Protein AF-A0A2D8A8B8-F1 (afdb_monomer)

Solvent-accessible surface area (backbone atoms only — not comparable to full-atom values): 39472 Å² total; per-residue (Å²): 133,79,80,79,76,71,52,28,43,78,38,69,34,40,50,52,42,49,52,30,62,26,57,53,39,27,71,94,49,44,70,58,42,61,60,47,28,74,44,85,48,68,22,59,72,47,52,54,47,54,59,65,34,66,63,30,33,52,45,40,30,63,45,60,74,28,70,66,56,33,47,53,50,53,51,52,52,52,50,52,54,49,56,48,45,52,45,46,32,71,46,61,40,62,51,42,49,37,81,73,34,47,58,59,56,43,55,51,52,48,35,65,72,58,67,69,57,66,61,76,79,28,81,85,67,88,73,77,45,49,38,89,86,78,40,32,60,53,66,30,41,26,55,49,46,52,46,36,67,72,73,34,68,68,54,45,58,53,56,71,74,48,55,70,71,60,51,52,51,52,52,36,29,44,70,59,77,45,80,77,49,51,68,59,48,50,72,72,63,72,57,89,90,48,56,51,61,49,37,48,51,45,51,22,28,22,51,38,47,49,49,65,77,58,76,58,90,44,68,73,88,63,87,82,42,75,67,54,46,51,51,52,52,50,53,54,40,48,59,56,40,50,64,48,44,78,68,51,70,57,93,75,78,72,90,62,68,94,50,54,86,74,48,52,67,68,55,41,53,52,53,44,51,54,52,52,58,39,54,71,70,64,71,52,90,51,47,58,74,27,64,54,31,48,45,49,20,53,44,25,48,78,71,58,41,46,74,60,17,52,55,24,43,52,52,20,49,66,45,24,57,49,19,41,30,67,63,40,67,62,51,49,54,52,42,44,14,48,37,31,44,76,57,65,47,60,68,58,46,43,38,48,45,27,44,28,43,59,71,57,34,42,77,78,48,79,94,54,70,81,78,56,87,55,57,67,57,65,51,44,70,54,56,40,30,48,30,15,24,56,38,46,71,73,63,71,50,90,81,57,68,78,30,64,34,31,65,67,97,63,84,65,68,76,83,78,75,86,74,86,53,54,92,50,22,68,44,68,43,76,43,58,40,96,58,33,29,34,45,30,26,47,51,41,46,22,55,72,73,66,36,59,70,60,34,52,53,24,48,77,49,64,32,61,72,64,45,55,28,64,26,43,43,34,38,60,39,58,39,28,52,26,42,22,49,80,38,93,79,41,62,77,68,60,65,60,50,66,57,56,70,78,45,88,70,46,76,67,57,46,61,32,59,15,67,62,59,22,42,30,46,64,51,30,31,54,45,35,38,38,45,68,59,36,52,58,51,55,72,73,65,52,75,59,63,59,61,26,48,74,59,52,38,32,47,59,43,49,37,51,51,52,31,47,35,41,71,74,42,76,76,82,88,40,76,72,55,62,70,31,70,56,50,49,47,38,47,57,49,67,52,77,47,77,65,51,82,45,39,54,47,52,53,57,46,59,71,32,67,73,51,37,53,53,51,53,48,53,50,53,55,41,64,66,29,82,50,56,38,43,71,40,30,52,49,39,44,48,53,41,50,78,72,66,41,66,41,67,44,58,25,75,45,97,41,42,43,40,25,46,52,44,52,36,36,56,71,47,38,46,72,57,45,55,55,40,46,78,71,71,36,61,56,80,59,56,20,53,39,76,96,74,75,41,73,39,29,34,62,53,38,10,59,77,62,65,21,63,69,39,35,50,51,51,54,51,36,72,79,59,118

Secondary structure (DSSP, 8-state):
----PPPSSPPHHHHHHHHHHHHT--GGGHHHHHHHTT-TT--HHHHHHGGGSHHHHHHHHHHHS-HHHHHHHHHHHHHHHHHHHHHHHHS--TT--HHHHHHHHHHHHHIIIIIS-TTSS-TT----SB-TTT-BB--HHHHHHHHHHHH-HHHHHHHHT--HHHHHHHHHHHTTSSPPPHHHHHHH--STT-HHHHHHHHHHHHHHHHHHHHT---BTT----HHHHHHHHHHHHHHHHHHHHHHH-GGGSS--GGGTTTS-HHHHHHHHHHHHHHHHHH--TT---HHHHHHHHHHHHHTT-HHHHHHHHHHHHHHHTTT--TTHHHHHHHHHHHHHHHS--HHHHHHHHHHHHHTTSS---TTS-TT-S-GGGTS-HHHHHHHHHHHHHHH--TTS---EE--SS------S-----SSSTT-EEEEE-SSSEEEEEHHHHHHHTT-HHHHHHHHHTT--TT---TT---HHHHHHHHHSTT-TT----THHHHHHTTS---HHHHT---TTT---HHHHHHTTT-HHHHHHHHTT---TT--BTTTTB-HHHHHHHHHHHHHH-SPP--HHHHTSHHHHHHHHHHSTTTT-S-HHHHHHHHH-HHHHHHHHHHHHHHHT-TT--HHHHHHHHHHHHHTT--TT--B-SSSTTB-HHHHHHHTT-HHHHHHHHHTT--TT--EEEGGGTEEE-HHHHHHHTT-HHHHHHHHHHHH--

Sequence (721 aa):
MTVLIQTPFPTLMELVRLICNAFDMGRPIKKELDNKALDLYVSLPEAMEYFRKPEIYNDLCWIFNSVDLSQRFIDKVHHALTSYIEIVHQEPANGLSRAQMMPILFRLFGASVLRGDLHIGAKAYQISIIDPSSKVATKAVPSLITYLLKDSYAWQGMIKSFDKTKKDKIASWSRGEHIPDLSSIKTLLSVPGMEKERTSIVLARAWDYLLNETNCEFDNTENWTTNSIFNALHSKMIEVGKSLNEVINLENIGTNPSNKDKKSITDHELEIQKIKSAIEKYKNPYFLNYFHDLEVAYIEIKKGNLKKSLSFYKSAIEKLLYRDCHDIERILDLAIKAASAIGPDKAFCKQIRKLQYNFRLALPHHDKATDSNNYQYHIQDWEIERYAEEFHKTHNSESLKKPKSKSGPLVLKTDGTIRYDYRNPNKVISMPLRYGHKRMPQLAYSVQLNDFPAFRKLLESGASANCLTSANESPMILALEKLSYDSLKGDNSKKFFNQLIELKIDNKTLNSISDKKRLTILHSAIKTCDPDIVSKILKLGPDINITATHDLCTPLQQALSILKIAKEGFPEITDDLINTPEMLEALRRESNAILGNNLHSYINFLENPEIMDIFKGLIRETTSNPKLNPKKIENIVKLLIDYGSDLNYKHERPIRGYTPLMFAVECGETKIVKHMLAHGGNPEISAYIPNKGVYMDCYEIAKAWRQHETLNLLMIHKNHP

Nearest PDB structures (foldseek):
  7qds-assembly1_B  TM=1.359E-01  e=8.672E-02  Homo sapiens
  8fy3-assembly1_B  TM=1.648E-01  e=3.323E-01  Homo sapiens
  9g8o-assembly1_B  TM=1.413E-01  e=1.846E-01  Homo sapiens
  7qdy-assembly1_B  TM=1.265E-01  e=3.769E-01  Homo sapiens
  7qdz-assembly1_B  TM=1.298E-01  e=5.273E-01  Homo sapiens

Mean predicted aligned error: 10.94 Å

Foldseek 3Di:
DPDPADFLFFALLSVLLLLCVLLVFLVVCNVVSVVCSPPLLAFLQNSLCVCVPCRNVVSLCQLLVDPLLSVVLSVLSSVLLLLSLVCLQAFFAQLHHNLVRLQLSLCSVCCSNQVPDPPSLQPPDDFDLADPPVQKGDQRQLRLLVCCCPPPPVSVVLLVPDDPVLVVVSVCSNVVVDQDHSVNLCVSPVDPPCSNVSNSSSSSSSVSSSCVVNVYIDHPPDPDDSVVSVVVSVVVCVVLVVLLCVQQVCPPQDPDPVCLLVDDLVRLVVSLVSVVSSCVRSVRPSRQDLVNLQSVLSSCVVVLVLVSSLVSLVVSQSNCRSRPNNCVLVSLLLNLLSCLFVDNPLVVNLSSLSVCNSVVFDDFQQPDDNPDPDSCRRPNPQQSLLSNLVSCVRNVDPSTDQGEHLFDDAPFPPPVPDDQDLLCLQDFDWGDDPRHTKTHRPLLVCLLVVPLVSNVSSVVSPHDQLDAISQRDGSLLSLLLLLFLLHPRHPVDCSSVVVSLPDDHDQCSQAIAGRQQRDHSLLSQLRNLALVSNLSSVVSPHDQAQQGGLFRHGSLLSLLVLLLCLPVNDPDDDPVNQPQPSNLSNCLSPVSCPQHSTSVSSSVQCPDPVSVVVVVVSSVSSSPRPSSDNVSSVSSSLVSLVSPYDQQDQGCPPFGGDGSLLSCLLSLVQVSNLSNVVSPRDQPRWTQDPVVSDTDGSLRSNVVSVSVSNNVVVVVVVVPD

pLDDT: mean 81.51, std 13.81, range [25.53, 98.5]

Structure (mmCIF, N/CA/C/O backbone):
data_AF-A0A2D8A8B8-F1
#
_entry.id   AF-A0A2D8A8B8-F1
#
loop_
_atom_site.group_PDB
_atom_site.id
_atom_site.type_symbol
_atom_site.label_atom_id
_atom_site.label_alt_id
_atom_site.label_comp_id
_atom_site.label_asym_id
_atom_site.label_entity_id
_atom_site.label_seq_id
_atom_site.pdbx_PDB_ins_code
_atom_site.Cartn_x
_atom_site.Cartn_y
_atom_site.Cartn_z
_atom_site.occupancy
_atom_site.B_iso_or_equiv
_atom_site.auth_seq_id
_atom_site.auth_comp_id
_atom_site.auth_asym_id
_atom_site.auth_atom_id
_atom_site.pdbx_PDB_model_num
ATOM 1 N N . MET A 1 1 ? 6.363 37.728 -8.155 1.00 25.53 1 MET A N 1
ATOM 2 C CA . MET A 1 1 ? 6.526 36.468 -8.908 1.00 25.53 1 MET A CA 1
ATOM 3 C C . MET A 1 1 ? 8.005 36.146 -8.937 1.00 25.53 1 MET A C 1
ATOM 5 O O . MET A 1 1 ? 8.731 36.679 -9.762 1.00 25.53 1 MET A O 1
ATOM 9 N N . THR A 1 2 ? 8.475 35.392 -7.951 1.00 30.36 2 THR A N 1
ATOM 10 C CA . THR A 1 2 ? 9.856 34.911 -7.881 1.00 30.36 2 THR A CA 1
ATOM 11 C C . THR A 1 2 ? 10.022 33.845 -8.957 1.00 30.36 2 THR A C 1
ATOM 13 O O . THR A 1 2 ? 9.276 32.870 -8.964 1.00 30.36 2 THR A O 1
ATOM 16 N N . VAL A 1 3 ? 10.947 34.052 -9.896 1.00 35.16 3 VAL A N 1
ATOM 17 C CA . VAL A 1 3 ? 11.361 33.017 -10.850 1.00 35.16 3 VAL A CA 1
ATOM 18 C C . VAL A 1 3 ? 11.791 31.807 -10.021 1.00 35.16 3 VAL A C 1
ATOM 20 O O . VAL A 1 3 ? 12.716 31.917 -9.218 1.00 35.16 3 VAL A O 1
ATOM 23 N N . LEU A 1 4 ? 11.067 30.690 -10.132 1.00 53.09 4 LEU A N 1
ATOM 24 C CA . LEU A 1 4 ? 11.415 29.441 -9.458 1.00 53.09 4 LEU A CA 1
ATOM 25 C C . LEU A 1 4 ? 12.781 29.000 -9.985 1.00 53.09 4 LEU A C 1
ATOM 27 O O . LEU A 1 4 ? 12.901 28.528 -11.113 1.00 53.09 4 LEU A O 1
ATOM 31 N N . ILE A 1 5 ? 13.819 29.217 -9.181 1.00 66.38 5 ILE A N 1
ATOM 32 C CA . ILE A 1 5 ? 15.178 28.776 -9.480 1.00 66.38 5 ILE A CA 1
ATOM 33 C C . ILE A 1 5 ? 15.137 27.254 -9.622 1.00 66.38 5 ILE A C 1
ATOM 35 O O . ILE A 1 5 ? 14.718 26.558 -8.690 1.00 66.38 5 ILE A O 1
ATOM 39 N N . GLN A 1 6 ? 15.541 26.752 -10.793 1.00 82.38 6 GLN A N 1
ATOM 40 C CA . GLN A 1 6 ? 15.550 25.324 -11.107 1.00 82.38 6 GLN A CA 1
ATOM 41 C C . GLN A 1 6 ? 16.300 24.546 -10.015 1.00 82.38 6 GLN A C 1
ATOM 43 O O . GLN A 1 6 ? 17.337 24.996 -9.524 1.00 82.38 6 GLN A O 1
ATOM 48 N N . THR A 1 7 ? 15.760 23.398 -9.601 1.00 88.06 7 THR A N 1
ATOM 49 C CA . THR A 1 7 ? 16.410 22.550 -8.594 1.00 88.06 7 THR A CA 1
ATOM 50 C C . THR A 1 7 ? 17.753 22.017 -9.127 1.00 88.06 7 THR A C 1
ATOM 52 O O . THR A 1 7 ? 17.905 21.861 -10.335 1.00 88.06 7 THR A O 1
ATOM 55 N N . PRO A 1 8 ? 18.745 21.734 -8.270 1.00 88.00 8 PRO A N 1
ATOM 56 C CA . PRO A 1 8 ? 20.008 21.093 -8.643 1.00 88.00 8 PRO A CA 1
ATOM 57 C C . PRO A 1 8 ? 19.843 19.610 -8.996 1.00 88.00 8 PRO A C 1
ATOM 59 O O . PRO A 1 8 ? 20.447 19.154 -9.968 1.00 88.00 8 PRO A O 1
ATOM 62 N N . PHE A 1 9 ? 18.946 18.887 -8.313 1.00 89.19 9 PHE A N 1
ATOM 63 C CA . PHE A 1 9 ? 18.545 17.507 -8.636 1.00 89.19 9 PHE A CA 1
ATOM 64 C C . PHE A 1 9 ? 17.251 17.466 -9.480 1.00 89.19 9 PHE A C 1
ATOM 66 O O . PHE A 1 9 ? 16.355 18.280 -9.230 1.00 89.19 9 PHE A O 1
ATOM 73 N N . PRO A 1 10 ? 17.156 16.668 -10.562 1.00 89.81 10 PRO A N 1
ATOM 74 C CA . PRO A 1 10 ? 15.930 16.566 -11.355 1.00 89.81 10 PRO A CA 1
ATOM 75 C C . PRO A 1 10 ? 14.761 15.968 -10.572 1.00 89.81 10 PRO A C 1
ATOM 77 O O . PRO A 1 10 ? 14.946 15.094 -9.726 1.00 89.81 10 PRO A O 1
ATOM 80 N N . THR A 1 11 ? 13.534 16.387 -10.858 1.00 92.19 11 THR A N 1
ATOM 81 C CA . THR A 1 11 ? 12.365 15.682 -10.327 1.00 92.19 11 THR A CA 1
ATOM 82 C C . THR A 1 11 ? 12.295 14.265 -10.898 1.00 92.19 11 THR A C 1
ATOM 84 O O . THR A 1 11 ? 12.850 13.970 -11.961 1.00 92.19 11 THR A O 1
ATOM 87 N N . LEU A 1 12 ? 11.572 13.365 -10.225 1.00 91.81 12 LEU A N 1
ATOM 88 C CA . LEU A 1 12 ? 11.355 12.014 -10.759 1.00 91.81 12 LEU A CA 1
ATOM 89 C C . LEU A 1 12 ? 10.708 12.053 -12.149 1.00 91.81 12 LEU A C 1
ATOM 91 O O . LEU A 1 12 ? 11.084 11.286 -13.030 1.00 91.81 12 LEU A O 1
ATOM 95 N N . MET A 1 13 ? 9.784 12.986 -12.377 1.00 93.94 13 MET A N 1
ATOM 96 C CA . MET A 1 13 ? 9.116 13.118 -13.670 1.00 93.94 13 MET A CA 1
ATOM 97 C C . MET A 1 13 ? 9.974 13.800 -14.732 1.00 93.94 13 MET A C 1
ATOM 99 O O . MET A 1 13 ? 9.819 13.472 -15.907 1.00 93.94 13 MET A O 1
ATOM 103 N N . GLU A 1 14 ? 10.918 14.674 -14.363 1.00 91.44 14 GLU A N 1
ATOM 104 C CA . GLU A 1 14 ? 11.965 15.117 -15.293 1.00 91.44 14 GLU A CA 1
ATOM 105 C C . GLU A 1 14 ? 12.768 13.915 -15.817 1.00 91.44 14 GLU A C 1
ATOM 107 O O . GLU A 1 14 ? 13.042 13.851 -17.016 1.00 91.44 14 GLU A O 1
ATOM 112 N N . LEU A 1 15 ? 13.074 12.935 -14.959 1.00 89.88 15 LEU A N 1
ATOM 113 C CA . LEU A 1 15 ? 13.810 11.721 -15.332 1.00 89.88 15 LEU A CA 1
ATOM 114 C C . LEU A 1 15 ? 12.964 10.744 -16.160 1.00 89.88 15 LEU A C 1
ATOM 116 O O . LEU A 1 15 ? 13.439 10.245 -17.179 1.00 89.88 15 LEU A O 1
ATOM 120 N N . VAL A 1 16 ? 11.696 10.517 -15.797 1.00 92.06 16 VAL A N 1
ATOM 121 C CA . VAL A 1 16 ? 10.760 9.727 -16.626 1.00 92.06 16 VAL A CA 1
ATOM 122 C C . VAL A 1 16 ? 10.643 10.336 -18.022 1.00 92.06 16 VAL A C 1
ATOM 124 O O . VAL A 1 16 ? 10.747 9.628 -19.026 1.00 92.06 16 VAL A O 1
ATOM 127 N N . ARG A 1 17 ? 10.480 11.660 -18.098 1.00 92.88 17 ARG A N 1
ATOM 128 C CA . ARG A 1 17 ? 10.405 12.400 -19.359 1.00 92.88 17 ARG A CA 1
ATOM 129 C C . ARG A 1 17 ? 11.698 12.289 -20.167 1.00 92.88 17 ARG A C 1
ATOM 131 O O . ARG A 1 17 ? 11.629 12.075 -21.374 1.00 92.88 17 ARG A O 1
ATOM 138 N N . LEU A 1 18 ? 12.858 12.387 -19.515 1.00 88.94 18 LEU A N 1
ATOM 139 C CA . LEU A 1 18 ? 14.167 12.201 -20.144 1.00 88.94 18 LEU A CA 1
ATOM 140 C C . LEU A 1 18 ? 14.286 10.808 -20.783 1.00 88.94 18 LEU A C 1
ATOM 142 O O . LEU A 1 18 ? 14.672 10.706 -21.945 1.00 88.94 18 LEU A O 1
ATOM 146 N N . ILE A 1 19 ? 13.886 9.751 -20.066 1.00 89.06 19 ILE A N 1
ATOM 147 C CA . ILE A 1 19 ? 13.886 8.372 -20.581 1.00 89.06 19 ILE A CA 1
ATOM 148 C C . ILE A 1 19 ? 12.915 8.233 -21.763 1.00 89.06 19 ILE A C 1
ATOM 150 O O . ILE A 1 19 ? 13.288 7.691 -22.803 1.00 89.06 19 ILE A O 1
ATOM 154 N N . CYS A 1 20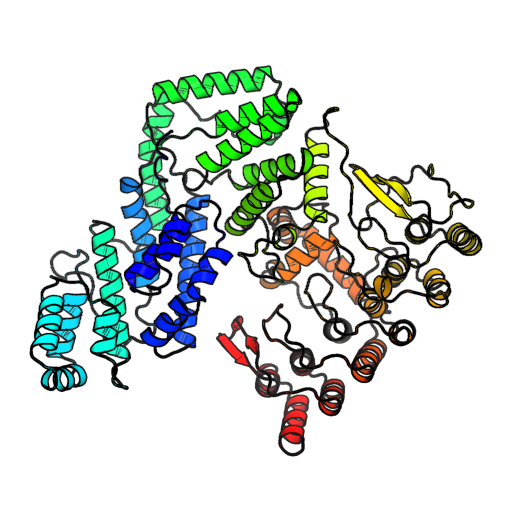 ? 11.692 8.761 -21.649 1.00 92.44 20 CYS A N 1
ATOM 155 C CA . CYS A 1 20 ? 10.714 8.710 -22.739 1.00 92.44 20 CYS A CA 1
ATOM 156 C C . CYS A 1 20 ? 11.226 9.425 -23.997 1.00 92.44 20 CYS A C 1
ATOM 158 O O . CYS A 1 20 ? 11.097 8.888 -25.093 1.00 92.44 20 CYS A O 1
ATOM 160 N N . ASN A 1 21 ? 11.868 10.588 -23.852 1.00 91.88 21 ASN A N 1
ATOM 161 C CA . ASN A 1 21 ? 12.450 11.324 -24.976 1.00 91.88 21 ASN A CA 1
ATOM 162 C C . ASN A 1 21 ? 13.674 10.613 -25.580 1.00 91.88 21 ASN A C 1
ATOM 164 O O . ASN A 1 21 ? 13.838 10.624 -26.803 1.00 91.88 21 ASN A O 1
ATOM 168 N N . ALA A 1 22 ? 14.500 9.958 -24.757 1.00 88.00 22 ALA A N 1
ATOM 169 C CA . ALA A 1 22 ? 15.655 9.183 -25.215 1.00 88.00 22 ALA A CA 1
ATOM 170 C C . ALA A 1 22 ? 15.237 7.987 -26.084 1.00 88.00 22 ALA A C 1
ATOM 172 O O . ALA A 1 22 ? 15.836 7.734 -27.128 1.00 88.00 22 ALA A O 1
ATOM 173 N N . PHE A 1 23 ? 14.151 7.307 -25.730 1.00 90.06 23 PHE A N 1
ATOM 174 C CA . PHE A 1 23 ? 13.607 6.204 -26.529 1.00 90.06 23 PHE A CA 1
ATOM 175 C C . PHE A 1 23 ? 12.544 6.649 -27.555 1.00 90.06 23 PHE A C 1
ATOM 177 O O . PHE A 1 23 ? 12.111 5.838 -28.370 1.00 90.06 23 PHE A O 1
ATOM 184 N N . ASP A 1 24 ? 12.147 7.928 -27.540 1.00 93.62 24 ASP A N 1
ATOM 185 C CA . ASP A 1 24 ? 11.065 8.517 -28.352 1.00 93.62 24 ASP A CA 1
ATOM 186 C C . ASP A 1 24 ? 9.733 7.766 -28.236 1.00 93.62 24 ASP A C 1
ATOM 188 O O . ASP A 1 24 ? 9.039 7.511 -29.221 1.00 93.62 24 ASP A O 1
ATOM 192 N N . MET A 1 25 ? 9.396 7.417 -26.994 1.00 93.44 25 MET A N 1
ATOM 193 C CA . MET A 1 25 ? 8.172 6.711 -26.616 1.00 93.44 25 MET A CA 1
ATOM 194 C C . MET A 1 25 ? 7.105 7.676 -26.105 1.00 93.44 25 MET A C 1
ATOM 196 O O . MET A 1 25 ? 7.415 8.755 -25.592 1.00 93.44 25 MET A O 1
ATOM 200 N N . GLY A 1 26 ? 5.836 7.268 -26.183 1.00 90.50 26 GLY A N 1
ATOM 201 C CA . GLY A 1 26 ? 4.754 7.978 -25.497 1.00 90.50 26 GLY A CA 1
ATOM 202 C C . GLY A 1 26 ? 4.455 9.366 -26.070 1.00 90.50 26 GLY A C 1
ATOM 203 O O . GLY A 1 26 ? 3.959 10.240 -25.357 1.00 90.50 26 GLY A O 1
ATOM 204 N N . ARG A 1 27 ? 4.711 9.589 -27.369 1.00 90.06 27 ARG A N 1
ATOM 205 C CA . ARG A 1 27 ? 4.400 10.861 -28.055 1.00 90.06 27 ARG A CA 1
ATOM 206 C C . ARG A 1 27 ? 2.986 11.408 -27.767 1.00 90.06 27 ARG A C 1
ATOM 208 O O . ARG A 1 27 ? 2.891 12.619 -27.559 1.00 90.06 27 ARG A O 1
ATOM 215 N N . PRO A 1 28 ? 1.907 10.592 -27.708 1.00 93.94 28 PRO A N 1
ATOM 216 C CA . PRO A 1 28 ? 0.561 11.096 -27.415 1.00 93.94 28 PRO A CA 1
ATOM 217 C C . PRO A 1 28 ? 0.424 11.776 -26.045 1.00 93.94 28 PRO A C 1
ATOM 219 O O . PRO A 1 28 ? -0.386 12.688 -25.899 1.00 93.94 28 PRO A O 1
ATOM 222 N N . ILE A 1 29 ? 1.239 11.383 -25.060 1.00 93.38 29 ILE A N 1
ATOM 223 C CA . ILE A 1 29 ? 1.193 11.906 -23.685 1.00 93.38 29 ILE A CA 1
ATOM 224 C C . ILE A 1 29 ? 2.332 12.890 -23.377 1.00 93.38 29 ILE A C 1
ATOM 226 O O . ILE A 1 29 ? 2.532 13.275 -22.226 1.00 93.38 29 ILE A O 1
ATOM 230 N N . LYS A 1 30 ? 3.071 13.365 -24.390 1.00 92.69 30 LYS A N 1
ATOM 231 C CA . LYS A 1 30 ? 4.222 14.268 -24.202 1.00 92.69 30 LYS A CA 1
ATOM 232 C C . LYS A 1 30 ? 3.878 15.532 -23.402 1.00 92.69 30 LYS A C 1
ATOM 234 O O . LYS A 1 30 ? 4.596 15.887 -22.475 1.00 92.69 30 LYS A O 1
ATOM 239 N N . LYS A 1 31 ? 2.744 16.173 -23.707 1.00 93.19 31 LYS A N 1
ATOM 240 C CA . LYS A 1 31 ? 2.280 17.373 -22.984 1.00 93.19 31 LYS A CA 1
ATOM 241 C C . LYS A 1 31 ? 1.975 17.081 -21.510 1.00 93.19 31 LYS A C 1
ATOM 243 O O . LYS A 1 31 ? 2.195 17.934 -20.656 1.00 93.19 31 LYS A O 1
ATOM 248 N N . GLU A 1 32 ? 1.459 15.890 -21.213 1.00 93.38 32 GLU A N 1
ATOM 249 C CA . GLU A 1 32 ? 1.220 15.452 -19.837 1.00 93.38 32 GLU A CA 1
ATOM 250 C C . GLU A 1 32 ? 2.547 15.297 -19.085 1.00 93.38 32 GLU A C 1
ATOM 252 O O . GLU A 1 32 ? 2.689 15.846 -17.994 1.00 93.38 32 GLU A O 1
ATOM 257 N N . LEU A 1 33 ? 3.536 14.637 -19.701 1.00 92.62 33 LEU A N 1
ATOM 258 C CA . LEU A 1 33 ? 4.886 14.486 -19.150 1.00 92.62 33 LEU A CA 1
ATOM 259 C C . LEU A 1 33 ? 5.560 15.842 -18.893 1.00 92.62 33 LEU A C 1
ATOM 261 O O . LEU A 1 33 ? 6.126 16.040 -17.819 1.00 92.62 33 LEU A O 1
ATOM 265 N N . ASP A 1 34 ? 5.475 16.782 -19.840 1.00 91.31 34 ASP A N 1
ATOM 266 C CA . ASP A 1 34 ? 6.046 18.129 -19.699 1.00 91.31 34 ASP A CA 1
ATOM 267 C C . ASP A 1 34 ? 5.412 18.895 -18.525 1.00 91.31 34 ASP A C 1
ATOM 269 O O . ASP A 1 34 ? 6.121 19.490 -17.714 1.00 91.31 34 ASP A O 1
ATOM 273 N N . ASN A 1 35 ? 4.085 18.833 -18.381 1.00 91.75 35 ASN A N 1
ATOM 274 C CA . ASN A 1 35 ? 3.390 19.473 -17.262 1.00 91.75 35 ASN A CA 1
ATOM 275 C C . ASN A 1 35 ? 3.753 18.823 -15.919 1.00 91.75 35 ASN A C 1
ATOM 277 O O . ASN A 1 35 ? 3.958 19.514 -14.921 1.00 91.75 35 ASN A O 1
ATOM 281 N N . LYS A 1 36 ? 3.821 17.488 -15.887 1.00 92.62 36 LYS A N 1
ATOM 282 C CA . LYS A 1 36 ? 4.070 16.720 -14.664 1.00 92.62 36 LYS A CA 1
ATOM 283 C C . LYS A 1 36 ? 5.535 16.783 -14.217 1.00 92.62 36 LYS A C 1
ATOM 285 O O . LYS A 1 36 ? 5.802 16.625 -13.032 1.00 92.62 36 LYS A O 1
ATOM 290 N N . ALA A 1 37 ? 6.474 17.079 -15.116 1.00 91.00 37 ALA A N 1
ATOM 291 C CA . ALA A 1 37 ? 7.888 17.281 -14.786 1.00 91.00 37 ALA A CA 1
ATOM 292 C C . ALA A 1 37 ? 8.127 18.418 -13.771 1.00 91.00 37 ALA A C 1
ATOM 294 O O . ALA A 1 37 ? 9.118 18.389 -13.042 1.00 91.00 37 ALA A O 1
ATOM 295 N N . LEU A 1 38 ? 7.208 19.387 -13.681 1.00 88.62 38 LEU A N 1
ATOM 296 C CA . LEU A 1 38 ? 7.269 20.498 -12.725 1.00 88.62 38 LEU A CA 1
ATOM 297 C C . LEU A 1 38 ? 6.769 20.127 -11.315 1.00 88.62 38 LEU A C 1
ATOM 299 O O . LEU A 1 38 ? 6.910 20.921 -10.386 1.00 88.62 38 LEU A O 1
ATOM 303 N N . ASP A 1 39 ? 6.161 18.950 -11.144 1.00 90.50 39 ASP A N 1
ATOM 304 C CA . ASP A 1 39 ? 5.579 18.509 -9.876 1.00 90.50 39 ASP A CA 1
ATOM 305 C C . ASP A 1 39 ? 6.659 17.907 -8.959 1.00 90.50 39 ASP A C 1
ATOM 307 O O . ASP A 1 39 ? 7.182 16.818 -9.201 1.00 90.50 39 ASP A O 1
ATOM 311 N N . LEU A 1 40 ? 6.978 18.624 -7.877 1.00 90.81 40 LEU A N 1
ATOM 312 C CA . LEU A 1 40 ? 7.975 18.211 -6.882 1.00 90.81 40 LEU A CA 1
ATOM 313 C C . LEU A 1 40 ? 7.499 17.050 -5.988 1.00 90.81 40 LEU A C 1
ATOM 315 O O . LEU A 1 40 ? 8.312 16.463 -5.278 1.00 90.81 40 LEU A O 1
ATOM 319 N N . TYR A 1 41 ? 6.201 16.733 -5.983 1.00 91.81 41 TYR A N 1
ATOM 320 C CA . TYR A 1 41 ? 5.580 15.806 -5.030 1.00 91.81 41 TYR A CA 1
ATOM 321 C C . TYR A 1 41 ? 5.259 14.434 -5.626 1.00 91.81 41 TYR A C 1
ATOM 323 O O . TYR A 1 41 ? 4.531 13.651 -5.011 1.00 91.81 41 TYR A O 1
ATOM 331 N N . VAL A 1 42 ? 5.753 14.136 -6.827 1.00 91.19 42 VAL A N 1
ATOM 332 C CA . VAL A 1 42 ? 5.507 12.841 -7.468 1.00 91.19 42 VAL A CA 1
ATOM 333 C C . VAL A 1 42 ? 6.219 11.737 -6.695 1.00 91.19 42 VAL A C 1
ATOM 335 O O . VAL A 1 42 ? 7.398 11.846 -6.357 1.00 91.19 42 VAL A O 1
ATOM 338 N N . SER A 1 43 ? 5.480 10.668 -6.402 1.00 91.31 43 SER A N 1
ATOM 339 C CA . SER A 1 43 ? 6.050 9.483 -5.760 1.00 91.31 43 SER A CA 1
ATOM 340 C C . SER A 1 43 ? 6.698 8.548 -6.785 1.00 91.31 43 SER A C 1
ATOM 342 O O . SER A 1 43 ? 6.278 8.517 -7.940 1.00 91.31 43 SER A O 1
ATOM 344 N N . LEU A 1 44 ? 7.675 7.742 -6.373 1.00 89.81 44 LEU A N 1
ATOM 345 C CA . LEU A 1 44 ? 8.301 6.726 -7.215 1.00 89.81 44 LEU A CA 1
ATOM 346 C C . LEU A 1 44 ? 7.265 5.751 -7.801 1.00 89.81 44 LEU A C 1
ATOM 348 O O . LEU A 1 44 ? 7.288 5.566 -9.016 1.00 89.81 44 LEU A O 1
ATOM 352 N N . PRO A 1 45 ? 6.303 5.200 -7.028 1.00 86.88 45 PRO A N 1
ATOM 353 C CA . PRO A 1 45 ? 5.227 4.395 -7.604 1.00 86.88 45 PRO A CA 1
ATOM 354 C C . PRO A 1 45 ? 4.436 5.129 -8.697 1.00 86.88 45 PRO A C 1
ATOM 356 O O . PRO A 1 45 ? 4.231 4.578 -9.773 1.00 86.88 45 PRO A O 1
ATOM 359 N N . GLU A 1 46 ? 4.056 6.393 -8.467 1.00 88.94 46 GLU A N 1
ATOM 360 C CA . GLU A 1 46 ? 3.337 7.216 -9.456 1.00 88.94 46 GLU A CA 1
ATOM 361 C C . GLU A 1 46 ? 4.175 7.480 -10.717 1.00 88.94 46 GLU A C 1
ATOM 363 O O . GLU A 1 46 ? 3.642 7.435 -11.822 1.00 88.94 46 GLU A O 1
ATOM 368 N N . ALA A 1 47 ? 5.482 7.712 -10.572 1.00 91.62 47 ALA A N 1
ATOM 369 C CA . ALA A 1 47 ? 6.398 7.863 -11.699 1.00 91.62 47 ALA A CA 1
ATOM 370 C C . ALA A 1 47 ? 6.512 6.563 -12.515 1.00 91.62 47 ALA A C 1
ATOM 372 O O . ALA A 1 47 ? 6.496 6.601 -13.746 1.00 91.62 47 ALA A O 1
ATOM 373 N N . MET A 1 48 ? 6.565 5.408 -11.844 1.00 89.81 48 MET A N 1
ATOM 374 C CA . MET A 1 48 ? 6.662 4.104 -12.505 1.00 89.81 48 MET A CA 1
ATOM 375 C C . MET A 1 48 ? 5.394 3.712 -13.275 1.00 89.81 48 MET A C 1
ATOM 377 O O . MET A 1 48 ? 5.502 3.033 -14.297 1.00 89.81 48 MET A O 1
ATOM 381 N N . GLU A 1 49 ? 4.209 4.165 -12.851 1.00 87.56 49 GLU A N 1
ATOM 382 C CA . GLU A 1 49 ? 2.953 3.912 -13.576 1.00 87.56 49 GLU A CA 1
ATOM 383 C C . GLU A 1 49 ? 2.955 4.487 -15.003 1.00 87.56 49 GLU A C 1
ATOM 385 O O . GLU A 1 49 ? 2.306 3.928 -15.887 1.00 87.56 49 GLU A O 1
ATOM 390 N N . TYR A 1 50 ? 3.741 5.533 -15.292 1.00 91.75 50 TYR A N 1
ATOM 391 C CA . TYR A 1 50 ? 3.854 6.058 -16.659 1.00 91.75 50 TYR A CA 1
ATOM 392 C C . TYR A 1 50 ? 4.398 5.019 -17.642 1.00 91.75 50 TYR A C 1
ATOM 394 O O . TYR A 1 50 ? 3.889 4.916 -18.753 1.00 91.75 50 TYR A O 1
ATOM 402 N N . PHE A 1 51 ? 5.358 4.185 -17.234 1.00 89.62 51 PHE A N 1
ATOM 403 C CA . PHE A 1 51 ? 5.879 3.121 -18.100 1.00 89.62 51 PHE A CA 1
ATOM 404 C C . PHE A 1 51 ? 4.872 1.991 -18.350 1.00 89.62 51 PHE A C 1
ATOM 406 O O . PHE A 1 51 ? 5.063 1.194 -19.268 1.00 89.62 51 PHE A O 1
ATOM 413 N N . ARG A 1 52 ? 3.796 1.932 -17.556 1.00 85.81 52 ARG A N 1
ATOM 414 C CA . ARG A 1 52 ? 2.686 0.982 -17.705 1.00 85.81 52 ARG A CA 1
ATOM 415 C C . ARG A 1 52 ? 1.506 1.561 -18.484 1.00 85.81 52 ARG A C 1
ATOM 417 O O . ARG A 1 52 ? 0.617 0.802 -18.865 1.00 85.81 52 ARG A O 1
ATOM 424 N N . LYS A 1 53 ? 1.487 2.872 -18.755 1.00 87.31 53 LYS A N 1
ATOM 425 C CA . LYS A 1 53 ? 0.472 3.480 -19.623 1.00 87.31 53 LYS A CA 1
ATOM 426 C C . LYS A 1 53 ? 0.541 2.856 -21.022 1.00 87.31 53 LYS A C 1
ATOM 428 O O . LYS A 1 53 ? 1.653 2.704 -21.538 1.00 87.31 53 LYS A O 1
ATOM 433 N N . PRO A 1 54 ? -0.596 2.526 -21.667 1.00 87.38 54 PRO A N 1
ATOM 434 C CA . PRO A 1 54 ? -0.604 1.871 -22.976 1.00 87.38 54 PRO A CA 1
ATOM 435 C C . PRO A 1 54 ? 0.251 2.588 -24.029 1.00 87.38 54 PRO A C 1
ATOM 437 O O . PRO A 1 54 ? 0.896 1.941 -24.847 1.00 87.38 54 PRO A O 1
ATOM 440 N N . GLU A 1 55 ? 0.307 3.918 -23.989 1.00 91.69 55 GLU A N 1
ATOM 441 C CA . GLU A 1 55 ? 1.053 4.751 -24.933 1.00 91.69 55 GLU A CA 1
ATOM 442 C C . GLU A 1 55 ? 2.571 4.555 -24.845 1.00 91.69 55 GLU A C 1
ATOM 444 O O . GLU A 1 55 ? 3.246 4.670 -25.862 1.00 91.69 55 GLU A O 1
ATOM 449 N N . ILE A 1 56 ? 3.112 4.253 -23.659 1.00 92.12 56 ILE A N 1
ATOM 450 C CA . ILE A 1 56 ? 4.540 3.946 -23.467 1.00 92.12 56 ILE A CA 1
ATOM 451 C C . ILE A 1 56 ? 4.767 2.435 -23.532 1.00 92.12 56 ILE A C 1
ATOM 453 O O . ILE A 1 56 ? 5.696 1.968 -24.189 1.00 92.12 56 ILE A O 1
ATOM 457 N N . TYR A 1 57 ? 3.908 1.652 -22.882 1.00 88.56 57 TYR A N 1
ATOM 458 C CA . TYR A 1 57 ? 4.074 0.208 -22.768 1.00 88.56 57 TYR A CA 1
ATOM 459 C C . TYR A 1 57 ? 3.996 -0.504 -24.124 1.00 88.56 57 TYR A C 1
ATOM 461 O O . TYR A 1 57 ? 4.779 -1.418 -24.388 1.00 88.56 57 TYR A O 1
ATOM 469 N N . ASN A 1 58 ? 3.115 -0.054 -25.024 1.00 88.38 58 ASN A N 1
ATOM 470 C CA . ASN A 1 58 ? 3.038 -0.601 -26.379 1.00 88.38 58 ASN A CA 1
ATOM 471 C C . ASN A 1 58 ? 4.295 -0.276 -27.198 1.00 88.38 58 ASN A C 1
ATOM 473 O O . ASN A 1 58 ? 4.760 -1.127 -27.956 1.00 88.38 58 ASN A O 1
ATOM 477 N N . ASP A 1 59 ? 4.872 0.918 -27.025 1.00 91.12 59 ASP A N 1
ATOM 478 C CA . ASP A 1 59 ? 6.149 1.271 -27.651 1.00 91.12 59 ASP A CA 1
ATOM 479 C C . ASP A 1 59 ? 7.278 0.380 -27.114 1.00 91.12 59 ASP A C 1
ATOM 481 O O . ASP A 1 59 ? 8.043 -0.166 -27.907 1.00 91.12 59 ASP A O 1
ATOM 485 N N . LEU A 1 60 ? 7.335 0.140 -25.798 1.00 88.25 60 LEU A N 1
ATOM 486 C CA . LEU A 1 60 ? 8.301 -0.777 -25.178 1.00 88.25 60 LEU A CA 1
ATOM 487 C C . LEU A 1 60 ? 8.168 -2.211 -25.701 1.00 88.25 60 LEU A C 1
ATOM 489 O O . LEU A 1 60 ? 9.173 -2.831 -26.058 1.00 88.25 60 LEU A O 1
ATOM 493 N N . CYS A 1 61 ? 6.947 -2.747 -25.753 1.00 86.75 61 CYS A N 1
ATOM 494 C CA . CYS A 1 61 ? 6.690 -4.089 -26.281 1.00 86.75 61 CYS A CA 1
ATOM 495 C C . CYS A 1 61 ? 7.096 -4.186 -27.752 1.00 86.75 61 CYS A C 1
ATOM 497 O O . CYS A 1 61 ? 7.701 -5.177 -28.165 1.00 86.75 61 CYS A O 1
ATOM 499 N N . TRP A 1 62 ? 6.823 -3.137 -28.531 1.00 88.56 62 TRP A N 1
ATOM 500 C CA . TRP A 1 62 ? 7.241 -3.067 -29.924 1.00 88.56 62 TRP A CA 1
ATOM 501 C C . TRP A 1 62 ? 8.764 -3.012 -30.063 1.00 88.56 62 TRP A C 1
ATOM 503 O O . TRP A 1 62 ? 9.310 -3.730 -30.891 1.00 88.56 62 TRP A O 1
ATOM 513 N N . ILE A 1 63 ? 9.470 -2.223 -29.249 1.00 85.94 63 ILE A N 1
ATOM 514 C CA . ILE A 1 63 ? 10.936 -2.107 -29.303 1.00 85.94 63 ILE A CA 1
ATOM 515 C C . ILE A 1 63 ? 11.601 -3.468 -29.059 1.00 85.94 63 ILE A C 1
ATOM 517 O O . ILE A 1 63 ? 12.467 -3.867 -29.845 1.00 85.94 63 ILE A O 1
ATOM 521 N N . PHE A 1 64 ? 11.180 -4.190 -28.016 1.00 81.12 64 PHE A N 1
ATOM 522 C CA . PHE A 1 64 ? 11.839 -5.423 -27.563 1.00 81.12 64 PHE A CA 1
ATOM 523 C C . PHE A 1 64 ? 11.253 -6.722 -28.132 1.00 81.12 64 PHE A C 1
ATOM 525 O O . PHE A 1 64 ? 11.857 -7.778 -27.966 1.00 81.12 64 PHE A O 1
ATOM 532 N N . ASN A 1 65 ? 10.090 -6.673 -28.789 1.00 82.12 65 ASN A N 1
ATOM 533 C CA . ASN A 1 65 ? 9.333 -7.855 -29.227 1.00 82.12 65 ASN A CA 1
ATOM 534 C C . ASN A 1 65 ? 9.040 -8.886 -28.121 1.00 82.12 65 ASN A C 1
ATOM 536 O O . ASN A 1 65 ? 8.907 -10.076 -28.400 1.00 82.12 65 ASN A O 1
ATOM 540 N N . SER A 1 66 ? 9.021 -8.472 -26.856 1.00 78.31 66 SER A N 1
ATOM 541 C CA . SER A 1 66 ? 8.911 -9.399 -25.735 1.00 78.31 66 SER A CA 1
ATOM 542 C C . SER A 1 66 ? 8.381 -8.688 -24.504 1.00 78.31 66 SER A C 1
ATOM 544 O O . SER A 1 66 ? 9.038 -7.793 -23.980 1.00 78.31 66 SER A O 1
ATOM 546 N N . VAL A 1 67 ? 7.278 -9.201 -23.964 1.00 78.38 67 VAL A N 1
ATOM 547 C CA . VAL A 1 67 ? 6.699 -8.750 -22.691 1.00 78.38 67 VAL A CA 1
ATOM 548 C C . VAL A 1 67 ? 7.708 -8.880 -21.540 1.00 78.38 67 VAL A C 1
ATOM 550 O O . VAL A 1 67 ? 7.851 -7.947 -20.756 1.00 78.38 67 VAL A O 1
ATOM 553 N N . ASP A 1 68 ? 8.465 -9.984 -21.483 1.00 70.56 68 ASP A N 1
ATOM 554 C CA . ASP A 1 68 ? 9.496 -10.216 -20.453 1.00 70.56 68 ASP A CA 1
ATOM 555 C C . ASP A 1 68 ? 10.614 -9.159 -20.510 1.00 70.56 68 ASP A C 1
ATOM 557 O O . ASP A 1 68 ? 10.852 -8.448 -19.539 1.00 70.56 68 ASP A O 1
ATOM 561 N N . LEU A 1 69 ? 11.254 -8.975 -21.669 1.00 73.38 69 LEU A N 1
ATOM 562 C CA . LEU A 1 69 ? 12.269 -7.934 -21.865 1.00 73.38 69 LEU A CA 1
ATOM 563 C C . LEU A 1 69 ? 11.757 -6.510 -21.580 1.00 73.38 69 LEU A C 1
ATOM 565 O O . LEU A 1 69 ? 12.482 -5.726 -20.965 1.00 73.38 69 LEU A O 1
ATOM 569 N N . SER A 1 70 ? 10.524 -6.176 -21.976 1.00 81.94 70 SER A N 1
ATOM 570 C CA . SER A 1 70 ? 9.905 -4.887 -21.641 1.00 81.94 70 SER A CA 1
ATOM 571 C C . SER A 1 70 ? 9.729 -4.719 -20.132 1.00 81.94 70 SER A C 1
ATOM 573 O O . SER A 1 70 ? 10.013 -3.645 -19.607 1.00 81.94 70 SER A O 1
ATOM 575 N N . GLN A 1 71 ? 9.328 -5.773 -19.417 1.00 77.62 71 GLN A N 1
ATOM 576 C CA . GLN A 1 71 ? 9.219 -5.732 -17.961 1.00 77.62 71 GLN A CA 1
ATOM 577 C C . GLN A 1 71 ? 10.594 -5.583 -17.296 1.00 77.62 71 GLN A C 1
ATOM 579 O O . GLN A 1 71 ? 10.761 -4.709 -16.451 1.00 77.62 71 GLN A O 1
ATOM 584 N N . ARG A 1 72 ? 11.611 -6.326 -17.750 1.00 75.56 72 ARG A N 1
ATOM 585 C CA . ARG A 1 72 ? 12.992 -6.182 -17.256 1.00 75.56 72 ARG A CA 1
ATOM 586 C C . ARG A 1 72 ? 13.541 -4.771 -17.454 1.00 75.56 72 ARG A C 1
ATOM 588 O O . ARG A 1 72 ? 14.277 -4.279 -16.604 1.00 75.56 72 ARG A O 1
ATOM 595 N N . PHE A 1 73 ? 13.199 -4.111 -18.562 1.00 81.81 73 PHE A N 1
ATOM 596 C CA . PHE A 1 73 ? 13.541 -2.704 -18.771 1.00 81.81 73 PHE A CA 1
ATOM 597 C C . PHE A 1 73 ? 12.893 -1.811 -17.703 1.00 81.81 73 PHE A C 1
ATOM 599 O O . PHE A 1 73 ? 13.585 -1.007 -17.080 1.00 81.81 73 PHE A O 1
ATOM 606 N N . ILE A 1 74 ? 11.592 -1.983 -17.449 1.00 83.88 74 ILE A N 1
ATOM 607 C CA . ILE A 1 74 ? 10.860 -1.229 -16.417 1.00 83.88 74 ILE A CA 1
ATOM 608 C C . ILE A 1 74 ? 11.470 -1.470 -15.030 1.00 83.88 74 ILE A C 1
ATOM 610 O O . ILE A 1 74 ? 11.652 -0.516 -14.275 1.00 83.88 74 ILE A O 1
ATOM 614 N N . ASP A 1 75 ? 11.849 -2.707 -14.711 1.00 77.12 75 ASP A N 1
ATOM 615 C CA . ASP A 1 75 ? 12.470 -3.058 -13.431 1.00 77.12 75 ASP A CA 1
ATOM 616 C C . ASP A 1 75 ? 13.847 -2.393 -13.266 1.00 77.12 75 ASP A C 1
ATOM 618 O O . ASP A 1 75 ? 14.175 -1.889 -12.190 1.00 77.12 75 ASP A O 1
ATOM 622 N N . LYS A 1 76 ? 14.635 -2.297 -14.345 1.00 77.88 76 LYS A N 1
ATOM 623 C CA . LYS A 1 76 ? 15.906 -1.553 -14.338 1.00 77.88 76 LYS A CA 1
ATOM 624 C C . LYS A 1 76 ? 15.705 -0.054 -14.158 1.00 77.88 76 LYS A C 1
ATOM 626 O O . LYS A 1 76 ? 16.452 0.566 -13.404 1.00 77.88 76 LYS A O 1
ATOM 631 N N . VAL A 1 77 ? 14.694 0.527 -14.804 1.00 84.44 77 VAL A N 1
ATOM 632 C CA . VAL A 1 77 ? 14.335 1.936 -14.591 1.00 84.44 77 VAL A CA 1
ATOM 633 C C . VAL A 1 77 ? 13.907 2.168 -13.143 1.00 84.44 77 VAL A C 1
ATOM 635 O O . VAL A 1 77 ? 14.347 3.137 -12.526 1.00 84.44 77 VAL A O 1
ATOM 638 N N . HIS A 1 78 ? 13.115 1.260 -12.571 1.00 84.38 78 HIS A N 1
ATOM 639 C CA . HIS A 1 78 ? 12.721 1.319 -11.166 1.00 84.38 78 HIS A CA 1
ATOM 640 C C . HIS A 1 78 ? 13.938 1.289 -10.234 1.00 84.38 78 HIS A C 1
ATOM 642 O O . HIS A 1 78 ? 14.033 2.116 -9.326 1.00 84.38 78 HIS A O 1
ATOM 648 N N . HIS A 1 79 ? 14.896 0.394 -10.488 1.00 79.31 79 HIS A N 1
ATOM 649 C CA . HIS A 1 79 ? 16.139 0.321 -9.722 1.00 79.31 79 HIS A CA 1
ATOM 650 C C . HIS A 1 79 ? 16.959 1.616 -9.836 1.00 79.31 79 HIS A C 1
ATOM 652 O O . HIS A 1 79 ? 17.328 2.193 -8.817 1.00 79.31 79 HIS A O 1
ATOM 658 N N . ALA A 1 80 ? 17.157 2.137 -11.053 1.00 79.50 80 ALA A N 1
ATOM 659 C CA . ALA A 1 80 ? 17.897 3.380 -11.282 1.00 79.50 80 ALA A CA 1
ATOM 660 C C . ALA A 1 80 ? 17.251 4.589 -10.580 1.00 79.50 80 ALA A C 1
ATOM 662 O O . ALA A 1 80 ? 17.946 5.389 -9.954 1.00 79.50 80 ALA A O 1
ATOM 663 N N . LEU A 1 81 ? 15.920 4.709 -10.636 1.00 86.31 81 LEU A N 1
ATOM 664 C CA . LEU A 1 81 ? 15.189 5.771 -9.939 1.00 86.31 81 LEU A CA 1
ATOM 665 C C . LEU A 1 81 ? 15.217 5.599 -8.412 1.00 86.31 81 LEU A C 1
ATOM 667 O O . LEU A 1 81 ? 15.248 6.595 -7.695 1.00 86.31 81 LEU A O 1
ATOM 671 N N . THR A 1 82 ? 15.254 4.362 -7.913 1.00 85.69 82 THR A N 1
ATOM 672 C CA . THR A 1 82 ? 15.419 4.077 -6.477 1.00 85.69 82 THR A CA 1
ATOM 673 C C . THR A 1 82 ? 16.791 4.537 -5.990 1.00 85.69 82 THR A C 1
ATOM 675 O O . THR A 1 82 ? 16.863 5.323 -5.048 1.00 85.69 82 THR A O 1
ATOM 678 N N . SER A 1 83 ? 17.869 4.137 -6.675 1.00 80.81 83 SER A N 1
ATOM 679 C CA . SER A 1 83 ? 19.234 4.583 -6.354 1.00 80.81 83 SER A CA 1
ATOM 680 C C . SER A 1 83 ? 19.389 6.098 -6.476 1.00 80.81 83 SER A C 1
ATOM 682 O O . SER A 1 83 ? 20.097 6.726 -5.694 1.00 80.81 83 SER A O 1
ATOM 684 N N . TYR A 1 84 ? 18.697 6.714 -7.436 1.00 85.31 84 TYR A N 1
ATOM 685 C CA . TYR A 1 84 ? 18.665 8.164 -7.561 1.00 85.31 84 TYR A CA 1
ATOM 686 C C . TYR A 1 84 ? 18.054 8.848 -6.328 1.00 85.31 84 TYR A C 1
ATOM 688 O O . TYR A 1 84 ? 18.617 9.822 -5.834 1.00 85.31 84 TYR A O 1
ATOM 696 N N . ILE A 1 85 ? 16.932 8.343 -5.803 1.00 88.31 85 ILE A N 1
ATOM 697 C CA . ILE A 1 85 ? 16.316 8.898 -4.588 1.00 88.31 85 ILE A CA 1
ATOM 698 C C . ILE A 1 85 ? 17.243 8.739 -3.380 1.00 88.31 85 ILE A C 1
ATOM 700 O O . ILE A 1 85 ? 17.347 9.667 -2.582 1.00 88.31 85 ILE A O 1
ATOM 704 N N . GLU A 1 86 ? 17.942 7.607 -3.264 1.00 84.62 86 GLU A N 1
ATOM 705 C CA . GLU A 1 86 ? 18.934 7.385 -2.203 1.00 84.62 86 GLU A CA 1
ATOM 706 C C . GLU A 1 86 ? 20.059 8.429 -2.251 1.00 84.62 86 GLU A C 1
ATOM 708 O O . GLU A 1 86 ? 20.449 8.959 -1.214 1.00 84.62 86 GLU A O 1
ATOM 713 N N . ILE A 1 87 ? 20.516 8.807 -3.447 1.00 82.25 87 ILE A N 1
ATOM 714 C CA . ILE A 1 87 ? 21.517 9.870 -3.616 1.00 82.25 87 ILE A CA 1
ATOM 715 C C . ILE A 1 87 ? 20.957 11.234 -3.247 1.00 82.25 87 ILE A C 1
ATOM 717 O O . ILE A 1 87 ? 21.603 11.971 -2.510 1.00 82.25 87 ILE A O 1
ATOM 721 N N . VAL A 1 88 ? 19.753 11.570 -3.720 1.00 86.19 88 VAL A N 1
ATOM 722 C CA . VAL A 1 88 ? 19.089 12.831 -3.351 1.00 86.19 88 VAL A CA 1
ATOM 723 C C . VAL A 1 88 ? 18.920 12.928 -1.833 1.00 86.19 88 VAL A C 1
ATOM 725 O O . VAL A 1 88 ? 19.013 14.022 -1.280 1.00 86.19 88 VAL A O 1
ATOM 728 N N . HIS A 1 89 ? 18.660 11.800 -1.170 1.00 84.50 89 HIS A N 1
ATOM 729 C CA . HIS A 1 89 ? 18.519 11.708 0.278 1.00 84.50 89 HIS A CA 1
ATOM 730 C C . HIS A 1 89 ? 19.845 11.924 1.019 1.00 84.50 89 HIS A C 1
ATOM 732 O O . HIS A 1 89 ? 19.869 12.665 1.994 1.00 84.50 89 HIS A O 1
ATOM 738 N N . GLN A 1 90 ? 20.931 11.295 0.569 1.00 80.12 90 GLN A N 1
ATOM 739 C CA . GLN A 1 90 ? 22.210 11.283 1.289 1.00 80.12 90 GLN A CA 1
ATOM 740 C C . GLN A 1 90 ? 23.109 12.486 0.976 1.00 80.12 90 GLN A C 1
ATOM 742 O O . GLN A 1 90 ? 23.829 12.948 1.858 1.00 80.12 90 GLN A O 1
ATOM 747 N N . GLU A 1 91 ? 23.066 13.011 -0.251 1.00 78.81 91 GLU A N 1
ATOM 748 C CA . GLU A 1 91 ? 23.963 14.078 -0.695 1.00 78.81 91 GLU A CA 1
ATOM 749 C C . GLU A 1 91 ? 23.226 15.420 -0.810 1.00 78.81 91 GLU A C 1
ATOM 751 O O . GLU A 1 91 ? 22.346 15.581 -1.666 1.00 78.81 91 GLU A O 1
ATOM 756 N N . PRO A 1 92 ? 23.584 16.427 0.007 1.00 79.06 92 PRO A N 1
ATOM 757 C CA . PRO A 1 92 ? 23.067 17.772 -0.177 1.00 79.06 92 PRO A CA 1
ATOM 758 C C . PRO A 1 92 ? 23.585 18.361 -1.497 1.00 79.06 92 PRO A C 1
ATOM 760 O O . PRO A 1 92 ? 24.677 18.058 -1.950 1.00 79.06 92 PRO A O 1
ATOM 763 N N . ALA A 1 93 ? 22.811 19.243 -2.115 1.00 79.44 93 ALA A N 1
ATOM 764 C CA . ALA A 1 93 ? 23.176 20.020 -3.303 1.00 79.44 93 ALA A CA 1
ATOM 765 C C . ALA A 1 93 ? 22.705 21.482 -3.206 1.00 79.44 93 ALA A C 1
ATOM 767 O O . ALA A 1 93 ? 22.615 22.197 -4.207 1.00 79.44 93 ALA A O 1
ATOM 768 N N . ASN A 1 94 ? 22.365 21.948 -2.003 1.00 79.00 94 ASN A N 1
ATOM 769 C CA . ASN A 1 94 ? 21.938 23.323 -1.781 1.00 79.00 94 ASN A CA 1
ATOM 770 C C . ASN A 1 94 ? 23.078 24.291 -2.130 1.00 79.00 94 ASN A C 1
ATOM 772 O O . ASN A 1 94 ? 24.201 24.122 -1.662 1.00 79.00 94 ASN A O 1
ATOM 776 N N . GLY A 1 95 ? 22.804 25.307 -2.950 1.00 76.88 95 GLY A N 1
ATOM 777 C CA . GLY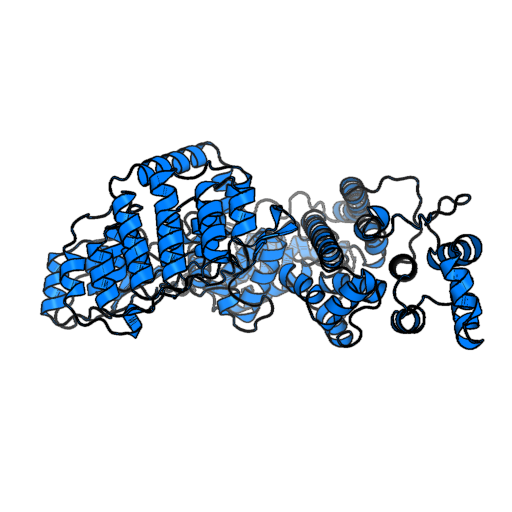 A 1 95 ? 23.842 26.202 -3.474 1.00 76.88 95 GLY A CA 1
ATOM 778 C C . GLY A 1 95 ? 24.476 25.765 -4.801 1.00 76.88 95 GLY A C 1
ATOM 779 O O . GLY A 1 95 ? 25.200 26.567 -5.391 1.00 76.88 95 GLY A O 1
ATOM 780 N N . LEU A 1 96 ? 24.180 24.563 -5.311 1.00 82.56 96 LEU A N 1
ATOM 781 C CA . LEU A 1 96 ? 24.578 24.137 -6.656 1.00 82.56 96 LEU A CA 1
ATOM 782 C C . LEU A 1 96 ? 23.523 24.503 -7.703 1.00 82.56 96 LEU A C 1
ATOM 784 O O . LEU A 1 96 ? 22.318 24.513 -7.448 1.00 82.56 96 LEU A O 1
ATOM 788 N N . SER A 1 97 ? 23.989 24.762 -8.922 1.00 86.12 97 SER A N 1
ATOM 789 C CA . SER A 1 97 ? 23.124 24.917 -10.094 1.00 86.12 97 SER A CA 1
ATOM 790 C C . SER A 1 97 ? 22.882 23.577 -10.799 1.00 86.12 97 SER A C 1
ATOM 792 O O . SER A 1 97 ? 23.711 22.665 -10.748 1.00 86.12 97 SER A O 1
ATOM 794 N N . ARG A 1 98 ? 21.776 23.476 -11.551 1.00 85.31 98 ARG A N 1
ATOM 795 C CA . ARG A 1 98 ? 21.481 22.328 -12.432 1.00 85.31 98 ARG A CA 1
ATOM 796 C C . ARG A 1 98 ? 22.657 21.995 -13.361 1.00 85.31 98 ARG A C 1
ATOM 798 O O . ARG A 1 98 ? 22.987 20.825 -13.517 1.00 85.31 98 ARG A O 1
ATOM 805 N N . ALA A 1 99 ? 23.302 23.006 -13.944 1.00 83.00 99 ALA A N 1
ATOM 806 C CA . ALA A 1 99 ? 24.411 22.822 -14.883 1.00 83.00 99 ALA A CA 1
ATOM 807 C C . ALA A 1 99 ? 25.640 22.156 -14.239 1.00 83.00 99 ALA A C 1
ATOM 809 O O . ALA A 1 99 ? 26.328 21.381 -14.893 1.00 83.00 99 ALA A O 1
ATOM 810 N N . GLN A 1 100 ? 25.891 22.413 -12.952 1.00 80.38 100 GLN A N 1
ATOM 811 C CA . GLN A 1 100 ? 26.974 21.764 -12.205 1.00 80.38 100 GLN A CA 1
ATOM 812 C C . GLN A 1 100 ? 26.626 20.320 -11.810 1.00 80.38 100 GLN A C 1
ATOM 814 O O . GLN A 1 100 ? 27.522 19.489 -11.698 1.00 80.38 100 GLN A O 1
ATOM 819 N N . MET A 1 101 ? 25.338 20.018 -11.617 1.00 80.69 101 MET A N 1
ATOM 820 C CA . MET A 1 101 ? 24.863 18.705 -11.165 1.00 80.69 101 MET A CA 1
ATOM 821 C C . MET A 1 101 ? 24.663 17.689 -12.284 1.00 80.69 101 MET A C 1
ATOM 823 O O . MET A 1 101 ? 24.965 16.508 -12.102 1.00 80.69 101 MET A O 1
ATOM 827 N N . MET A 1 102 ? 24.145 18.124 -13.436 1.00 77.19 102 MET A N 1
ATOM 828 C CA . MET A 1 102 ? 23.807 17.224 -14.542 1.00 77.19 102 MET A CA 1
ATOM 829 C C . MET A 1 102 ? 24.977 16.344 -15.001 1.00 77.19 102 MET A C 1
ATOM 831 O O . MET A 1 102 ? 24.744 15.147 -15.156 1.00 77.19 102 MET A O 1
ATOM 835 N N . PRO A 1 103 ? 26.224 16.840 -15.131 1.00 73.94 103 PRO A N 1
ATOM 836 C CA . PRO A 1 103 ? 27.350 15.988 -15.507 1.00 73.94 103 PRO A CA 1
ATOM 837 C C . PRO A 1 103 ? 27.610 14.826 -14.550 1.00 73.94 103 PRO A C 1
ATOM 839 O O . PRO A 1 103 ? 27.980 13.737 -14.983 1.00 73.94 103 PRO A O 1
ATOM 842 N N . ILE A 1 104 ? 27.390 15.037 -13.251 1.00 74.44 104 ILE A N 1
ATOM 843 C CA . ILE A 1 104 ? 27.628 14.023 -12.220 1.00 74.44 104 ILE A CA 1
ATOM 844 C C . ILE A 1 104 ? 26.473 13.015 -12.202 1.00 74.44 104 ILE A C 1
ATOM 846 O O . ILE A 1 104 ? 26.688 11.806 -12.275 1.00 74.44 104 ILE A O 1
ATOM 850 N N . LEU A 1 105 ? 25.234 13.513 -12.181 1.00 71.88 105 LEU A N 1
ATOM 851 C CA . LEU A 1 105 ? 24.023 12.686 -12.155 1.00 71.88 105 LEU A CA 1
ATOM 852 C C . LEU A 1 105 ? 23.850 11.844 -13.411 1.00 71.88 105 LEU A C 1
ATOM 854 O O . LEU A 1 105 ? 23.337 10.728 -13.366 1.00 71.88 105 LEU A O 1
ATOM 858 N N . PHE A 1 106 ? 24.269 12.364 -14.553 1.00 68.44 106 PHE A N 1
ATOM 859 C CA . PHE A 1 106 ? 24.069 11.664 -15.800 1.00 68.44 106 PHE A CA 1
ATOM 860 C C . PHE A 1 106 ? 25.035 10.508 -16.013 1.00 68.44 106 PHE A C 1
ATOM 862 O O . PHE A 1 106 ? 24.674 9.524 -16.654 1.00 68.44 106 PHE A O 1
ATOM 869 N N . ARG A 1 107 ? 26.227 10.564 -15.410 1.00 66.38 107 ARG A N 1
ATOM 870 C CA . ARG A 1 107 ? 27.103 9.390 -15.322 1.00 66.38 107 ARG A CA 1
ATOM 871 C C . ARG A 1 107 ? 26.392 8.237 -14.608 1.00 66.38 107 ARG A C 1
ATOM 873 O O . ARG A 1 107 ? 26.578 7.097 -15.012 1.00 66.38 107 ARG A O 1
ATOM 880 N N . LEU A 1 108 ? 25.499 8.522 -13.654 1.00 59.31 108 LEU A N 1
ATOM 881 C CA . LEU A 1 108 ? 24.663 7.521 -12.983 1.00 59.31 108 LEU A CA 1
ATOM 882 C C . LEU A 1 108 ? 23.595 6.914 -13.900 1.00 59.31 108 LEU A C 1
ATOM 884 O O . LEU A 1 108 ? 23.481 5.692 -14.001 1.00 59.31 108 LEU A O 1
ATOM 888 N N . PHE A 1 109 ? 22.821 7.765 -14.580 1.00 56.97 109 PHE A N 1
ATOM 889 C CA . PHE A 1 109 ? 21.751 7.329 -15.484 1.00 56.97 109 PHE A CA 1
ATOM 890 C C . PHE A 1 109 ? 22.303 6.621 -16.724 1.00 56.97 109 PHE A C 1
ATOM 892 O O . PHE A 1 109 ? 21.841 5.538 -17.071 1.00 56.97 109 PHE A O 1
ATOM 899 N N . GLY A 1 110 ? 23.334 7.183 -17.355 1.00 57.62 110 GLY A N 1
ATOM 900 C CA . GLY A 1 110 ? 24.013 6.578 -18.496 1.00 57.62 110 GLY A CA 1
ATOM 901 C C . GLY A 1 110 ? 24.695 5.257 -18.134 1.00 57.62 110 GLY A C 1
ATOM 902 O O . GLY A 1 110 ? 24.573 4.287 -18.878 1.00 57.62 110 GLY A O 1
ATOM 903 N N . ALA A 1 111 ? 25.352 5.157 -16.972 1.00 54.34 111 ALA A N 1
ATOM 904 C CA . ALA A 1 111 ? 25.987 3.904 -16.561 1.00 54.34 111 ALA A CA 1
ATOM 905 C C . ALA A 1 111 ? 24.970 2.792 -16.246 1.00 54.34 111 ALA A C 1
ATOM 907 O O . ALA A 1 111 ? 25.119 1.671 -16.731 1.00 54.34 111 ALA A O 1
ATOM 908 N N . SER A 1 112 ? 23.919 3.099 -15.483 1.00 53.78 112 SER A N 1
ATOM 909 C CA . SER A 1 112 ? 22.926 2.105 -15.043 1.00 53.78 112 SER A CA 1
ATOM 910 C C . SER A 1 112 ? 21.952 1.677 -16.146 1.00 53.78 112 SER A C 1
ATOM 912 O O . SER A 1 112 ? 21.630 0.494 -16.251 1.00 53.78 112 SER A O 1
ATOM 914 N N . VAL A 1 113 ? 21.509 2.612 -16.993 1.00 50.72 113 VAL A N 1
ATOM 915 C CA . VAL A 1 113 ? 20.525 2.343 -18.056 1.00 50.72 113 VAL A CA 1
ATOM 916 C C . VAL A 1 113 ? 21.199 1.888 -19.358 1.00 50.72 113 VAL A C 1
ATOM 918 O O . VAL A 1 113 ? 20.594 1.117 -20.100 1.00 50.72 113 VAL A O 1
ATOM 921 N N . LEU A 1 114 ? 22.442 2.319 -19.641 1.00 53.84 114 LEU A N 1
ATOM 922 C CA . LEU A 1 114 ? 23.092 2.114 -20.953 1.00 53.84 114 LEU A CA 1
ATOM 923 C C . LEU A 1 114 ? 24.415 1.330 -20.890 1.00 53.84 114 LEU A C 1
ATOM 925 O O . LEU A 1 114 ? 24.686 0.558 -21.808 1.00 53.84 114 LEU A O 1
ATOM 929 N N . ARG A 1 115 ? 25.236 1.484 -19.837 1.00 49.50 115 ARG A N 1
ATOM 930 C CA . ARG A 1 115 ? 26.556 0.812 -19.720 1.00 49.50 115 ARG A CA 1
ATOM 931 C C . ARG A 1 115 ? 26.457 -0.601 -19.132 1.00 49.50 115 ARG A C 1
ATOM 933 O O . ARG A 1 115 ? 27.292 -1.439 -19.450 1.00 49.50 115 ARG A O 1
ATOM 940 N N . GLY A 1 116 ? 25.450 -0.863 -18.297 1.00 44.06 116 GLY A N 1
ATOM 941 C CA . GLY A 1 116 ? 25.353 -2.100 -17.520 1.00 44.06 116 GLY A CA 1
ATOM 942 C C . GLY A 1 116 ? 24.879 -3.341 -18.275 1.00 44.06 116 GLY A C 1
ATOM 943 O O . GLY A 1 116 ? 25.231 -4.428 -17.853 1.00 44.06 116 GLY A O 1
ATOM 944 N N . ASP A 1 117 ? 24.095 -3.216 -19.355 1.00 42.00 117 ASP A N 1
ATOM 945 C CA . ASP A 1 117 ? 23.538 -4.368 -20.088 1.00 42.00 117 ASP A CA 1
ATOM 946 C C . ASP A 1 117 ? 22.733 -3.922 -21.331 1.00 42.00 117 ASP A C 1
ATOM 948 O O . ASP A 1 117 ? 21.497 -3.940 -21.354 1.00 42.00 117 ASP A O 1
ATOM 952 N N . LEU A 1 118 ? 23.410 -3.703 -22.454 1.00 43.44 118 LEU A N 1
ATOM 953 C CA . LEU A 1 118 ? 22.834 -3.932 -23.793 1.00 43.44 118 LEU A CA 1
ATOM 954 C C . LEU A 1 118 ? 22.593 -5.450 -24.045 1.00 43.44 118 LEU A C 1
ATOM 956 O O . LEU A 1 118 ? 22.749 -5.971 -25.146 1.00 43.44 118 LEU A O 1
ATOM 960 N N . HIS A 1 119 ? 22.233 -6.199 -22.998 1.00 42.75 119 HIS A N 1
ATOM 961 C CA . HIS A 1 119 ? 21.940 -7.634 -22.994 1.00 42.75 119 HIS A CA 1
ATOM 962 C C . HIS A 1 119 ? 20.440 -7.940 -22.970 1.00 42.75 119 HIS A C 1
ATOM 964 O O . HIS A 1 119 ? 20.050 -9.107 -23.040 1.00 42.75 119 HIS A O 1
ATOM 970 N N . ILE A 1 120 ? 19.586 -6.912 -22.957 1.00 41.72 120 ILE A N 1
ATOM 971 C CA . ILE A 1 120 ? 18.153 -7.058 -23.226 1.00 41.72 120 ILE A CA 1
ATOM 972 C C . ILE A 1 120 ? 17.996 -7.312 -24.737 1.00 41.72 120 ILE A C 1
ATOM 974 O O . ILE A 1 120 ? 17.831 -6.396 -25.534 1.00 41.72 120 ILE A O 1
ATOM 978 N N . GLY A 1 121 ? 18.176 -8.569 -25.152 1.00 40.44 121 GLY A N 1
ATOM 979 C CA . GLY A 1 121 ? 17.949 -9.057 -26.521 1.00 40.44 121 GLY A CA 1
ATOM 980 C C . GLY A 1 121 ? 19.060 -8.806 -27.556 1.00 40.44 121 GLY A C 1
ATOM 981 O O . GLY A 1 121 ? 19.091 -9.494 -28.576 1.00 40.44 121 GLY A O 1
ATOM 982 N N . ALA A 1 122 ? 20.014 -7.901 -27.305 1.00 45.34 122 ALA A N 1
ATOM 983 C CA . ALA A 1 122 ? 20.965 -7.409 -28.315 1.00 45.34 122 ALA A CA 1
ATOM 984 C C . ALA A 1 122 ? 22.407 -7.960 -28.210 1.00 45.34 122 ALA A C 1
ATOM 986 O O . ALA A 1 122 ? 23.359 -7.275 -28.573 1.00 45.34 122 ALA A O 1
ATOM 987 N N . LYS A 1 123 ? 22.609 -9.228 -27.806 1.00 49.38 123 LYS A N 1
ATOM 988 C CA . LYS A 1 123 ? 23.945 -9.879 -27.882 1.00 49.38 123 LYS A CA 1
ATOM 989 C C . LYS A 1 123 ? 24.559 -9.883 -29.297 1.00 49.38 123 LYS A C 1
ATOM 991 O O . LYS A 1 123 ? 25.738 -10.179 -29.435 1.00 49.38 123 LYS A O 1
ATOM 996 N N . ALA A 1 124 ? 23.766 -9.597 -30.333 1.00 49.97 124 ALA A N 1
ATOM 997 C CA . ALA A 1 124 ? 24.177 -9.686 -31.729 1.00 49.97 124 ALA A CA 1
ATOM 998 C C . ALA A 1 124 ? 25.066 -8.527 -32.211 1.00 49.97 124 ALA A C 1
ATOM 1000 O O . ALA A 1 124 ? 25.872 -8.748 -33.107 1.00 49.97 124 ALA A O 1
ATOM 1001 N N . TYR A 1 125 ? 24.948 -7.327 -31.627 1.00 56.62 125 TYR A N 1
ATOM 1002 C CA . TYR A 1 125 ? 25.631 -6.125 -32.123 1.00 56.62 125 TYR A CA 1
ATOM 1003 C C . TYR A 1 125 ? 26.304 -5.377 -30.970 1.00 56.62 125 TYR A C 1
ATOM 1005 O O . TYR A 1 125 ? 25.716 -4.487 -30.359 1.00 56.62 125 TYR A O 1
ATOM 1013 N N . GLN A 1 126 ? 27.538 -5.771 -30.643 1.00 55.91 126 GLN A N 1
ATOM 1014 C CA . GLN A 1 126 ? 28.367 -5.053 -29.674 1.00 55.91 126 GLN A CA 1
ATOM 1015 C C . GLN A 1 126 ? 29.001 -3.838 -30.347 1.00 55.91 126 GLN A C 1
ATOM 1017 O O . GLN A 1 126 ? 29.791 -3.980 -31.277 1.00 55.91 126 GLN A O 1
ATOM 1022 N N . ILE A 1 127 ? 28.663 -2.643 -29.871 1.00 57.81 127 ILE A N 1
ATOM 1023 C CA . ILE A 1 127 ? 29.200 -1.389 -30.398 1.00 57.81 127 ILE A CA 1
ATOM 1024 C C . ILE A 1 127 ? 29.865 -0.673 -29.247 1.00 57.81 127 ILE A C 1
ATOM 1026 O O . ILE A 1 127 ? 29.227 -0.393 -28.230 1.00 57.81 127 ILE A O 1
ATOM 1030 N N . SER A 1 128 ? 31.150 -0.375 -29.416 1.00 56.62 128 SER A N 1
ATOM 1031 C CA . SER A 1 128 ? 31.836 0.515 -28.495 1.00 56.62 128 SER A CA 1
ATOM 1032 C C . SER A 1 128 ? 31.284 1.921 -28.688 1.00 56.62 128 SER A C 1
ATOM 1034 O O . SER A 1 128 ? 31.410 2.506 -29.760 1.00 56.62 128 SER A O 1
ATOM 1036 N N . ILE A 1 129 ? 30.683 2.460 -27.633 1.00 62.66 129 ILE A N 1
ATOM 1037 C CA . ILE A 1 129 ? 30.324 3.880 -27.530 1.00 62.66 129 ILE A CA 1
ATOM 1038 C C . ILE A 1 129 ? 31.544 4.758 -27.223 1.00 62.66 129 ILE A C 1
ATOM 1040 O O . ILE A 1 129 ? 31.424 5.974 -27.168 1.00 62.66 129 ILE A O 1
ATOM 1044 N N . ILE A 1 130 ? 32.711 4.146 -27.004 1.00 60.44 130 ILE A N 1
ATOM 1045 C CA . ILE A 1 130 ? 33.982 4.820 -26.744 1.00 60.44 130 ILE A CA 1
ATOM 1046 C C . ILE A 1 130 ? 34.824 4.789 -28.011 1.00 60.44 130 ILE A C 1
ATOM 1048 O O . ILE A 1 130 ? 35.029 3.719 -28.599 1.00 60.44 130 ILE A O 1
ATOM 1052 N N . ASP A 1 131 ? 35.336 5.954 -28.394 1.00 61.56 131 ASP A N 1
ATOM 1053 C CA . ASP A 1 131 ? 36.302 6.059 -29.475 1.00 61.56 131 ASP A CA 1
ATOM 1054 C C . ASP A 1 131 ? 37.660 5.465 -29.044 1.00 61.56 131 ASP A C 1
ATOM 1056 O O . ASP A 1 131 ? 38.195 5.845 -27.997 1.00 61.56 131 ASP A O 1
ATOM 1060 N N . PRO A 1 132 ? 38.247 4.537 -29.822 1.00 58.38 132 PRO A N 1
ATOM 1061 C CA . PRO A 1 132 ? 39.496 3.872 -29.451 1.00 58.38 132 PRO A CA 1
ATOM 1062 C C . PRO A 1 132 ? 40.705 4.807 -29.327 1.00 58.38 132 PRO A C 1
ATOM 1064 O O . PRO A 1 132 ? 41.661 4.468 -28.629 1.00 58.38 132 PRO A O 1
ATOM 1067 N N . SER A 1 133 ? 40.691 5.952 -30.016 1.00 62.78 133 SER A N 1
ATOM 1068 C CA . SER A 1 133 ? 41.820 6.883 -30.084 1.00 62.78 133 SER A CA 1
ATOM 1069 C C . SER A 1 133 ? 41.747 7.962 -29.008 1.00 62.78 133 SER A C 1
ATOM 1071 O O . SER A 1 133 ? 42.729 8.191 -28.304 1.00 62.78 133 SER A O 1
ATOM 1073 N N . SER A 1 134 ? 40.578 8.581 -28.832 1.00 63.84 134 SER A N 1
ATOM 1074 C CA . SER A 1 134 ? 40.376 9.645 -27.848 1.00 63.84 134 SER A CA 1
ATOM 1075 C C . SER A 1 134 ? 40.021 9.112 -26.462 1.00 63.84 134 SER A C 1
ATOM 1077 O O . SER A 1 134 ? 40.169 9.839 -25.487 1.00 63.84 134 SER A O 1
ATOM 1079 N N . LYS A 1 135 ? 39.564 7.852 -26.362 1.00 63.78 135 LYS A N 1
ATOM 1080 C CA . LYS A 1 135 ? 38.976 7.250 -25.151 1.00 63.78 135 LYS A CA 1
ATOM 1081 C C . LYS A 1 135 ? 37.741 7.994 -24.621 1.00 63.78 135 LYS A C 1
ATOM 1083 O O . LYS A 1 135 ? 37.298 7.712 -23.509 1.00 63.78 135 LYS A O 1
ATOM 1088 N N . VAL A 1 136 ? 37.149 8.875 -25.431 1.00 64.94 136 VAL A N 1
ATOM 1089 C CA . VAL A 1 136 ? 35.937 9.632 -25.099 1.00 64.94 136 VAL A CA 1
ATOM 1090 C C . VAL A 1 136 ? 34.703 8.943 -25.683 1.00 64.94 136 VAL A C 1
ATOM 1092 O O . VAL A 1 136 ? 34.757 8.306 -26.740 1.00 64.94 136 VAL A O 1
ATOM 1095 N N . ALA A 1 137 ? 33.569 9.071 -24.996 1.00 67.06 137 ALA A N 1
ATOM 1096 C CA . ALA A 1 137 ? 32.263 8.707 -25.538 1.00 67.06 137 ALA A CA 1
ATOM 1097 C C . ALA A 1 137 ? 31.936 9.437 -26.852 1.00 67.06 137 ALA A C 1
ATOM 1099 O O . ALA A 1 137 ? 32.046 10.658 -26.943 1.00 67.06 137 ALA A O 1
ATOM 1100 N N . THR A 1 138 ? 31.434 8.705 -27.843 1.00 73.88 138 THR A N 1
ATOM 1101 C CA . THR A 1 138 ? 30.977 9.249 -29.128 1.00 73.88 138 THR A CA 1
ATOM 1102 C C . THR A 1 138 ? 29.552 8.813 -29.452 1.00 73.88 138 THR A C 1
ATOM 1104 O O . THR A 1 138 ? 28.935 8.030 -28.724 1.00 73.88 138 THR A O 1
ATOM 1107 N N . LYS A 1 139 ? 29.004 9.360 -30.543 1.00 80.38 139 LYS A N 1
ATOM 1108 C CA . LYS A 1 139 ? 27.688 8.978 -31.057 1.00 80.38 139 LYS A CA 1
ATOM 1109 C C . LYS A 1 139 ? 27.683 7.499 -31.470 1.00 80.38 139 LYS A C 1
ATOM 1111 O O . LYS A 1 139 ? 28.512 7.062 -32.267 1.00 80.38 139 LYS A O 1
ATOM 1116 N N . ALA A 1 140 ? 26.718 6.744 -30.964 1.00 80.00 140 ALA A N 1
ATOM 1117 C CA . ALA A 1 140 ? 26.527 5.322 -31.204 1.00 80.00 140 ALA A CA 1
ATOM 1118 C C . ALA A 1 140 ? 25.783 5.035 -32.515 1.00 80.00 140 ALA A C 1
ATOM 1120 O O . ALA A 1 140 ? 26.063 4.018 -33.153 1.00 80.00 140 ALA A O 1
ATOM 1121 N N . VAL A 1 141 ? 24.850 5.899 -32.946 1.00 86.81 141 VAL A N 1
ATOM 1122 C CA . VAL A 1 141 ? 24.062 5.650 -34.170 1.00 86.81 141 VAL A CA 1
ATOM 1123 C C . VAL A 1 141 ? 24.950 5.582 -35.419 1.00 86.81 141 VAL A C 1
ATOM 1125 O O . VAL A 1 141 ? 24.829 4.597 -36.151 1.00 86.81 141 VAL A O 1
ATOM 1128 N N . PRO A 1 142 ? 25.868 6.535 -35.682 1.00 86.75 142 PRO A N 1
ATOM 1129 C CA . PRO A 1 142 ? 26.758 6.467 -36.845 1.00 86.75 142 PRO A CA 1
ATOM 1130 C C . PRO A 1 142 ? 27.575 5.169 -36.897 1.00 86.75 142 PRO A C 1
ATOM 1132 O O . PRO A 1 142 ? 27.650 4.508 -37.938 1.00 86.75 142 PRO A O 1
ATOM 1135 N N . SER A 1 143 ? 28.123 4.766 -35.748 1.00 81.31 143 SER A N 1
ATOM 1136 C CA . SER A 1 143 ? 28.920 3.548 -35.586 1.00 81.31 143 SER A CA 1
ATOM 1137 C C . SER A 1 143 ? 28.090 2.287 -35.831 1.00 81.31 143 SER A C 1
ATOM 1139 O O . SER A 1 143 ? 28.517 1.405 -36.578 1.00 81.31 143 SER A O 1
ATOM 1141 N N . LEU A 1 144 ? 26.870 2.225 -35.282 1.00 82.75 144 LEU A N 1
ATOM 1142 C CA . LEU A 1 144 ? 25.934 1.123 -35.513 1.00 82.75 144 LEU A CA 1
ATOM 1143 C C . LEU A 1 144 ? 25.565 0.988 -36.983 1.00 82.75 144 LEU A C 1
ATOM 1145 O O . LEU A 1 144 ? 25.614 -0.108 -37.530 1.00 82.75 144 LEU A O 1
ATOM 1149 N N . ILE A 1 145 ? 25.181 2.089 -37.628 1.00 85.38 145 ILE A N 1
ATOM 1150 C CA . ILE A 1 145 ? 24.742 2.056 -39.023 1.00 85.38 145 ILE A CA 1
ATOM 1151 C C . ILE A 1 145 ? 25.899 1.638 -39.933 1.00 85.38 145 ILE A C 1
ATOM 1153 O O . ILE A 1 145 ? 25.694 0.827 -40.833 1.00 85.38 145 ILE A O 1
ATOM 1157 N N . THR A 1 146 ? 27.117 2.117 -39.668 1.00 83.31 146 THR A N 1
ATOM 1158 C CA . THR A 1 146 ? 28.323 1.695 -40.399 1.00 83.31 146 THR A CA 1
ATOM 1159 C C . THR A 1 146 ? 28.575 0.196 -40.241 1.00 83.31 146 THR A C 1
ATOM 1161 O O . THR A 1 146 ? 28.813 -0.493 -41.234 1.00 83.31 146 THR A O 1
ATOM 1164 N N . TYR A 1 147 ? 28.455 -0.325 -39.017 1.00 80.00 147 TYR A N 1
ATOM 1165 C CA . TYR A 1 147 ? 28.570 -1.756 -38.744 1.00 80.00 147 TYR A CA 1
ATOM 1166 C C . TYR A 1 147 ? 27.487 -2.562 -39.475 1.00 80.00 147 TYR A C 1
ATOM 1168 O O . TYR A 1 147 ? 27.794 -3.506 -40.195 1.00 80.00 147 TYR A O 1
ATOM 1176 N N . LEU A 1 148 ? 26.214 -2.166 -39.370 1.00 82.56 148 LEU A N 1
ATOM 1177 C CA . LEU A 1 148 ? 25.104 -2.862 -40.030 1.00 82.56 148 LEU A CA 1
ATOM 1178 C C . LEU A 1 148 ? 25.240 -2.860 -41.558 1.00 82.56 148 LEU A C 1
ATOM 1180 O O . LEU A 1 148 ? 24.924 -3.859 -42.201 1.00 82.56 148 LEU A O 1
ATOM 1184 N N . LEU A 1 149 ? 25.732 -1.764 -42.145 1.00 83.44 149 LEU A N 1
ATOM 1185 C CA . LEU A 1 149 ? 26.007 -1.670 -43.581 1.00 83.44 149 LEU A CA 1
ATOM 1186 C C . LEU A 1 149 ? 27.126 -2.613 -44.029 1.00 83.44 149 LEU A C 1
ATOM 1188 O O . LEU A 1 149 ? 27.093 -3.071 -45.171 1.00 83.44 149 LEU A O 1
ATOM 1192 N N . LYS A 1 150 ? 28.094 -2.913 -43.161 1.00 81.38 150 LYS A N 1
ATOM 1193 C CA . LYS A 1 150 ? 29.252 -3.752 -43.485 1.00 81.38 150 LYS A CA 1
ATOM 1194 C C . LYS A 1 150 ? 29.022 -5.235 -43.187 1.00 81.38 150 LYS A C 1
ATOM 1196 O O . LYS A 1 150 ? 29.341 -6.069 -44.029 1.00 81.38 150 LYS A O 1
ATOM 1201 N N . ASP A 1 151 ? 28.434 -5.540 -42.033 1.00 76.88 151 ASP A N 1
ATOM 1202 C CA . ASP A 1 151 ? 28.497 -6.872 -41.424 1.00 76.88 151 ASP A CA 1
ATOM 1203 C C . ASP A 1 151 ? 27.118 -7.553 -41.252 1.00 76.88 151 ASP A C 1
ATOM 1205 O O . ASP A 1 151 ? 27.063 -8.761 -41.019 1.00 76.88 151 ASP A O 1
ATOM 1209 N N . SER A 1 152 ? 25.984 -6.845 -41.411 1.00 81.50 152 SER A N 1
ATOM 1210 C CA . SER A 1 152 ? 24.641 -7.464 -41.376 1.00 81.50 152 SER A CA 1
ATOM 1211 C C . SER A 1 152 ? 24.088 -7.725 -42.783 1.00 81.50 152 SER A C 1
ATOM 1213 O O . SER A 1 152 ? 23.569 -6.830 -43.454 1.00 81.50 152 SER A O 1
ATOM 1215 N N . TYR A 1 153 ? 24.126 -8.988 -43.223 1.00 80.69 153 TYR A N 1
ATOM 1216 C CA . TYR A 1 153 ? 23.560 -9.408 -44.514 1.00 80.69 153 TYR A CA 1
ATOM 1217 C C . TYR A 1 153 ? 22.049 -9.145 -44.625 1.00 80.69 153 TYR A C 1
ATOM 1219 O O . TYR A 1 153 ? 21.566 -8.767 -45.695 1.00 80.69 153 TYR A O 1
ATOM 1227 N N . ALA A 1 154 ? 21.306 -9.303 -43.523 1.00 78.38 154 ALA A N 1
ATOM 1228 C CA . ALA A 1 154 ? 19.873 -9.017 -43.468 1.00 78.38 154 ALA A CA 1
ATOM 1229 C C . ALA A 1 154 ? 19.599 -7.522 -43.706 1.00 78.38 154 ALA A C 1
ATOM 1231 O O . ALA A 1 154 ? 18.780 -7.156 -44.554 1.00 78.38 154 ALA A O 1
ATOM 1232 N N . TRP A 1 155 ? 20.369 -6.656 -43.040 1.00 83.44 155 TRP A N 1
ATOM 1233 C CA . TRP A 1 155 ? 20.292 -5.207 -43.209 1.00 83.44 155 TRP A CA 1
ATOM 1234 C C . TRP A 1 155 ? 20.657 -4.762 -44.633 1.00 83.44 155 TRP A C 1
ATOM 1236 O O . TRP A 1 155 ? 19.938 -3.970 -45.247 1.00 83.44 155 TRP A O 1
ATOM 1246 N N . GLN A 1 156 ? 21.732 -5.316 -45.202 1.00 84.56 156 GLN A N 1
ATOM 1247 C CA . GLN A 1 156 ? 22.153 -5.040 -46.580 1.00 84.56 156 GLN A CA 1
ATOM 1248 C C . GLN A 1 156 ? 21.091 -5.454 -47.609 1.00 84.56 156 GLN A C 1
ATOM 1250 O O . GLN A 1 156 ? 20.810 -4.703 -48.547 1.00 84.56 156 GLN A O 1
ATOM 1255 N N . GLY A 1 157 ? 20.493 -6.639 -47.445 1.00 82.06 157 GLY A N 1
ATOM 1256 C CA . GLY A 1 157 ? 19.417 -7.129 -48.308 1.00 82.06 157 GLY A CA 1
ATOM 1257 C C . GLY A 1 157 ? 18.184 -6.227 -48.255 1.00 82.06 157 GLY A C 1
ATOM 1258 O O . GLY A 1 157 ? 17.648 -5.843 -49.296 1.00 82.06 157 GLY A O 1
ATOM 1259 N N . MET A 1 158 ? 17.796 -5.806 -47.052 1.00 83.00 158 MET A N 1
ATOM 1260 C CA . MET A 1 158 ? 16.671 -4.901 -46.835 1.00 83.00 158 MET A CA 1
ATOM 1261 C C . MET A 1 158 ? 16.907 -3.526 -47.480 1.00 83.00 158 MET A C 1
ATOM 1263 O O . MET A 1 158 ? 16.043 -3.039 -48.211 1.00 83.00 158 MET A O 1
ATOM 1267 N N . ILE A 1 159 ? 18.087 -2.919 -47.302 1.00 84.56 159 ILE A N 1
ATOM 1268 C CA . ILE A 1 159 ? 18.403 -1.603 -47.886 1.00 84.56 159 ILE A CA 1
ATOM 1269 C C . ILE A 1 159 ? 18.315 -1.611 -49.414 1.00 84.56 159 ILE A C 1
ATOM 1271 O O . ILE A 1 159 ? 17.896 -0.612 -50.004 1.00 84.56 159 ILE A O 1
ATOM 1275 N N . LYS A 1 160 ? 18.661 -2.716 -50.087 1.00 83.88 160 LYS A N 1
ATOM 1276 C CA . LYS A 1 160 ? 18.543 -2.802 -51.554 1.00 83.88 160 LYS A CA 1
ATOM 1277 C C . LYS A 1 160 ? 17.106 -2.562 -52.026 1.00 83.88 160 LYS A C 1
ATOM 1279 O O . LYS A 1 160 ? 16.927 -1.882 -53.035 1.00 83.88 160 LYS A O 1
ATOM 1284 N N . SER A 1 161 ? 16.118 -3.026 -51.257 1.00 82.75 161 SER A N 1
ATOM 1285 C CA . SER A 1 161 ? 14.684 -2.867 -51.544 1.00 82.75 161 SER A CA 1
ATOM 1286 C C . SER A 1 161 ? 14.123 -1.465 -51.261 1.00 82.75 161 SER A C 1
ATOM 1288 O O . SER A 1 161 ? 12.998 -1.161 -51.654 1.00 82.75 161 SER A O 1
ATOM 1290 N N . PHE A 1 162 ? 14.880 -0.595 -50.584 1.00 86.94 162 PHE A N 1
ATOM 1291 C CA . PHE A 1 162 ? 14.408 0.733 -50.195 1.00 86.94 162 PHE A CA 1
ATOM 1292 C C . PHE A 1 162 ? 14.440 1.741 -51.350 1.00 86.94 162 PHE A C 1
ATOM 1294 O O . PHE A 1 162 ? 15.339 1.732 -52.199 1.00 86.94 162 PHE A O 1
ATOM 1301 N N . ASP A 1 163 ? 13.465 2.651 -51.343 1.00 87.19 163 ASP A N 1
ATOM 1302 C CA . ASP A 1 163 ? 13.425 3.813 -52.227 1.00 87.19 163 ASP A CA 1
ATOM 1303 C C . ASP A 1 163 ? 14.524 4.833 -51.869 1.00 87.19 163 ASP A C 1
ATOM 1305 O O . ASP A 1 163 ? 15.228 4.719 -50.857 1.00 87.19 163 ASP A O 1
ATOM 1309 N N . LYS A 1 164 ? 14.700 5.839 -52.732 1.00 87.81 164 LYS A N 1
ATOM 1310 C CA . LYS A 1 164 ? 15.717 6.883 -52.543 1.00 87.81 164 LYS A CA 1
ATOM 1311 C C . LYS A 1 164 ? 15.520 7.627 -51.215 1.00 87.81 164 LYS A C 1
ATOM 1313 O O . LYS A 1 164 ? 16.476 7.823 -50.477 1.00 87.81 164 LYS A O 1
ATOM 1318 N N . THR A 1 165 ? 14.274 7.929 -50.860 1.00 87.44 165 THR A N 1
ATOM 1319 C CA . THR A 1 165 ? 13.905 8.663 -49.644 1.00 87.44 165 THR A CA 1
ATOM 1320 C C . THR A 1 165 ? 14.337 7.944 -48.362 1.00 87.44 165 THR A C 1
ATOM 1322 O O . THR A 1 165 ? 14.895 8.561 -47.454 1.00 87.44 165 THR A O 1
ATOM 1325 N N . LYS A 1 166 ? 14.113 6.626 -48.269 1.00 86.19 166 LYS A N 1
ATOM 1326 C CA . LYS A 1 166 ? 14.548 5.811 -47.123 1.00 86.19 166 LYS A CA 1
ATOM 1327 C C . LYS A 1 166 ? 16.072 5.671 -47.068 1.00 86.19 166 LYS A C 1
ATOM 1329 O O . LYS A 1 166 ? 16.642 5.721 -45.979 1.00 86.19 166 LYS A O 1
ATOM 1334 N N . LYS A 1 167 ? 16.735 5.536 -48.222 1.00 86.56 167 LYS A N 1
ATOM 1335 C CA . LYS A 1 167 ? 18.206 5.486 -48.317 1.00 86.56 167 LYS A CA 1
ATOM 1336 C C . LYS A 1 167 ? 18.851 6.795 -47.856 1.00 86.56 167 LYS A C 1
ATOM 1338 O O . LYS A 1 167 ? 19.789 6.751 -47.062 1.00 86.56 167 LYS A O 1
ATOM 1343 N N . ASP A 1 168 ? 18.301 7.937 -48.262 1.00 87.00 168 ASP A N 1
ATOM 1344 C CA . ASP A 1 168 ? 18.787 9.261 -47.858 1.00 87.00 168 ASP A CA 1
ATOM 1345 C C . ASP A 1 168 ? 18.650 9.477 -46.338 1.00 87.00 168 ASP A C 1
ATOM 1347 O O . ASP A 1 168 ? 19.571 9.997 -45.701 1.00 87.00 168 ASP A O 1
ATOM 1351 N N . LYS A 1 169 ? 17.558 8.994 -45.719 1.00 87.75 169 LYS A N 1
ATOM 1352 C CA . LYS A 1 169 ? 17.388 9.007 -44.252 1.00 87.75 169 LYS A CA 1
ATOM 1353 C C . LYS A 1 169 ? 18.474 8.208 -43.527 1.00 87.75 169 LYS A C 1
ATOM 1355 O O . LYS A 1 169 ? 19.076 8.718 -42.586 1.00 87.75 169 LYS A O 1
ATOM 1360 N N . ILE A 1 170 ? 18.750 6.979 -43.967 1.00 87.44 170 ILE A N 1
ATOM 1361 C CA . ILE A 1 170 ? 19.796 6.134 -43.362 1.00 87.44 170 ILE A CA 1
ATOM 1362 C C . ILE A 1 170 ? 21.175 6.777 -43.540 1.00 87.44 170 ILE A C 1
ATOM 1364 O O . ILE A 1 170 ? 21.982 6.772 -42.612 1.00 87.44 170 ILE A O 1
ATOM 1368 N N . ALA A 1 171 ? 21.434 7.383 -44.702 1.00 87.19 171 ALA A N 1
ATOM 1369 C CA . ALA A 1 171 ? 22.676 8.101 -44.949 1.00 87.19 171 ALA A CA 1
ATOM 1370 C C . ALA A 1 171 ? 22.844 9.288 -43.981 1.00 87.19 171 ALA A C 1
ATOM 1372 O O . ALA A 1 171 ? 23.929 9.484 -43.436 1.00 87.19 171 ALA A O 1
ATOM 1373 N N . SER A 1 172 ? 21.773 10.031 -43.692 1.00 89.69 172 SER A N 1
ATOM 1374 C CA . SER A 1 172 ? 21.796 11.100 -42.685 1.00 89.69 172 SER A CA 1
ATOM 1375 C C . SER A 1 172 ? 22.101 10.581 -41.270 1.00 89.69 172 SER A C 1
ATOM 1377 O O . SER A 1 172 ? 22.911 11.176 -40.555 1.00 89.69 172 SER A O 1
ATOM 1379 N N . TRP A 1 173 ? 21.542 9.426 -40.885 1.00 90.31 173 TRP A N 1
ATOM 1380 C CA . TRP A 1 173 ? 21.855 8.771 -39.606 1.00 90.31 173 TRP A CA 1
ATOM 1381 C C . TRP A 1 173 ? 23.317 8.318 -39.535 1.00 90.31 173 TRP A C 1
ATOM 1383 O O . TRP A 1 173 ? 23.968 8.511 -38.512 1.00 90.31 173 TRP A O 1
ATOM 1393 N N . SER A 1 174 ? 23.860 7.786 -40.636 1.00 86.81 174 SER A N 1
ATOM 1394 C CA . SER A 1 174 ? 25.266 7.364 -40.715 1.00 86.81 174 SER A CA 1
ATOM 1395 C C . SER A 1 174 ? 26.257 8.524 -40.576 1.00 86.81 174 SER A C 1
ATOM 1397 O O . SER A 1 174 ? 27.349 8.333 -40.056 1.00 86.81 174 SER A O 1
ATOM 1399 N N . ARG A 1 175 ? 25.867 9.739 -40.991 1.00 87.12 175 ARG A N 1
ATOM 1400 C CA . ARG A 1 175 ? 26.670 10.961 -40.823 1.00 87.12 175 ARG A CA 1
ATOM 1401 C C . ARG A 1 175 ? 26.464 11.634 -39.463 1.00 87.12 175 ARG A C 1
ATOM 1403 O O . ARG A 1 175 ? 27.170 12.583 -39.140 1.00 87.12 175 ARG A O 1
ATOM 1410 N N . GLY A 1 176 ? 25.501 11.170 -38.664 1.00 83.12 176 GLY A N 1
ATOM 1411 C CA . GLY A 1 176 ? 25.178 11.754 -37.360 1.00 83.12 176 GLY A CA 1
ATOM 1412 C C . GLY A 1 176 ? 24.518 13.138 -37.425 1.00 83.12 176 GLY A C 1
ATOM 1413 O O . GLY A 1 176 ? 24.524 13.845 -36.413 1.00 83.12 176 GLY A O 1
ATOM 1414 N N . GLU A 1 177 ? 23.964 13.515 -38.585 1.00 86.94 177 GLU A N 1
ATOM 1415 C CA . GLU A 1 177 ? 23.232 14.774 -38.810 1.00 86.94 177 GLU A CA 1
ATOM 1416 C C . GLU A 1 177 ? 21.881 14.779 -38.079 1.00 86.94 177 GLU A C 1
ATOM 1418 O O . GLU A 1 177 ? 21.470 15.796 -37.523 1.00 86.94 177 GLU A O 1
ATOM 1423 N N . HIS A 1 178 ? 21.205 13.626 -38.043 1.00 87.25 178 HIS A N 1
ATOM 1424 C CA . HIS A 1 178 ? 19.903 13.455 -37.404 1.00 87.25 178 HIS A CA 1
ATOM 1425 C C . HIS A 1 178 ? 19.860 12.207 -36.520 1.00 87.25 178 HIS A C 1
ATOM 1427 O O . HIS A 1 178 ? 20.307 11.131 -36.916 1.00 87.25 178 HIS A O 1
ATOM 1433 N N . ILE A 1 179 ? 19.251 12.351 -35.340 1.00 89.81 179 ILE A N 1
ATOM 1434 C CA . ILE A 1 179 ? 18.927 11.231 -34.452 1.00 89.81 179 ILE A CA 1
ATOM 1435 C C . ILE A 1 179 ? 17.676 10.519 -35.004 1.00 89.81 179 ILE A C 1
ATOM 1437 O O . ILE A 1 179 ? 16.669 11.191 -35.245 1.00 89.81 179 ILE A O 1
ATOM 1441 N N . PRO A 1 180 ? 17.701 9.186 -35.206 1.00 91.81 180 PRO A N 1
ATOM 1442 C CA . PRO A 1 180 ? 16.565 8.424 -35.726 1.00 91.81 180 PRO A CA 1
ATOM 1443 C C . PRO A 1 180 ? 15.310 8.615 -34.878 1.00 91.81 180 PRO A C 1
ATOM 1445 O O . PRO A 1 180 ? 15.369 8.426 -33.676 1.00 91.81 180 PRO A O 1
ATOM 1448 N N . ASP A 1 181 ? 14.155 8.941 -35.450 1.00 92.00 181 ASP A N 1
ATOM 1449 C CA . ASP A 1 181 ? 12.904 9.024 -34.687 1.00 92.00 181 ASP A CA 1
ATOM 1450 C C . ASP A 1 181 ? 12.121 7.696 -34.746 1.00 92.00 181 ASP A C 1
ATOM 1452 O O . ASP A 1 181 ? 12.176 6.984 -35.753 1.00 92.00 181 ASP A O 1
ATOM 1456 N N . LEU A 1 182 ? 11.384 7.343 -33.688 1.00 91.00 182 LEU A N 1
ATOM 1457 C CA . LEU A 1 182 ? 10.716 6.044 -33.552 1.00 91.00 182 LEU A CA 1
ATOM 1458 C C . LEU A 1 182 ? 9.690 5.798 -34.666 1.00 91.00 182 LEU A C 1
ATOM 1460 O O . LEU A 1 182 ? 9.531 4.661 -35.103 1.00 91.00 182 LEU A O 1
ATOM 1464 N N . SER A 1 183 ? 9.040 6.845 -35.187 1.00 90.25 183 SER A N 1
ATOM 1465 C CA . SER A 1 183 ? 8.124 6.724 -36.332 1.00 90.25 183 SER A CA 1
ATOM 1466 C C . SER A 1 183 ? 8.870 6.340 -37.613 1.00 90.25 183 SER A C 1
ATOM 1468 O O . SER A 1 183 ? 8.451 5.431 -38.338 1.00 90.25 183 SER A O 1
ATOM 1470 N N . SER A 1 184 ? 10.026 6.961 -37.870 1.00 90.31 184 SER A N 1
ATOM 1471 C CA . SER A 1 184 ? 10.891 6.557 -38.983 1.00 90.31 184 SER A CA 1
ATOM 1472 C C . SER A 1 184 ? 11.416 5.130 -38.810 1.00 90.31 184 SER A C 1
ATOM 1474 O O . SER A 1 184 ? 11.397 4.372 -39.778 1.00 90.31 184 SER A O 1
ATOM 1476 N N . ILE A 1 185 ? 11.816 4.721 -37.598 1.00 89.88 185 ILE A N 1
ATOM 1477 C CA . ILE A 1 185 ? 12.256 3.340 -37.327 1.00 89.88 185 ILE A CA 1
ATOM 1478 C C . ILE A 1 185 ? 11.102 2.352 -37.567 1.00 89.88 185 ILE A C 1
ATOM 1480 O O . ILE A 1 185 ? 11.299 1.361 -38.264 1.00 89.88 185 ILE A O 1
ATOM 1484 N N . LYS A 1 186 ? 9.884 2.640 -37.081 1.00 89.50 186 LYS A N 1
ATOM 1485 C CA . LYS A 1 186 ? 8.672 1.832 -37.329 1.00 89.50 186 LYS A CA 1
ATOM 1486 C C . LYS A 1 186 ? 8.367 1.676 -38.817 1.00 89.50 186 LYS A C 1
ATOM 1488 O O . LYS A 1 186 ? 8.005 0.593 -39.262 1.00 89.50 186 LYS A O 1
ATOM 1493 N N 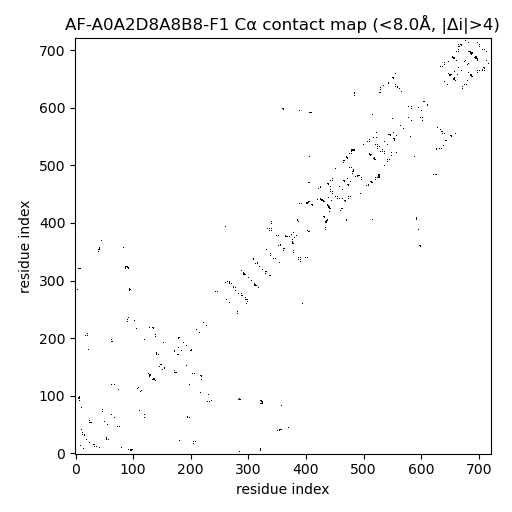. THR A 1 187 ? 8.551 2.746 -39.588 1.00 87.12 187 THR A N 1
ATOM 1494 C CA . THR A 1 187 ? 8.321 2.750 -41.041 1.00 87.12 187 THR A CA 1
ATOM 1495 C C . THR A 1 187 ? 9.376 1.938 -41.804 1.00 87.12 187 THR A C 1
ATOM 1497 O O . THR A 1 187 ? 9.086 1.392 -42.870 1.00 87.12 187 THR A O 1
ATOM 1500 N N . LEU A 1 188 ? 10.609 1.875 -41.292 1.00 84.38 188 LEU A N 1
ATOM 1501 C CA . LEU A 1 188 ? 11.725 1.162 -41.920 1.00 84.38 188 LEU A CA 1
ATOM 1502 C C . LEU A 1 188 ? 11.787 -0.318 -41.513 1.00 84.38 188 LEU A C 1
ATOM 1504 O O . LEU A 1 188 ? 12.123 -1.150 -42.348 1.00 84.38 188 LEU A O 1
ATOM 1508 N N . LEU A 1 189 ? 11.452 -0.642 -40.260 1.00 81.75 189 LEU A N 1
ATOM 1509 C CA . LEU A 1 189 ? 11.619 -1.964 -39.639 1.00 81.75 189 LEU A CA 1
ATOM 1510 C C . LEU A 1 189 ? 10.280 -2.595 -39.239 1.00 81.75 189 LEU A C 1
ATOM 1512 O O . LEU A 1 189 ? 10.130 -3.134 -38.143 1.00 81.75 189 LEU A O 1
ATOM 1516 N N . SER A 1 190 ? 9.288 -2.513 -40.126 1.00 68.81 190 SER A N 1
ATOM 1517 C CA . SER A 1 190 ? 7.976 -3.146 -39.939 1.00 68.81 190 SER A CA 1
ATOM 1518 C C . SER A 1 190 ? 7.961 -4.647 -40.261 1.00 68.81 190 SER A C 1
ATOM 1520 O O . SER A 1 190 ? 6.958 -5.311 -40.007 1.00 68.81 190 SER A O 1
ATOM 1522 N N . VAL A 1 191 ? 9.047 -5.184 -40.825 1.00 67.44 191 VAL A N 1
ATOM 1523 C CA . VAL A 1 191 ? 9.143 -6.577 -41.283 1.00 67.44 191 VAL A CA 1
ATOM 1524 C C . VAL A 1 191 ? 9.571 -7.500 -40.126 1.00 67.44 191 VAL A C 1
ATOM 1526 O O . VAL A 1 191 ? 10.522 -7.157 -39.418 1.00 67.44 191 VAL A O 1
ATOM 1529 N N . PRO A 1 192 ? 8.919 -8.666 -39.928 1.00 67.62 192 PRO A N 1
ATOM 1530 C CA . PRO A 1 192 ? 9.355 -9.675 -38.957 1.00 67.62 192 PRO A CA 1
ATOM 1531 C C . PRO A 1 192 ? 10.798 -10.148 -39.213 1.00 67.62 192 PRO A C 1
ATOM 1533 O O . PRO A 1 192 ? 11.190 -10.310 -40.369 1.00 67.62 192 PRO A O 1
ATOM 1536 N N . GLY A 1 193 ? 11.577 -10.400 -38.156 1.00 73.94 193 GLY A N 1
ATOM 1537 C CA . GLY A 1 193 ? 12.952 -10.922 -38.232 1.00 73.94 193 GLY A CA 1
ATOM 1538 C C . GLY A 1 193 ? 14.078 -9.889 -38.071 1.00 73.94 193 GLY A C 1
ATOM 1539 O O . GLY A 1 193 ? 15.242 -10.280 -38.026 1.00 73.94 193 GLY A O 1
ATOM 1540 N N . MET A 1 194 ? 13.752 -8.593 -37.973 1.00 77.94 194 MET A N 1
ATOM 1541 C CA . MET A 1 194 ? 14.707 -7.481 -37.775 1.00 77.94 194 MET A CA 1
ATOM 1542 C C . MET A 1 194 ? 14.671 -6.919 -36.343 1.00 77.94 194 MET A C 1
ATOM 1544 O O . MET A 1 194 ? 14.975 -5.746 -36.097 1.00 77.94 194 MET A O 1
ATOM 1548 N N . GLU A 1 195 ? 14.219 -7.720 -35.376 1.00 78.62 195 GLU A N 1
ATOM 1549 C CA . GLU A 1 195 ? 13.993 -7.266 -34.003 1.00 78.62 195 GLU A CA 1
ATOM 1550 C C . GLU A 1 195 ? 15.295 -6.813 -33.340 1.00 78.62 195 GLU A C 1
ATOM 1552 O O . GLU A 1 195 ? 15.302 -5.817 -32.621 1.00 78.62 195 GLU A O 1
ATOM 1557 N N . LYS A 1 196 ? 16.404 -7.507 -33.621 1.00 77.38 196 LYS A N 1
ATOM 1558 C CA . LYS A 1 196 ? 17.720 -7.213 -33.041 1.00 77.38 196 LYS A CA 1
ATOM 1559 C C . LYS A 1 196 ? 18.243 -5.862 -33.516 1.00 77.38 196 LYS A C 1
ATOM 1561 O O . LYS A 1 196 ? 18.636 -5.041 -32.693 1.00 77.38 196 LYS A O 1
ATOM 1566 N N . GLU A 1 197 ? 18.195 -5.603 -34.818 1.00 81.75 197 GLU A N 1
ATOM 1567 C CA . GLU A 1 197 ? 18.598 -4.335 -35.422 1.00 81.75 197 GLU A CA 1
ATOM 1568 C C . GLU A 1 197 ? 17.717 -3.191 -34.928 1.00 81.75 197 GLU A C 1
ATOM 1570 O O . GLU A 1 197 ? 18.228 -2.131 -34.567 1.00 81.75 197 GLU A O 1
ATOM 1575 N N . ARG A 1 198 ? 16.400 -3.416 -34.840 1.00 84.06 198 ARG A N 1
ATOM 1576 C CA . ARG A 1 198 ? 15.460 -2.443 -34.276 1.00 84.06 198 ARG A CA 1
ATOM 1577 C C . ARG A 1 198 ? 15.829 -2.078 -32.842 1.00 84.06 198 ARG A C 1
ATOM 1579 O O . ARG A 1 198 ? 15.974 -0.892 -32.549 1.00 84.06 198 ARG A O 1
ATOM 1586 N N . THR A 1 199 ? 15.983 -3.066 -31.959 1.00 80.75 199 THR A N 1
ATOM 1587 C CA . THR A 1 199 ? 16.345 -2.826 -30.555 1.00 80.75 199 THR A CA 1
ATOM 1588 C C . THR A 1 199 ? 17.691 -2.101 -30.457 1.00 80.75 199 THR A C 1
ATOM 1590 O O . THR A 1 199 ? 17.795 -1.110 -29.736 1.00 80.75 199 THR A O 1
ATOM 1593 N N . SER A 1 200 ? 18.700 -2.516 -31.231 1.00 80.38 200 SER A N 1
ATOM 1594 C CA . SER A 1 200 ? 20.018 -1.870 -31.248 1.00 80.38 200 SER A CA 1
ATOM 1595 C C . SER A 1 200 ? 19.967 -0.414 -31.721 1.00 80.38 200 SER A C 1
ATOM 1597 O O . SER A 1 200 ? 20.601 0.438 -31.101 1.00 80.38 200 SER A O 1
ATOM 1599 N N . ILE A 1 201 ? 19.196 -0.094 -32.768 1.00 85.19 201 ILE A N 1
ATOM 1600 C CA . ILE A 1 201 ? 19.067 1.283 -33.276 1.00 85.19 201 ILE A CA 1
ATOM 1601 C C . ILE A 1 201 ? 18.378 2.180 -32.253 1.00 85.19 201 ILE A C 1
ATOM 1603 O O . ILE A 1 201 ? 18.815 3.309 -32.045 1.00 85.19 201 ILE A O 1
ATOM 1607 N N . VAL A 1 202 ? 17.334 1.685 -31.586 1.00 87.00 202 VAL A N 1
ATOM 1608 C CA . VAL A 1 202 ? 16.633 2.448 -30.544 1.00 87.00 202 VAL A CA 1
ATOM 1609 C C . VAL A 1 202 ? 17.539 2.698 -29.333 1.00 87.00 202 VAL A C 1
ATOM 1611 O O . VAL A 1 202 ? 17.541 3.802 -28.795 1.00 87.00 202 VAL A O 1
ATOM 1614 N N . LEU A 1 203 ? 18.360 1.724 -28.932 1.00 80.94 203 LEU A N 1
ATOM 1615 C CA . LEU A 1 203 ? 19.317 1.909 -27.836 1.00 80.94 203 LEU A CA 1
ATOM 1616 C C . LEU A 1 203 ? 20.448 2.880 -28.211 1.00 80.94 203 LEU A C 1
ATOM 1618 O O . LEU A 1 203 ? 20.789 3.755 -27.417 1.00 80.94 203 LEU A O 1
ATOM 1622 N N . ALA A 1 204 ? 20.979 2.791 -29.434 1.00 81.50 204 ALA A N 1
ATOM 1623 C CA . ALA A 1 204 ? 21.968 3.743 -29.943 1.00 81.50 204 ALA A CA 1
ATOM 1624 C C . ALA A 1 204 ? 21.395 5.168 -30.032 1.00 81.50 204 ALA A C 1
ATOM 1626 O O . ALA A 1 204 ? 22.053 6.134 -29.656 1.00 81.50 204 ALA A O 1
ATOM 1627 N N . ARG A 1 205 ? 20.135 5.300 -30.463 1.00 88.69 205 ARG A N 1
ATOM 1628 C CA . ARG A 1 205 ? 19.397 6.568 -30.459 1.00 88.69 205 ARG A CA 1
ATOM 1629 C C . ARG A 1 205 ? 19.285 7.150 -29.052 1.00 88.69 205 ARG A C 1
ATOM 1631 O O . ARG A 1 205 ? 19.511 8.346 -28.877 1.00 88.69 205 ARG A O 1
ATOM 1638 N N . ALA A 1 206 ? 18.915 6.323 -28.074 1.00 85.25 206 ALA A N 1
ATOM 1639 C CA . ALA A 1 206 ? 18.790 6.751 -26.689 1.00 85.25 206 ALA A CA 1
ATOM 1640 C C . ALA A 1 206 ? 20.111 7.313 -26.167 1.00 85.25 206 ALA A C 1
ATOM 1642 O O . ALA A 1 206 ? 20.104 8.396 -25.593 1.00 85.25 206 ALA A O 1
ATOM 1643 N N . TRP A 1 207 ? 21.231 6.645 -26.452 1.00 80.31 207 TRP A N 1
ATOM 1644 C CA . TRP A 1 207 ? 22.568 7.146 -26.138 1.00 80.31 207 TRP A CA 1
ATOM 1645 C C . TRP A 1 207 ? 22.869 8.504 -26.790 1.00 80.31 207 TRP A C 1
ATOM 1647 O O . TRP A 1 207 ? 23.250 9.440 -26.091 1.00 80.31 207 TRP A O 1
ATOM 1657 N N . ASP A 1 208 ? 22.644 8.653 -28.097 1.00 83.94 208 ASP A N 1
ATOM 1658 C CA . ASP A 1 208 ? 22.949 9.900 -28.819 1.00 83.94 208 ASP A CA 1
ATOM 1659 C C . ASP A 1 208 ? 22.095 11.080 -28.347 1.00 83.94 208 ASP A C 1
ATOM 1661 O O . ASP A 1 208 ? 22.587 12.204 -28.229 1.00 83.94 208 ASP A O 1
ATOM 1665 N N . TYR A 1 209 ? 20.814 10.832 -28.058 1.00 87.12 209 TYR A N 1
ATOM 1666 C CA . TYR A 1 209 ? 19.925 11.839 -27.478 1.00 87.12 209 TYR A CA 1
ATOM 1667 C C . TYR A 1 209 ? 20.454 12.312 -26.124 1.00 87.12 209 TYR A C 1
ATOM 1669 O O . TYR A 1 209 ? 20.535 13.506 -25.848 1.00 87.12 209 TYR A O 1
ATOM 1677 N N . LEU A 1 210 ? 20.859 11.353 -25.302 1.00 78.25 210 LEU A N 1
ATOM 1678 C CA . LEU A 1 210 ? 21.375 11.572 -23.967 1.00 78.25 210 LEU A CA 1
ATOM 1679 C C . LEU A 1 210 ? 22.711 12.346 -23.978 1.00 78.25 210 LEU A C 1
ATOM 1681 O O . LEU A 1 210 ? 22.877 13.307 -23.220 1.00 78.25 210 LEU A O 1
ATOM 1685 N N . LEU A 1 211 ? 23.626 12.000 -24.882 1.00 77.19 211 LEU A N 1
ATOM 1686 C CA . LEU A 1 211 ? 24.879 12.729 -25.090 1.00 77.19 211 LEU A CA 1
ATOM 1687 C C . LEU A 1 211 ? 24.624 14.203 -25.466 1.00 77.19 211 LEU A C 1
ATOM 1689 O O . LEU A 1 211 ? 25.256 15.100 -24.910 1.00 77.19 211 LEU A O 1
ATOM 1693 N N . ASN A 1 212 ? 23.652 14.461 -26.350 1.00 81.38 212 ASN A N 1
ATOM 1694 C CA . ASN A 1 212 ? 23.302 15.817 -26.784 1.00 81.38 212 ASN A CA 1
ATOM 1695 C C . ASN A 1 212 ? 22.652 16.664 -25.678 1.00 81.38 212 ASN A C 1
ATOM 1697 O O . ASN A 1 212 ? 22.961 17.846 -25.562 1.00 81.38 212 ASN A O 1
ATOM 1701 N N . GLU A 1 213 ? 21.752 16.088 -24.877 1.00 77.50 213 GLU A N 1
ATOM 1702 C CA . GLU A 1 213 ? 21.047 16.820 -23.808 1.00 77.50 213 GLU A CA 1
ATOM 1703 C C . GLU A 1 213 ? 21.972 17.242 -22.660 1.00 77.50 213 GLU A C 1
ATOM 1705 O O . GLU A 1 213 ? 21.676 18.192 -21.938 1.00 77.50 213 GLU A O 1
ATOM 1710 N N . THR A 1 214 ? 23.089 16.540 -22.461 1.00 65.81 214 THR A N 1
ATOM 1711 C CA . THR A 1 214 ? 23.950 16.763 -21.291 1.00 65.81 214 THR A CA 1
ATOM 1712 C C . THR A 1 214 ? 25.211 17.545 -21.554 1.00 65.81 214 THR A C 1
ATOM 1714 O O . THR A 1 214 ? 25.767 18.095 -20.604 1.00 65.81 214 THR A O 1
ATOM 1717 N N . ASN A 1 215 ? 25.654 17.634 -22.809 1.00 65.31 215 ASN A N 1
ATOM 1718 C CA . ASN A 1 215 ? 26.870 18.354 -23.185 1.00 65.31 215 ASN A CA 1
ATOM 1719 C C . ASN A 1 215 ? 28.099 17.921 -22.348 1.00 65.31 215 ASN A C 1
ATOM 1721 O O . ASN A 1 215 ? 28.943 18.739 -21.988 1.00 65.31 215 ASN A O 1
ATOM 1725 N N . CYS A 1 216 ? 28.145 16.637 -21.967 1.00 60.56 216 CYS A N 1
ATOM 1726 C CA . CYS A 1 216 ? 29.153 16.063 -21.078 1.00 60.56 216 CYS A CA 1
ATOM 1727 C C . CYS A 1 216 ? 30.160 15.215 -21.850 1.00 60.56 216 CYS A C 1
ATOM 1729 O O . CYS A 1 216 ? 29.778 14.316 -22.598 1.00 60.56 216 CYS A O 1
ATOM 1731 N N . GLU A 1 217 ? 31.446 15.438 -21.591 1.00 60.31 217 GLU A N 1
ATOM 1732 C CA . GLU A 1 217 ? 32.513 14.539 -22.026 1.00 60.31 217 GLU A CA 1
ATOM 1733 C C . GLU A 1 217 ? 32.611 13.358 -21.044 1.00 60.31 217 GLU A C 1
ATOM 1735 O O . GLU A 1 217 ? 32.723 13.546 -19.826 1.00 60.31 217 GLU A O 1
ATOM 1740 N N . PHE A 1 218 ? 32.538 12.127 -21.561 1.00 59.81 218 PHE A N 1
ATOM 1741 C CA . PHE A 1 218 ? 32.749 10.915 -20.765 1.00 59.81 218 PHE A CA 1
ATOM 1742 C C . PHE A 1 218 ? 34.126 10.348 -21.082 1.00 59.81 218 PHE A C 1
ATOM 1744 O O . PHE A 1 218 ? 34.345 9.887 -22.201 1.00 59.81 218 PHE A O 1
ATOM 1751 N N . ASP A 1 219 ? 35.016 10.348 -20.094 1.00 55.56 219 ASP A N 1
ATOM 1752 C CA . ASP A 1 219 ? 36.289 9.633 -20.159 1.00 55.56 219 ASP A CA 1
ATOM 1753 C C . ASP A 1 219 ? 36.106 8.189 -19.652 1.00 55.56 219 ASP A C 1
ATOM 1755 O O . ASP A 1 219 ? 35.366 7.917 -18.697 1.00 55.56 219 ASP A O 1
ATOM 1759 N N . ASN A 1 220 ? 36.751 7.241 -20.327 1.00 50.84 220 ASN A N 1
ATOM 1760 C CA . ASN A 1 220 ? 36.648 5.806 -20.078 1.00 50.84 220 ASN A CA 1
ATOM 1761 C C . ASN A 1 220 ? 37.578 5.311 -18.951 1.00 50.84 220 ASN A C 1
ATOM 1763 O O . ASN A 1 220 ? 37.700 4.105 -18.739 1.00 50.84 220 ASN A O 1
ATOM 1767 N N . THR A 1 221 ? 38.254 6.210 -18.236 1.00 45.81 221 THR A N 1
ATOM 1768 C CA . THR A 1 221 ? 39.236 5.852 -17.200 1.00 45.81 221 THR A CA 1
ATOM 1769 C C . THR A 1 221 ? 38.616 5.400 -15.872 1.00 45.81 221 THR A C 1
ATOM 1771 O O . THR A 1 221 ? 39.303 4.741 -15.094 1.00 45.81 221 THR A O 1
ATOM 1774 N N . GLU A 1 222 ? 37.322 5.644 -15.625 1.00 50.44 222 GLU A N 1
ATOM 1775 C CA . GLU A 1 222 ? 36.680 5.305 -14.346 1.00 50.44 222 GLU A CA 1
ATOM 1776 C C . GLU A 1 222 ? 35.545 4.261 -14.473 1.00 50.44 222 GLU A C 1
ATOM 1778 O O . GLU A 1 222 ? 34.590 4.374 -15.261 1.00 50.44 222 GLU A O 1
ATOM 1783 N N . ASN A 1 223 ? 35.638 3.211 -13.647 1.00 53.78 223 ASN A N 1
ATOM 1784 C CA . ASN A 1 223 ? 34.529 2.305 -13.344 1.00 53.78 223 ASN A CA 1
ATOM 1785 C C . ASN A 1 223 ? 33.524 3.056 -12.460 1.00 53.78 223 ASN A C 1
ATOM 1787 O O . ASN A 1 223 ? 33.620 3.034 -11.233 1.00 53.78 223 ASN A O 1
ATOM 1791 N N . TRP A 1 224 ? 32.568 3.735 -13.097 1.00 54.72 224 TRP A N 1
ATOM 1792 C CA . TRP A 1 224 ? 31.514 4.482 -12.413 1.00 54.72 224 TRP A CA 1
ATOM 1793 C C . TRP A 1 224 ? 30.595 3.531 -11.633 1.00 54.72 224 TRP A C 1
ATOM 1795 O O . TRP A 1 224 ? 29.691 2.911 -12.188 1.00 54.72 224 TRP A O 1
ATOM 1805 N N . THR A 1 225 ? 30.855 3.401 -10.337 1.00 60.34 225 THR A N 1
ATOM 1806 C CA . THR A 1 225 ? 29.972 2.756 -9.355 1.00 60.34 225 THR A CA 1
ATOM 1807 C C . THR A 1 225 ? 29.158 3.822 -8.626 1.00 60.34 225 THR A C 1
ATOM 1809 O O . THR A 1 225 ? 29.557 4.989 -8.599 1.00 60.34 225 THR A O 1
ATOM 1812 N N . THR A 1 226 ? 28.059 3.444 -7.967 1.00 61.59 226 THR A N 1
ATOM 1813 C CA . THR A 1 226 ? 27.301 4.363 -7.098 1.00 61.59 226 THR A CA 1
ATOM 1814 C C . THR A 1 226 ? 28.229 5.085 -6.107 1.00 61.59 226 THR A C 1
ATOM 1816 O O . THR A 1 226 ? 28.139 6.299 -5.956 1.00 61.59 226 THR A O 1
ATOM 1819 N N . ASN A 1 227 ? 29.227 4.383 -5.552 1.00 66.69 227 ASN A N 1
ATOM 1820 C CA . ASN A 1 227 ? 30.234 4.950 -4.643 1.00 66.69 227 ASN A CA 1
ATOM 1821 C C . ASN A 1 227 ? 31.123 6.025 -5.288 1.00 66.69 227 ASN A C 1
ATOM 1823 O O . ASN A 1 227 ? 31.414 7.038 -4.660 1.00 66.69 227 ASN A O 1
ATOM 1827 N N . SER A 1 228 ? 31.552 5.845 -6.541 1.00 66.50 228 SER A N 1
ATOM 1828 C CA . SER A 1 228 ? 32.336 6.880 -7.242 1.00 66.50 228 SER A CA 1
ATOM 1829 C C . SER A 1 228 ? 31.541 8.175 -7.447 1.00 66.50 228 SER A C 1
ATOM 1831 O O . SER A 1 228 ? 32.100 9.268 -7.416 1.00 66.50 228 SER A O 1
ATOM 1833 N N . ILE A 1 229 ? 30.221 8.052 -7.595 1.00 65.38 229 ILE A N 1
ATOM 1834 C CA . ILE A 1 229 ? 29.310 9.177 -7.806 1.00 65.38 229 ILE A CA 1
ATOM 1835 C C . ILE A 1 229 ? 29.060 9.902 -6.487 1.00 65.38 229 ILE A C 1
ATOM 1837 O O . ILE A 1 229 ? 29.133 11.129 -6.468 1.00 65.38 229 ILE A O 1
ATOM 1841 N N . PHE A 1 230 ? 28.875 9.158 -5.391 1.00 67.56 230 PHE A N 1
ATOM 1842 C CA . PHE A 1 230 ? 28.904 9.716 -4.037 1.00 67.56 230 PHE A CA 1
ATOM 1843 C C . PHE A 1 230 ? 30.178 10.528 -3.808 1.00 67.56 230 PHE A C 1
ATOM 1845 O O . PHE A 1 230 ? 30.097 11.703 -3.479 1.00 67.56 230 PHE A O 1
ATOM 1852 N N . ASN A 1 231 ? 31.352 9.965 -4.106 1.00 70.31 231 ASN A N 1
ATOM 1853 C CA . ASN A 1 231 ? 32.623 10.673 -3.932 1.00 70.31 231 ASN A CA 1
ATOM 1854 C C . ASN A 1 231 ? 32.722 11.950 -4.787 1.00 70.31 231 ASN A C 1
ATOM 1856 O O . ASN A 1 231 ? 33.212 12.973 -4.306 1.00 70.31 231 ASN A O 1
ATOM 1860 N N . ALA A 1 232 ? 32.250 11.921 -6.038 1.00 71.75 232 ALA A N 1
ATOM 1861 C CA . ALA A 1 232 ? 32.262 13.088 -6.922 1.00 71.75 232 ALA A CA 1
ATOM 1862 C C . ALA A 1 232 ? 31.306 14.197 -6.444 1.00 71.75 232 ALA A C 1
ATOM 1864 O O . ALA A 1 232 ? 31.687 15.372 -6.432 1.00 71.75 232 ALA A O 1
ATOM 1865 N N . LEU A 1 233 ? 30.089 13.830 -6.023 1.00 69.31 233 LEU A N 1
ATOM 1866 C CA . LEU A 1 233 ? 29.115 14.754 -5.431 1.00 69.31 233 LEU A CA 1
ATOM 1867 C C . LEU A 1 233 ? 29.653 15.347 -4.134 1.00 69.31 233 LEU A C 1
ATOM 1869 O O . LEU A 1 233 ? 29.718 16.568 -4.003 1.00 69.31 233 LEU A O 1
ATOM 1873 N N . HIS A 1 234 ? 30.129 14.491 -3.236 1.00 70.69 234 HIS A N 1
ATOM 1874 C CA . HIS A 1 234 ? 30.695 14.881 -1.958 1.00 70.69 234 HIS A CA 1
ATOM 1875 C C . HIS A 1 234 ? 31.888 15.826 -2.140 1.00 70.69 234 HIS A C 1
ATOM 1877 O O . HIS A 1 234 ? 31.958 16.871 -1.500 1.00 70.69 234 HIS A O 1
ATOM 1883 N N . SER A 1 235 ? 32.793 15.543 -3.083 1.00 73.50 235 SER A N 1
ATOM 1884 C CA . SER A 1 235 ? 33.914 16.434 -3.407 1.00 73.50 235 SER A CA 1
ATOM 1885 C C . SER A 1 235 ? 33.444 17.796 -3.926 1.00 73.50 235 SER A C 1
ATOM 1887 O O . SER A 1 235 ? 33.996 18.827 -3.529 1.00 73.50 235 SER A O 1
ATOM 1889 N N . LYS A 1 236 ? 32.423 17.830 -4.794 1.00 74.00 236 LYS A N 1
ATOM 1890 C CA . LYS A 1 236 ? 31.856 19.090 -5.301 1.00 74.00 236 LYS A CA 1
ATOM 1891 C C . LYS A 1 236 ? 31.150 19.870 -4.191 1.00 74.00 236 LYS A C 1
ATOM 1893 O O . LYS A 1 236 ? 31.241 21.096 -4.139 1.00 74.00 236 LYS A O 1
ATOM 1898 N N . MET A 1 237 ? 30.514 19.165 -3.263 1.00 67.06 237 MET A N 1
ATOM 1899 C CA . MET A 1 237 ? 29.908 19.750 -2.075 1.00 67.06 237 MET A CA 1
ATOM 1900 C C . MET A 1 237 ? 30.929 20.230 -1.059 1.00 67.06 237 MET A C 1
ATOM 1902 O O . MET A 1 237 ? 30.683 21.251 -0.434 1.00 67.06 237 MET A O 1
ATOM 1906 N N . ILE A 1 238 ? 32.089 19.590 -0.920 1.00 67.19 238 ILE A N 1
ATOM 1907 C CA . ILE A 1 238 ? 33.196 20.118 -0.116 1.00 67.19 238 ILE A CA 1
ATOM 1908 C C . ILE A 1 238 ? 33.718 21.422 -0.729 1.00 67.19 238 ILE A C 1
ATOM 1910 O O . ILE A 1 238 ? 34.015 22.356 0.005 1.00 67.19 238 ILE A O 1
ATOM 1914 N N . GLU A 1 239 ? 33.817 21.526 -2.055 1.00 68.50 239 GLU A N 1
ATOM 1915 C CA . GLU A 1 239 ? 34.231 22.763 -2.735 1.00 68.50 239 GLU A CA 1
ATOM 1916 C C . GLU A 1 239 ? 33.256 23.919 -2.443 1.00 68.50 239 GLU A C 1
ATOM 1918 O O . GLU A 1 239 ? 33.671 24.997 -2.016 1.00 68.50 239 GLU A O 1
ATOM 1923 N N . VAL A 1 240 ? 31.949 23.672 -2.578 1.00 65.81 240 VAL A N 1
ATOM 1924 C CA . VAL A 1 240 ? 30.902 24.654 -2.247 1.00 65.81 240 VAL A CA 1
ATOM 1925 C C . VAL A 1 240 ? 30.807 24.898 -0.736 1.00 65.81 240 VAL A C 1
ATOM 1927 O O . VAL A 1 240 ? 30.650 26.031 -0.290 1.00 65.81 240 VAL A O 1
ATOM 1930 N N . GLY A 1 241 ? 30.952 23.855 0.072 1.00 58.28 241 GLY A N 1
ATOM 1931 C CA . GLY A 1 241 ? 30.866 23.873 1.528 1.00 58.28 241 GLY A CA 1
ATOM 1932 C C . GLY A 1 241 ? 32.043 24.584 2.186 1.00 58.28 241 GLY A C 1
ATOM 1933 O O . GLY A 1 241 ? 31.830 25.289 3.163 1.00 58.28 241 GLY A O 1
ATOM 1934 N N . LYS A 1 242 ? 33.257 24.506 1.624 1.00 58.59 242 LYS A N 1
ATOM 1935 C CA . LYS A 1 242 ? 34.406 25.331 2.041 1.00 58.59 242 LYS A CA 1
ATOM 1936 C C . LYS A 1 242 ? 34.073 26.816 1.923 1.00 58.59 242 LYS A C 1
ATOM 1938 O O . LYS A 1 242 ? 34.226 27.539 2.899 1.00 58.59 242 LYS A O 1
ATOM 1943 N N . SER A 1 243 ? 33.470 27.231 0.806 1.00 55.97 243 SER A N 1
ATOM 1944 C CA . SER A 1 243 ? 33.012 28.618 0.629 1.00 55.97 243 SER A CA 1
ATOM 1945 C C . SER A 1 243 ? 31.866 29.024 1.575 1.00 55.97 243 SER A C 1
ATOM 1947 O O . SER A 1 243 ? 31.696 30.204 1.861 1.00 55.97 243 SER A O 1
ATOM 1949 N N . LEU A 1 244 ? 31.081 28.067 2.088 1.00 53.00 244 LEU A N 1
ATOM 1950 C CA . LEU A 1 244 ? 29.984 28.300 3.037 1.00 53.00 244 LEU A CA 1
ATOM 1951 C C . LEU A 1 244 ? 30.487 28.344 4.499 1.00 53.00 244 LEU A C 1
ATOM 1953 O O . LEU A 1 244 ? 30.096 29.218 5.276 1.00 53.00 244 LEU A O 1
ATOM 1957 N N . ASN A 1 245 ? 31.382 27.423 4.870 1.00 52.34 245 ASN A N 1
ATOM 1958 C CA . ASN A 1 245 ? 31.985 27.308 6.200 1.00 52.34 245 ASN A CA 1
ATOM 1959 C C . ASN A 1 245 ? 32.971 28.445 6.488 1.00 52.34 245 ASN A C 1
ATOM 1961 O O . ASN A 1 245 ? 32.951 28.965 7.603 1.00 52.34 245 ASN A O 1
ATOM 1965 N N . GLU A 1 246 ? 33.737 28.900 5.487 1.00 50.12 246 GLU A N 1
ATOM 1966 C CA . GLU A 1 246 ? 34.570 30.114 5.570 1.00 50.12 246 GLU A CA 1
ATOM 1967 C C . GLU A 1 246 ? 33.743 31.374 5.882 1.00 50.12 246 GLU A C 1
ATOM 1969 O O . GLU A 1 246 ? 34.256 32.337 6.451 1.00 50.12 246 GLU A O 1
ATOM 1974 N N . VAL A 1 247 ? 32.444 31.366 5.559 1.00 46.84 247 VAL A N 1
ATOM 1975 C CA . VAL A 1 247 ? 31.546 32.513 5.739 1.00 46.84 247 VAL A CA 1
ATOM 1976 C C . VAL A 1 247 ? 30.743 32.439 7.048 1.00 46.84 247 VAL A C 1
ATOM 1978 O O . VAL A 1 247 ? 30.372 33.491 7.585 1.00 46.84 247 VAL A O 1
ATOM 1981 N N . ILE A 1 248 ? 30.432 31.239 7.566 1.00 49.19 248 ILE A N 1
ATOM 1982 C CA . ILE A 1 248 ? 29.355 31.083 8.567 1.00 49.19 248 ILE A CA 1
ATOM 1983 C C . ILE A 1 248 ? 29.726 30.255 9.817 1.00 49.19 248 ILE A C 1
ATOM 1985 O O . ILE A 1 248 ? 29.020 30.381 10.814 1.00 49.19 248 ILE A O 1
ATOM 1989 N N . ASN A 1 249 ? 30.830 29.499 9.872 1.00 48.41 249 ASN A N 1
ATOM 1990 C CA . ASN A 1 249 ? 31.171 28.688 11.063 1.00 48.41 249 ASN A CA 1
ATOM 1991 C C . ASN A 1 249 ? 29.956 27.844 11.552 1.00 48.41 249 ASN A C 1
ATOM 1993 O O . ASN A 1 249 ? 29.474 27.961 12.681 1.00 48.41 249 ASN A O 1
ATOM 1997 N N . LEU A 1 250 ? 29.388 27.052 10.631 1.00 48.00 250 LEU A N 1
ATOM 1998 C CA . LEU A 1 250 ? 28.074 26.396 10.747 1.00 48.00 250 LEU A CA 1
ATOM 1999 C C . LEU A 1 250 ? 28.028 25.161 11.653 1.00 48.00 250 LEU A C 1
ATOM 2001 O O . LEU A 1 250 ? 26.939 24.627 11.856 1.00 48.00 250 LEU A O 1
ATOM 2005 N N . GLU A 1 251 ? 29.152 24.730 12.230 1.00 41.97 251 GLU A N 1
ATOM 2006 C CA . GLU A 1 251 ? 29.277 23.454 12.959 1.00 41.97 251 GLU A CA 1
ATOM 2007 C C . GLU A 1 251 ? 28.316 23.295 14.157 1.00 41.97 251 GLU A C 1
ATOM 2009 O O . GLU A 1 251 ? 28.151 22.192 14.666 1.00 41.97 251 GLU A O 1
ATOM 2014 N N . ASN A 1 252 ? 27.610 24.354 14.577 1.00 46.59 252 ASN A N 1
ATOM 2015 C CA . ASN A 1 252 ? 26.691 24.322 15.720 1.00 46.59 252 ASN A CA 1
ATOM 2016 C C . ASN A 1 252 ? 25.255 24.819 15.451 1.00 46.59 252 ASN A C 1
ATOM 2018 O O . ASN A 1 252 ? 24.453 24.873 16.388 1.00 46.59 252 ASN A O 1
ATOM 2022 N N . ILE A 1 253 ? 24.876 25.168 14.213 1.00 46.50 253 ILE A N 1
ATOM 2023 C CA . ILE A 1 253 ? 23.487 25.572 13.919 1.00 46.50 253 ILE A CA 1
ATOM 2024 C C . ILE A 1 253 ? 22.658 24.329 13.570 1.00 46.50 253 ILE A C 1
ATOM 2026 O O . ILE A 1 253 ? 22.569 23.910 12.424 1.00 46.50 253 ILE A O 1
ATOM 2030 N N . GLY A 1 254 ? 21.994 23.758 14.580 1.00 49.19 254 GLY A N 1
ATOM 2031 C CA . GLY A 1 254 ? 20.799 22.930 14.368 1.00 49.19 254 GLY A CA 1
ATOM 2032 C C . GLY A 1 254 ? 20.934 21.406 14.457 1.00 49.19 254 GLY A C 1
ATOM 2033 O O . GLY A 1 254 ? 19.925 20.738 14.245 1.00 49.19 254 GLY A O 1
ATOM 2034 N N . THR A 1 255 ? 22.085 20.855 14.842 1.00 38.94 255 THR A N 1
ATOM 2035 C CA . THR A 1 255 ? 22.365 19.402 14.791 1.00 38.94 255 THR A CA 1
ATOM 2036 C C . THR A 1 255 ? 21.709 18.543 15.881 1.00 38.94 255 THR A C 1
ATOM 2038 O O . THR A 1 255 ? 21.818 17.324 15.823 1.00 38.94 255 THR A O 1
ATOM 2041 N N . ASN A 1 256 ? 20.980 19.115 16.853 1.00 40.25 256 ASN A N 1
ATOM 2042 C CA . ASN A 1 256 ? 20.287 18.312 17.876 1.00 40.25 256 ASN A CA 1
ATOM 2043 C C . ASN A 1 256 ? 18.786 18.666 18.024 1.00 40.25 256 ASN A C 1
ATOM 2045 O O . ASN A 1 256 ? 18.414 19.556 18.799 1.00 40.25 256 ASN A O 1
ATOM 2049 N N . PRO A 1 257 ? 17.892 17.981 17.277 1.00 42.31 257 PRO A N 1
ATOM 2050 C CA . PRO A 1 257 ? 16.445 18.228 17.266 1.00 42.31 257 PRO A CA 1
ATOM 2051 C C . PRO A 1 257 ? 15.737 17.915 18.589 1.00 42.31 257 PRO A C 1
ATOM 2053 O O . PRO A 1 257 ? 14.733 18.547 18.909 1.00 42.31 257 PRO A O 1
ATOM 2056 N N . SER A 1 258 ? 16.281 16.994 19.387 1.00 41.97 258 SER A N 1
ATOM 2057 C CA . SER A 1 258 ? 15.733 16.553 20.681 1.00 41.97 258 SER A CA 1
ATOM 2058 C C . SER A 1 258 ? 15.615 17.677 21.729 1.00 41.97 258 SER A C 1
ATOM 2060 O O . SER A 1 258 ? 14.913 17.517 22.729 1.00 41.97 258 SER A O 1
ATOM 2062 N N . ASN A 1 259 ? 16.240 18.836 21.481 1.00 46.94 259 ASN A N 1
ATOM 2063 C CA . ASN A 1 259 ? 16.162 20.031 22.324 1.00 46.94 259 ASN A CA 1
ATOM 2064 C C . ASN A 1 259 ? 15.373 21.207 21.713 1.00 46.94 259 ASN A C 1
ATOM 2066 O O . ASN A 1 259 ? 15.172 22.197 22.414 1.00 46.94 259 ASN A O 1
ATOM 2070 N N . LYS A 1 260 ? 14.900 21.145 20.455 1.00 55.06 260 LYS A N 1
ATOM 2071 C CA . LYS A 1 260 ? 14.221 22.297 19.815 1.00 55.06 260 LYS A CA 1
ATOM 2072 C C . LYS A 1 260 ? 12.831 22.577 20.392 1.00 55.06 260 LYS A C 1
ATOM 2074 O O . LYS A 1 260 ? 12.502 23.737 20.611 1.00 55.06 260 LYS A O 1
ATOM 2079 N N . ASP A 1 261 ? 12.071 21.550 20.766 1.00 52.03 261 ASP A N 1
ATOM 2080 C CA . ASP A 1 261 ? 10.768 21.743 21.426 1.00 52.03 261 ASP A CA 1
ATOM 2081 C C . ASP A 1 261 ? 10.910 22.459 22.784 1.00 52.03 261 ASP A C 1
ATOM 2083 O O . ASP A 1 261 ? 10.032 23.230 23.183 1.00 52.03 261 ASP A O 1
ATOM 2087 N N . LYS A 1 262 ? 12.068 22.297 23.446 1.00 58.50 262 LYS A N 1
ATOM 2088 C CA . LYS A 1 262 ? 12.415 22.937 24.727 1.00 58.50 262 LYS A CA 1
ATOM 2089 C C . LYS A 1 262 ? 12.964 24.362 24.594 1.00 58.50 262 LYS A C 1
ATOM 2091 O O . LYS A 1 262 ? 13.004 25.064 25.600 1.00 58.50 262 LYS A O 1
ATOM 2096 N N . LYS A 1 263 ? 13.384 24.798 23.398 1.00 70.19 263 LYS A N 1
ATOM 2097 C CA . LYS A 1 263 ? 13.942 26.146 23.177 1.00 70.19 263 LYS A CA 1
ATOM 2098 C C . LYS A 1 263 ? 12.897 27.224 23.467 1.00 70.19 263 LYS A C 1
ATOM 2100 O O . LYS A 1 263 ? 11.735 27.080 23.106 1.00 70.19 263 LYS A O 1
ATOM 2105 N N . SER A 1 264 ? 13.272 28.322 24.104 1.00 74.75 264 SER A N 1
ATOM 2106 C CA . SER A 1 264 ? 12.370 29.467 24.278 1.00 74.75 264 SER A CA 1
ATOM 2107 C C . SER A 1 264 ? 12.118 30.185 22.938 1.00 74.75 264 SER A C 1
ATOM 2109 O O . SER A 1 264 ? 12.842 29.978 21.965 1.00 74.75 264 SER A O 1
ATOM 2111 N N . ILE A 1 265 ? 11.093 31.046 22.859 1.00 79.38 265 ILE A N 1
ATOM 2112 C CA . ILE A 1 265 ? 10.862 31.881 21.658 1.00 79.38 265 ILE A CA 1
ATOM 2113 C C . ILE A 1 265 ? 12.105 32.731 21.348 1.00 79.38 265 ILE A C 1
ATOM 2115 O O . ILE A 1 265 ? 12.511 32.819 20.193 1.00 79.38 265 ILE A O 1
ATOM 2119 N N . THR A 1 266 ? 12.745 33.278 22.382 1.00 81.69 266 THR A N 1
ATOM 2120 C CA . THR A 1 266 ? 13.978 34.070 22.283 1.00 81.69 266 THR A CA 1
ATOM 2121 C C . THR A 1 266 ? 15.149 33.279 21.702 1.00 81.69 266 THR A C 1
ATOM 2123 O O . THR A 1 266 ? 15.904 33.816 20.894 1.00 81.69 266 THR A O 1
ATOM 2126 N N . ASP A 1 267 ? 15.271 31.988 22.029 1.00 79.75 267 ASP A N 1
ATOM 2127 C CA . ASP A 1 267 ? 16.317 31.135 21.452 1.00 79.75 267 ASP A CA 1
ATOM 2128 C C . ASP A 1 267 ? 16.101 30.931 19.947 1.00 79.75 267 ASP A C 1
ATOM 2130 O O . ASP A 1 267 ? 17.052 30.992 19.170 1.00 79.75 267 ASP A O 1
ATOM 2134 N N . HIS A 1 268 ? 14.852 30.725 19.517 1.00 79.94 268 HIS A N 1
ATOM 2135 C CA . HIS A 1 268 ? 14.519 30.600 18.094 1.00 79.94 268 HIS A CA 1
ATOM 2136 C C . HIS A 1 268 ? 14.760 31.915 17.329 1.00 79.94 268 HIS A C 1
ATOM 2138 O O . HIS A 1 268 ? 15.260 31.898 16.204 1.00 79.94 268 HIS A O 1
ATOM 2144 N N . GLU A 1 269 ? 14.445 33.066 17.930 1.00 83.75 269 GLU A N 1
ATOM 2145 C CA . GLU A 1 269 ? 14.692 34.382 17.324 1.00 83.75 269 GLU A CA 1
ATOM 2146 C C . GLU A 1 269 ? 16.192 34.660 17.134 1.00 83.75 269 GLU A C 1
ATOM 2148 O O . GLU A 1 269 ? 16.590 35.190 16.092 1.00 83.75 269 GLU A O 1
ATOM 2153 N N . LEU A 1 270 ? 17.033 34.233 18.081 1.00 81.50 270 LEU A N 1
ATOM 2154 C CA . LEU A 1 270 ? 18.489 34.327 17.964 1.00 81.50 270 LEU A CA 1
ATOM 2155 C C . LEU A 1 270 ? 19.030 33.475 16.801 1.00 81.50 270 LEU A C 1
ATOM 2157 O O . LEU A 1 270 ? 19.890 33.934 16.048 1.00 81.50 270 LEU A O 1
ATOM 2161 N N . GLU A 1 271 ? 18.518 32.255 16.618 1.00 77.50 271 GLU A N 1
ATOM 2162 C CA . GLU A 1 271 ? 18.894 31.394 15.484 1.00 77.50 271 GLU A CA 1
ATOM 2163 C C . GLU A 1 271 ? 18.501 32.025 14.143 1.00 77.50 271 GLU A C 1
ATOM 2165 O O . GLU A 1 271 ? 19.300 32.052 13.206 1.00 77.50 271 GLU A O 1
ATOM 2170 N N . ILE A 1 272 ? 17.302 32.610 14.056 1.00 81.81 272 ILE A N 1
ATOM 2171 C CA . ILE A 1 272 ? 16.844 33.319 12.853 1.00 81.81 272 ILE A CA 1
ATOM 2172 C C . ILE A 1 272 ? 17.787 34.476 12.500 1.00 81.81 272 ILE A C 1
ATOM 2174 O O . ILE A 1 272 ? 18.099 34.667 11.323 1.00 81.81 272 ILE A O 1
ATOM 2178 N N . GLN A 1 273 ? 18.257 35.245 13.487 1.00 82.00 273 GLN A N 1
ATOM 2179 C CA . GLN A 1 273 ? 19.203 36.342 13.247 1.00 82.00 273 GLN A CA 1
ATOM 2180 C C . GLN A 1 273 ? 20.544 35.833 12.707 1.00 82.00 273 GLN A C 1
ATOM 2182 O O . GLN A 1 273 ? 21.041 36.369 11.712 1.00 82.00 273 GLN A O 1
ATOM 2187 N N . LYS A 1 274 ? 21.091 34.760 13.295 1.00 77.94 274 LYS A N 1
ATOM 2188 C CA . LYS A 1 274 ? 22.312 34.110 12.791 1.00 77.94 274 LYS A CA 1
ATOM 2189 C C . LYS A 1 274 ? 22.134 33.664 11.341 1.00 77.94 274 LYS A C 1
ATOM 2191 O O . LYS A 1 274 ? 22.956 34.006 10.492 1.00 77.94 274 LYS A O 1
ATOM 2196 N N . ILE A 1 275 ? 21.020 32.994 11.042 1.00 76.06 275 ILE A N 1
ATOM 2197 C CA . ILE A 1 275 ? 20.685 32.520 9.695 1.00 76.06 275 ILE A CA 1
ATOM 2198 C C . ILE A 1 275 ? 20.583 33.679 8.692 1.00 76.06 275 ILE A C 1
ATOM 2200 O O . ILE A 1 275 ? 21.138 33.591 7.598 1.00 76.06 275 ILE A O 1
ATOM 2204 N N . LYS A 1 276 ? 19.914 34.782 9.042 1.00 79.50 276 LYS A N 1
ATOM 2205 C CA . LYS A 1 276 ? 19.806 35.949 8.149 1.00 79.50 276 LYS A CA 1
ATOM 2206 C C . LYS A 1 276 ? 21.172 36.554 7.836 1.00 79.50 276 LYS A C 1
ATOM 2208 O O . LYS A 1 276 ? 21.489 36.758 6.667 1.00 79.50 276 LYS A O 1
ATOM 2213 N N . SER A 1 277 ? 22.000 36.748 8.864 1.00 76.38 277 SER A N 1
ATOM 2214 C CA . SER A 1 277 ? 23.357 37.285 8.698 1.00 76.38 277 SER A CA 1
ATOM 2215 C C . SER A 1 277 ? 24.237 36.400 7.806 1.00 76.38 277 SER A C 1
ATOM 2217 O O . SER A 1 277 ? 25.070 36.890 7.050 1.00 76.38 277 SER A O 1
ATOM 2219 N N . ALA A 1 278 ? 24.021 35.086 7.863 1.00 71.25 278 ALA A N 1
ATOM 2220 C CA . ALA A 1 278 ? 24.732 34.099 7.072 1.00 71.25 278 ALA A CA 1
ATOM 2221 C C . ALA A 1 278 ? 24.362 34.173 5.580 1.00 71.25 278 ALA A C 1
ATOM 2223 O O . ALA A 1 278 ? 25.239 34.208 4.717 1.00 71.25 278 ALA A O 1
ATOM 2224 N N . ILE A 1 279 ? 23.063 34.264 5.278 1.00 73.31 279 ILE A N 1
ATOM 2225 C CA . ILE A 1 279 ? 22.547 34.376 3.904 1.00 73.31 279 ILE A CA 1
ATOM 2226 C C . ILE A 1 279 ? 23.055 35.660 3.231 1.00 73.31 279 ILE A C 1
ATOM 2228 O O . ILE A 1 279 ? 23.491 35.618 2.080 1.00 73.31 279 ILE A O 1
ATOM 2232 N N . GLU A 1 280 ? 23.044 36.786 3.952 1.00 76.88 280 GLU A N 1
ATOM 2233 C CA . GLU A 1 280 ? 23.521 38.078 3.435 1.00 76.88 280 GLU A CA 1
ATOM 2234 C C . GLU A 1 280 ? 25.006 38.058 3.050 1.00 76.88 280 GLU A C 1
ATOM 2236 O O . GLU A 1 280 ? 25.403 38.719 2.086 1.00 76.88 280 GLU A O 1
ATOM 2241 N N . LYS A 1 281 ? 25.826 37.284 3.771 1.00 73.75 281 LYS A N 1
ATOM 2242 C CA . LYS A 1 281 ? 27.257 37.148 3.482 1.00 73.75 281 LYS A CA 1
ATOM 2243 C C . LYS A 1 281 ? 27.544 36.196 2.321 1.00 73.75 281 LYS A C 1
ATOM 2245 O O . LYS A 1 281 ? 28.418 36.497 1.515 1.00 73.75 281 LYS A O 1
ATOM 2250 N N . TYR A 1 282 ? 26.820 35.077 2.218 1.00 73.38 282 TYR A N 1
ATOM 2251 C CA . TYR A 1 282 ? 27.104 34.036 1.222 1.00 73.38 282 TYR A CA 1
ATOM 2252 C C . TYR A 1 282 ? 26.718 34.435 -0.215 1.00 73.38 282 TYR A C 1
ATOM 2254 O O . TYR A 1 282 ? 27.389 34.038 -1.162 1.00 73.38 282 TYR A O 1
ATOM 2262 N N . LYS A 1 283 ? 25.654 35.239 -0.392 1.00 75.31 283 LYS A N 1
ATOM 2263 C CA . LYS A 1 283 ? 25.209 35.810 -1.688 1.00 75.31 283 LYS A CA 1
ATOM 2264 C C . LYS A 1 283 ? 25.032 34.809 -2.851 1.00 75.31 283 LYS A C 1
ATOM 2266 O O . LYS A 1 283 ? 25.040 35.215 -4.012 1.00 75.31 283 LYS A O 1
ATOM 2271 N N . ASN A 1 284 ? 24.823 33.521 -2.577 1.00 77.69 284 ASN A N 1
ATOM 2272 C CA . ASN A 1 284 ? 24.545 32.513 -3.603 1.00 77.69 284 ASN A CA 1
ATOM 2273 C C . ASN A 1 284 ? 23.025 32.393 -3.855 1.00 77.69 284 ASN A C 1
ATOM 2275 O O . ASN A 1 284 ? 22.292 32.039 -2.930 1.00 77.69 284 ASN A O 1
ATOM 2279 N N . PRO A 1 285 ? 22.528 32.630 -5.085 1.00 78.31 285 PRO A N 1
ATOM 2280 C CA . PRO A 1 285 ? 21.097 32.551 -5.391 1.00 78.31 285 PRO A CA 1
ATOM 2281 C C . PRO A 1 285 ? 20.528 31.123 -5.334 1.00 78.31 285 PRO A C 1
ATOM 2283 O O . PRO A 1 285 ? 19.327 30.959 -5.135 1.00 78.31 285 PRO A O 1
ATOM 2286 N N . TYR A 1 286 ? 21.362 30.091 -5.488 1.00 76.38 286 TYR A N 1
ATOM 2287 C CA . TYR A 1 286 ? 20.947 28.685 -5.431 1.00 76.38 286 TYR A CA 1
ATOM 2288 C C . TYR A 1 286 ? 20.885 28.136 -4.001 1.00 76.38 286 TYR A C 1
ATOM 2290 O O . TYR A 1 286 ? 20.428 27.010 -3.799 1.00 76.38 286 TYR A O 1
ATOM 2298 N N . PHE A 1 287 ? 21.335 28.910 -3.008 1.00 76.81 287 PHE A N 1
ATOM 2299 C CA . PHE A 1 287 ? 21.257 28.535 -1.603 1.00 76.81 287 PHE A CA 1
ATOM 2300 C C . PHE A 1 287 ? 19.918 28.976 -1.009 1.00 76.81 287 PHE A C 1
ATOM 2302 O O . PHE A 1 287 ? 19.691 30.156 -0.731 1.00 76.81 287 PHE A O 1
ATOM 2309 N N . LEU A 1 288 ? 19.017 28.016 -0.802 1.00 72.44 288 LEU A N 1
ATOM 2310 C CA . LEU A 1 288 ? 17.720 28.255 -0.178 1.00 72.44 288 LEU A CA 1
ATOM 2311 C C . LEU A 1 288 ? 17.748 27.763 1.266 1.00 72.44 288 LEU A C 1
ATOM 2313 O O . LEU A 1 288 ? 17.834 26.567 1.538 1.00 72.44 288 LEU A O 1
ATOM 2317 N N . ASN A 1 289 ? 17.650 28.694 2.213 1.00 76.31 289 ASN A N 1
ATOM 2318 C CA . ASN A 1 289 ? 17.657 28.346 3.625 1.00 76.31 289 ASN A CA 1
ATOM 2319 C C . ASN A 1 289 ? 16.247 27.955 4.094 1.00 76.31 289 ASN A C 1
ATOM 2321 O O . ASN A 1 289 ? 15.390 28.813 4.327 1.00 76.31 289 ASN A O 1
ATOM 2325 N N . TYR A 1 290 ? 16.013 26.651 4.223 1.00 80.25 290 TYR A N 1
ATOM 2326 C CA . TYR A 1 290 ? 14.775 26.103 4.775 1.00 80.25 290 TYR A CA 1
ATOM 2327 C C . TYR A 1 290 ? 14.750 26.139 6.313 1.00 80.25 290 TYR A C 1
ATOM 2329 O O . TYR A 1 290 ? 13.669 26.190 6.900 1.00 80.25 290 TYR A O 1
ATOM 2337 N N . PHE A 1 291 ? 15.912 26.161 6.983 1.00 77.06 291 PHE A N 1
ATOM 2338 C CA . PHE A 1 291 ? 15.996 26.228 8.446 1.00 77.06 291 PHE A CA 1
ATOM 2339 C C . PHE A 1 291 ? 15.341 27.490 9.001 1.00 77.06 291 PHE A C 1
ATOM 2341 O O . PHE A 1 291 ? 14.635 27.404 10.000 1.00 77.06 291 PHE A O 1
ATOM 2348 N N . HIS A 1 292 ? 15.504 28.635 8.329 1.00 83.00 292 HIS A N 1
ATOM 2349 C CA . HIS A 1 292 ? 14.799 29.868 8.684 1.00 83.00 292 HIS A CA 1
ATOM 2350 C C . HIS A 1 292 ? 13.288 29.632 8.825 1.00 83.00 292 HIS A C 1
ATOM 2352 O O . HIS A 1 292 ? 12.689 29.985 9.838 1.00 83.00 292 HIS A O 1
ATOM 2358 N N . ASP A 1 293 ? 12.675 29.005 7.820 1.00 86.38 293 ASP A N 1
ATOM 2359 C CA . ASP A 1 293 ? 11.231 28.778 7.801 1.00 86.38 293 ASP A CA 1
ATOM 2360 C C . ASP A 1 293 ? 10.808 27.778 8.882 1.00 86.38 293 ASP A C 1
ATOM 2362 O O . ASP A 1 293 ? 9.766 27.968 9.505 1.00 86.38 293 ASP A O 1
ATOM 2366 N N . LEU A 1 294 ? 11.628 26.761 9.167 1.00 83.81 294 LEU A N 1
ATOM 2367 C CA . LEU A 1 294 ? 11.380 25.832 10.274 1.00 83.81 294 LEU A CA 1
ATOM 2368 C C . LEU A 1 294 ? 11.400 26.539 11.636 1.00 83.81 294 LEU A C 1
ATOM 2370 O O . LEU A 1 294 ? 10.487 26.342 12.434 1.00 83.81 294 LEU A O 1
ATOM 2374 N N . GLU A 1 295 ? 12.406 27.376 11.904 1.00 83.25 295 GLU A N 1
ATOM 2375 C CA . GLU A 1 295 ? 12.499 28.125 13.166 1.00 83.25 295 GLU A CA 1
ATOM 2376 C C . GLU A 1 295 ? 11.303 29.078 13.334 1.00 83.25 295 GLU A C 1
ATOM 2378 O O . GLU A 1 295 ? 10.693 29.139 14.406 1.00 83.25 295 GLU A O 1
ATOM 2383 N N . VAL A 1 296 ? 10.879 29.747 12.256 1.00 86.81 296 VAL A N 1
ATOM 2384 C CA . VAL A 1 296 ? 9.660 30.571 12.274 1.00 86.81 296 VAL A CA 1
ATOM 2385 C C . VAL A 1 296 ? 8.412 29.712 12.510 1.00 86.81 296 VAL A C 1
ATOM 2387 O O . VAL A 1 296 ? 7.545 30.103 13.293 1.00 86.81 296 VAL A O 1
ATO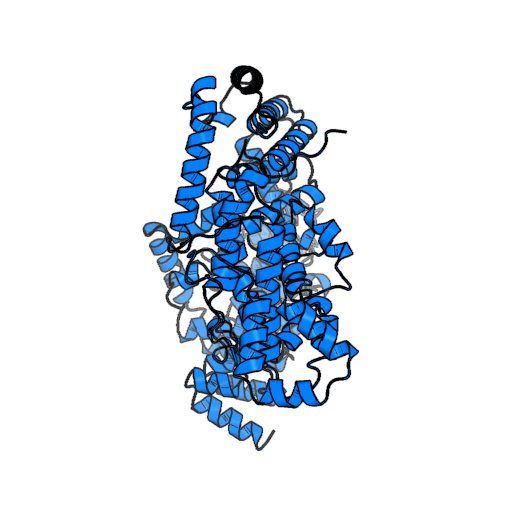M 2390 N N . ALA A 1 297 ? 8.313 28.528 11.899 1.00 87.44 297 ALA A N 1
ATOM 2391 C CA . ALA A 1 297 ? 7.182 27.625 12.100 1.00 87.44 297 ALA A CA 1
ATOM 2392 C C . ALA A 1 297 ? 7.018 27.218 13.576 1.00 87.44 297 ALA A C 1
ATOM 2394 O O . ALA A 1 297 ? 5.883 27.198 14.067 1.00 87.44 297 ALA A O 1
ATOM 2395 N N . TYR A 1 298 ? 8.118 26.954 14.294 1.00 83.38 298 TYR A N 1
ATOM 2396 C CA . TYR A 1 298 ? 8.093 26.652 15.732 1.00 83.38 298 TYR A CA 1
ATOM 2397 C C . TYR A 1 298 ? 7.634 27.843 16.575 1.00 83.38 298 TYR A C 1
ATOM 2399 O O . TYR A 1 298 ? 6.784 27.682 17.455 1.00 83.38 298 TYR A O 1
ATOM 2407 N N . ILE A 1 299 ? 8.140 29.047 16.287 1.00 84.88 299 ILE A N 1
ATOM 2408 C CA . ILE A 1 299 ? 7.705 30.274 16.968 1.00 84.88 299 ILE A CA 1
ATOM 2409 C C . ILE A 1 299 ? 6.193 30.468 16.803 1.00 84.88 299 ILE A C 1
ATOM 2411 O O . ILE A 1 299 ? 5.495 30.753 17.776 1.00 84.88 299 ILE A O 1
ATOM 2415 N N . GLU A 1 300 ? 5.669 30.291 15.589 1.00 87.50 300 GLU A N 1
ATOM 2416 C CA . GLU A 1 300 ? 4.241 30.467 15.317 1.00 87.50 300 GLU A CA 1
ATOM 2417 C C . GLU A 1 300 ? 3.376 29.403 16.017 1.00 87.50 300 GLU A C 1
ATOM 2419 O O . GLU A 1 300 ? 2.274 29.730 16.454 1.00 87.50 300 GLU A O 1
ATOM 2424 N N . ILE A 1 301 ? 3.867 28.168 16.217 1.00 83.69 301 ILE A N 1
ATOM 2425 C CA . ILE A 1 301 ? 3.174 27.167 17.056 1.00 83.69 301 ILE A CA 1
ATOM 2426 C C . ILE A 1 301 ? 3.088 27.650 18.503 1.00 83.69 301 ILE A C 1
ATOM 2428 O O . ILE A 1 301 ? 2.007 27.624 19.090 1.00 83.69 301 ILE A O 1
ATOM 2432 N N . LYS A 1 302 ? 4.202 28.130 19.071 1.00 81.31 302 LYS A N 1
ATOM 2433 C CA . LYS A 1 302 ? 4.246 28.620 20.462 1.00 81.31 302 LYS A CA 1
ATOM 2434 C C . LYS A 1 302 ? 3.371 29.855 20.670 1.00 81.31 302 LYS A C 1
ATOM 2436 O O . LYS A 1 302 ? 2.787 30.013 21.736 1.00 81.31 302 LYS A O 1
ATOM 2441 N N . LYS A 1 303 ? 3.223 30.687 19.635 1.00 84.44 303 LYS A N 1
ATOM 2442 C CA . LYS A 1 303 ? 2.304 31.836 19.607 1.00 84.44 303 LYS A CA 1
ATOM 2443 C C . LYS A 1 303 ? 0.833 31.447 19.364 1.00 84.44 303 LYS A C 1
ATOM 2445 O O . LYS A 1 303 ? -0.026 32.318 19.421 1.00 84.44 303 LYS A O 1
ATOM 2450 N N . GLY A 1 304 ? 0.526 30.178 19.075 1.00 82.31 304 GLY A N 1
ATOM 2451 C CA . GLY A 1 304 ? -0.830 29.709 18.749 1.00 82.31 304 GLY A CA 1
ATOM 2452 C C . GLY A 1 304 ? -1.291 30.017 17.313 1.00 82.31 304 GLY A C 1
ATOM 2453 O O . GLY A 1 304 ? -2.433 29.736 16.947 1.00 82.31 304 GLY A O 1
ATOM 2454 N N . ASN A 1 305 ? -0.411 30.543 16.457 1.00 86.88 305 ASN A N 1
ATOM 2455 C CA . ASN A 1 305 ? -0.686 30.916 15.065 1.00 86.88 305 ASN A CA 1
ATOM 2456 C C . ASN A 1 305 ? -0.519 29.724 14.110 1.00 86.88 305 ASN A C 1
ATOM 2458 O O . ASN A 1 305 ? 0.285 29.717 13.172 1.00 86.88 305 ASN A O 1
ATOM 2462 N N . LEU A 1 306 ? -1.330 28.698 14.333 1.00 83.69 306 LEU A N 1
ATOM 2463 C CA . LEU A 1 306 ? -1.181 27.388 13.708 1.00 83.69 306 LEU A CA 1
ATOM 2464 C C . LEU A 1 306 ? -1.208 27.414 12.163 1.00 83.69 306 LEU A C 1
ATOM 2466 O O . LEU A 1 306 ? -0.349 26.825 11.511 1.00 83.69 306 LEU A O 1
ATOM 2470 N N . LYS A 1 307 ? -2.139 28.152 11.542 1.00 86.75 307 LYS A N 1
ATOM 2471 C CA . LYS A 1 307 ? -2.215 28.249 10.065 1.00 86.75 307 LYS A CA 1
ATOM 2472 C C . LYS A 1 307 ? -0.950 28.851 9.448 1.00 86.75 307 LYS A C 1
ATOM 2474 O O . LYS A 1 307 ? -0.521 28.424 8.378 1.00 86.75 307 LYS A O 1
ATOM 2479 N N . LYS A 1 308 ? -0.357 29.835 10.127 1.00 89.25 308 LYS A N 1
ATOM 2480 C CA . LYS A 1 308 ? 0.863 30.504 9.673 1.00 89.25 308 LYS A CA 1
ATOM 2481 C C . LYS A 1 308 ? 2.061 29.565 9.796 1.00 89.25 308 LYS A C 1
ATOM 2483 O O . LYS A 1 308 ? 2.824 29.445 8.843 1.00 89.25 308 LYS A O 1
ATOM 2488 N N . SER A 1 309 ? 2.150 28.810 10.892 1.00 88.06 309 SER A N 1
ATOM 2489 C CA . SER A 1 309 ? 3.141 27.736 11.032 1.00 88.06 309 SER A CA 1
ATOM 2490 C C . SER A 1 309 ? 3.074 26.728 9.875 1.00 88.06 309 SER A C 1
ATOM 2492 O O . SER A 1 309 ? 4.090 26.446 9.242 1.00 88.06 309 SER A O 1
ATOM 2494 N N . LEU A 1 310 ? 1.870 26.269 9.505 1.00 89.06 310 LEU A N 1
ATOM 2495 C CA . LEU A 1 310 ? 1.694 25.333 8.388 1.00 89.06 310 LEU A CA 1
ATOM 2496 C C . LEU A 1 310 ? 2.203 25.897 7.050 1.00 89.06 310 LEU A C 1
ATOM 2498 O O . LEU A 1 310 ? 2.799 25.163 6.264 1.00 89.06 310 LEU A O 1
ATOM 2502 N N . SER A 1 311 ? 2.007 27.195 6.794 1.00 91.50 311 SER A N 1
ATOM 2503 C CA . SER A 1 311 ? 2.535 27.839 5.581 1.00 91.50 311 SER A CA 1
ATOM 2504 C C . SER A 1 311 ? 4.068 27.849 5.532 1.00 91.50 311 SER A C 1
ATOM 2506 O O . SER A 1 311 ? 4.646 27.645 4.466 1.00 91.50 311 SER A O 1
ATOM 2508 N N . PHE A 1 312 ? 4.729 27.986 6.685 1.00 90.94 312 PHE A N 1
ATOM 2509 C CA . PHE A 1 312 ? 6.184 27.907 6.769 1.00 90.94 312 PHE A CA 1
ATOM 2510 C C . PHE A 1 312 ? 6.706 26.475 6.623 1.00 90.94 312 PHE A C 1
ATOM 2512 O O . PHE A 1 312 ? 7.718 26.289 5.957 1.00 90.94 312 PHE A O 1
ATOM 2519 N N . TYR A 1 313 ? 5.998 25.456 7.128 1.00 90.38 313 TYR A N 1
ATOM 2520 C CA . TYR A 1 313 ? 6.350 24.056 6.839 1.00 90.38 313 TYR A CA 1
ATOM 2521 C C . TYR A 1 313 ? 6.287 23.735 5.341 1.00 90.38 313 TYR A C 1
ATOM 2523 O O . TYR A 1 313 ? 7.189 23.081 4.821 1.00 90.38 313 TYR A O 1
ATOM 2531 N N . LYS A 1 314 ? 5.255 24.221 4.634 1.00 92.25 314 LYS A N 1
ATOM 2532 C CA . LYS A 1 314 ? 5.148 24.083 3.169 1.00 92.25 314 LYS A CA 1
ATOM 2533 C C . LYS A 1 314 ? 6.344 24.715 2.459 1.00 92.25 314 LYS A C 1
ATOM 2535 O O . LYS A 1 314 ? 7.021 24.040 1.691 1.00 92.25 314 LYS A O 1
ATOM 2540 N N . SER A 1 315 ? 6.634 25.974 2.790 1.00 91.25 315 SER A N 1
ATOM 2541 C CA . SER A 1 315 ? 7.771 26.719 2.237 1.00 91.25 315 SER A CA 1
ATOM 2542 C C . SER A 1 315 ? 9.112 26.030 2.522 1.00 91.25 315 SER A C 1
ATOM 2544 O O . SER A 1 315 ? 9.948 25.910 1.628 1.00 91.25 315 SER A O 1
ATOM 2546 N N . ALA A 1 316 ? 9.309 25.513 3.740 1.00 89.75 316 ALA A N 1
ATOM 2547 C CA . ALA A 1 316 ? 10.515 24.779 4.108 1.00 89.75 316 ALA A CA 1
ATOM 2548 C C . ALA A 1 316 ? 10.700 23.521 3.246 1.00 89.75 316 ALA A C 1
ATOM 2550 O O . ALA A 1 316 ? 11.790 23.301 2.727 1.00 89.75 316 ALA A O 1
ATOM 2551 N N . ILE A 1 317 ? 9.638 22.730 3.044 1.00 91.56 317 ILE A N 1
ATOM 2552 C CA . ILE A 1 317 ? 9.684 21.522 2.207 1.00 91.56 317 ILE A CA 1
ATOM 2553 C C . ILE A 1 317 ? 9.986 21.873 0.745 1.00 91.56 317 ILE A C 1
ATOM 2555 O O . ILE A 1 317 ? 10.856 21.248 0.148 1.00 91.56 317 ILE A O 1
ATOM 2559 N N . GLU A 1 318 ? 9.337 22.884 0.163 1.00 89.94 318 GLU A N 1
ATOM 2560 C CA . GLU A 1 318 ? 9.593 23.295 -1.231 1.00 89.94 318 GLU A CA 1
ATOM 2561 C C . GLU A 1 318 ? 11.032 23.786 -1.457 1.00 89.94 318 GLU A C 1
ATOM 2563 O O . GLU A 1 318 ? 11.638 23.505 -2.496 1.00 89.94 318 GLU A O 1
ATOM 2568 N N . LYS A 1 319 ? 11.604 24.500 -0.477 1.00 86.62 319 LYS A N 1
ATOM 2569 C CA . LYS A 1 319 ? 13.014 24.922 -0.502 1.00 86.62 319 LYS A CA 1
ATOM 2570 C C . LYS A 1 319 ? 13.972 23.740 -0.372 1.00 86.62 319 LYS A C 1
ATOM 2572 O O . LYS A 1 319 ? 15.069 23.804 -0.914 1.00 86.62 319 LYS A O 1
ATOM 2577 N N . LEU A 1 320 ? 13.560 22.682 0.317 1.00 87.69 320 LEU A N 1
ATOM 2578 C CA . LEU A 1 320 ? 14.382 21.519 0.632 1.00 87.69 320 LEU A CA 1
ATOM 2579 C C . LEU A 1 320 ? 14.388 20.461 -0.484 1.00 87.69 320 LEU A C 1
ATOM 2581 O O . LEU A 1 320 ? 15.440 19.903 -0.804 1.00 87.69 320 LEU A O 1
ATOM 2585 N N . LEU A 1 321 ? 13.232 20.196 -1.100 1.00 90.44 321 LEU A N 1
ATOM 2586 C CA . LEU A 1 321 ? 13.069 19.145 -2.108 1.00 90.44 321 LEU A CA 1
ATOM 2587 C C . LEU A 1 321 ? 14.039 19.309 -3.279 1.00 90.44 321 LEU A C 1
ATOM 2589 O O . LEU A 1 321 ? 14.161 20.392 -3.859 1.00 90.44 321 LEU A O 1
ATOM 2593 N N . TYR A 1 322 ? 14.709 18.206 -3.630 1.00 89.12 322 TYR A N 1
ATOM 2594 C CA . TYR A 1 322 ? 15.709 18.151 -4.699 1.00 89.12 322 TYR A CA 1
ATOM 2595 C C . TYR A 1 322 ? 16.858 19.166 -4.531 1.00 89.12 322 TYR A C 1
ATOM 2597 O O . TYR A 1 322 ? 17.503 19.539 -5.514 1.00 89.12 322 TYR A O 1
ATOM 2605 N N . ARG A 1 323 ? 17.105 19.621 -3.292 1.00 86.31 323 ARG A N 1
ATOM 2606 C CA . ARG A 1 323 ? 18.225 20.487 -2.891 1.00 86.31 323 ARG A CA 1
ATOM 2607 C C . ARG A 1 323 ? 18.987 19.920 -1.707 1.00 86.31 323 ARG A C 1
ATOM 2609 O O . ARG A 1 323 ? 20.196 19.834 -1.795 1.00 86.31 323 ARG A O 1
ATOM 2616 N N . ASP A 1 324 ? 18.318 19.555 -0.621 1.00 81.12 324 ASP A N 1
ATOM 2617 C CA . ASP A 1 324 ? 18.981 19.119 0.615 1.00 81.12 324 ASP A CA 1
ATOM 2618 C C . ASP A 1 324 ? 18.097 18.142 1.389 1.00 81.12 324 ASP A C 1
ATOM 2620 O O . ASP A 1 324 ? 17.416 18.513 2.340 1.00 81.12 324 ASP A O 1
ATOM 2624 N N . CYS A 1 325 ? 18.020 16.890 0.937 1.00 81.44 325 CYS A N 1
ATOM 2625 C CA . CYS A 1 325 ? 17.079 15.943 1.532 1.00 81.44 325 CYS A CA 1
ATOM 2626 C C . CYS A 1 325 ? 17.642 15.157 2.721 1.00 81.44 325 CYS A C 1
ATOM 2628 O O . CYS A 1 325 ? 16.932 14.287 3.209 1.00 81.44 325 CYS A O 1
ATOM 2630 N N . HIS A 1 326 ? 18.821 15.496 3.255 1.00 76.25 326 HIS A N 1
ATOM 2631 C CA . HIS A 1 326 ? 19.406 14.780 4.399 1.00 76.25 326 HIS A CA 1
ATOM 2632 C C . HIS A 1 326 ? 18.454 14.751 5.607 1.00 76.25 326 HIS A C 1
ATOM 2634 O O . HIS A 1 326 ? 18.304 13.736 6.284 1.00 76.25 326 HIS A O 1
ATOM 2640 N N . ASP A 1 327 ? 17.778 15.867 5.871 1.00 74.88 327 ASP A N 1
ATOM 2641 C CA . ASP A 1 327 ? 16.925 16.046 7.049 1.00 74.88 327 ASP A CA 1
ATOM 2642 C C . ASP A 1 327 ? 15.424 15.879 6.727 1.00 74.88 327 ASP A C 1
ATOM 2644 O O . ASP A 1 327 ? 14.548 16.224 7.536 1.00 74.88 327 ASP A O 1
ATOM 2648 N N . ILE A 1 328 ? 15.108 15.390 5.519 1.00 85.44 328 ILE A N 1
ATOM 2649 C CA . ILE A 1 328 ? 13.749 15.414 4.969 1.00 85.44 328 ILE A CA 1
ATOM 2650 C C . ILE A 1 328 ? 12.781 14.577 5.796 1.00 85.44 328 ILE A C 1
ATOM 2652 O O . ILE A 1 328 ? 11.651 15.004 6.020 1.00 85.44 328 ILE A O 1
ATOM 2656 N N . GLU A 1 329 ? 13.213 13.423 6.301 1.00 85.31 329 GLU A N 1
ATOM 2657 C CA . GLU A 1 329 ? 12.337 12.481 6.991 1.00 85.31 329 GLU A CA 1
ATOM 2658 C C . GLU A 1 329 ? 11.684 13.101 8.222 1.00 85.31 329 GLU A C 1
ATOM 2660 O O . GLU A 1 329 ? 10.460 13.074 8.394 1.00 85.31 329 GLU A O 1
ATOM 2665 N N . ARG A 1 330 ? 12.516 13.754 9.036 1.00 82.75 330 ARG A N 1
ATOM 2666 C CA . ARG A 1 330 ? 12.101 14.483 10.231 1.00 82.75 330 ARG A CA 1
ATOM 2667 C C . ARG A 1 330 ? 11.153 15.623 9.877 1.00 82.75 330 ARG A C 1
ATOM 2669 O O . ARG A 1 330 ? 10.168 15.850 10.577 1.00 82.75 330 ARG A O 1
ATOM 2676 N N . ILE A 1 331 ? 11.450 16.364 8.812 1.00 86.56 331 ILE A N 1
ATOM 2677 C CA . ILE A 1 331 ? 10.655 17.528 8.403 1.00 86.56 331 ILE A CA 1
ATOM 2678 C C . ILE A 1 331 ? 9.292 17.094 7.861 1.00 86.56 331 ILE A C 1
ATOM 2680 O O . ILE A 1 331 ? 8.283 17.703 8.217 1.00 86.56 331 ILE A O 1
ATOM 2684 N N . LEU A 1 332 ? 9.234 16.025 7.063 1.00 90.44 332 LEU A N 1
ATOM 2685 C CA . LEU A 1 332 ? 7.980 15.448 6.578 1.00 90.44 332 LEU A CA 1
ATOM 2686 C C . LEU A 1 332 ? 7.124 14.924 7.735 1.00 90.44 332 LEU A C 1
ATOM 2688 O O . LEU A 1 332 ? 5.918 15.175 7.756 1.00 90.44 332 LEU A O 1
ATOM 2692 N N . ASP A 1 333 ? 7.733 14.243 8.710 1.00 86.19 333 ASP A N 1
ATOM 2693 C CA . ASP A 1 333 ? 7.048 13.754 9.910 1.00 86.19 333 ASP A CA 1
ATOM 2694 C C . ASP A 1 333 ? 6.467 14.905 10.756 1.00 86.19 333 ASP A C 1
ATOM 2696 O O . ASP A 1 333 ? 5.289 14.891 11.120 1.00 86.19 333 ASP A O 1
ATOM 2700 N N . LEU A 1 334 ? 7.241 15.965 10.997 1.00 85.62 334 LEU A N 1
ATOM 2701 C CA . LEU A 1 334 ? 6.754 17.159 11.696 1.00 85.62 334 LEU A CA 1
ATOM 2702 C C . LEU A 1 334 ? 5.634 17.866 10.925 1.00 85.62 334 LEU A C 1
ATOM 2704 O O . LEU A 1 334 ? 4.612 18.234 11.509 1.00 85.62 334 LEU A O 1
ATOM 2708 N N . ALA A 1 335 ? 5.797 18.030 9.612 1.00 90.00 335 ALA A N 1
ATOM 2709 C CA . ALA A 1 335 ? 4.830 18.722 8.773 1.00 90.00 335 ALA A CA 1
ATOM 2710 C C . ALA A 1 335 ? 3.501 17.960 8.677 1.00 90.00 335 ALA A C 1
ATOM 2712 O O . ALA A 1 335 ? 2.445 18.589 8.763 1.00 90.00 335 ALA A O 1
ATOM 2713 N N . ILE A 1 336 ? 3.516 16.623 8.555 1.00 90.00 336 ILE A N 1
ATOM 2714 C CA . ILE A 1 336 ? 2.276 15.830 8.501 1.00 90.00 336 ILE A CA 1
ATOM 2715 C C . ILE A 1 336 ? 1.558 15.828 9.853 1.00 90.00 336 ILE A C 1
ATOM 2717 O O . ILE A 1 336 ? 0.329 15.925 9.888 1.00 90.00 336 ILE A O 1
ATOM 2721 N N . LYS A 1 337 ? 2.307 15.802 10.964 1.00 87.44 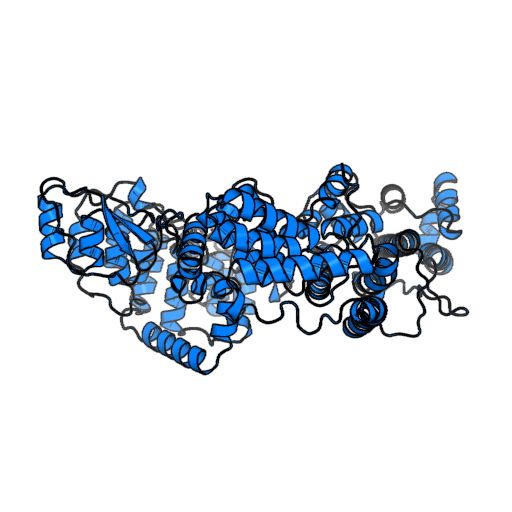337 LYS A N 1
ATOM 2722 C CA . LYS A 1 337 ? 1.785 15.949 12.332 1.00 87.44 337 LYS A CA 1
ATOM 2723 C C . LYS A 1 337 ? 1.116 17.300 12.540 1.00 87.44 337 LYS A C 1
ATOM 2725 O O . LYS A 1 337 ? -0.045 17.351 12.954 1.00 87.44 337 LYS A O 1
ATOM 2730 N N . ALA A 1 338 ? 1.800 18.381 12.171 1.00 87.81 338 ALA A N 1
ATOM 2731 C CA . ALA A 1 338 ? 1.258 19.733 12.238 1.00 87.81 338 ALA A CA 1
ATOM 2732 C C . ALA A 1 338 ? 0.009 19.882 11.352 1.00 87.81 338 ALA A C 1
ATOM 2734 O O . ALA A 1 338 ? -1.042 20.310 11.830 1.00 87.81 338 ALA A O 1
ATOM 2735 N N . ALA A 1 339 ? 0.079 19.463 10.085 1.00 90.06 339 ALA A N 1
ATOM 2736 C CA . ALA A 1 339 ? -1.049 19.518 9.154 1.00 90.06 339 ALA A CA 1
ATOM 2737 C C . ALA A 1 339 ? -2.273 18.753 9.681 1.00 90.06 339 ALA A C 1
ATOM 2739 O O . ALA A 1 339 ? -3.400 19.239 9.585 1.00 90.06 339 ALA A O 1
ATOM 2740 N N . SER A 1 340 ? -2.051 17.589 10.295 1.00 87.25 340 SER A N 1
ATOM 2741 C CA . SER A 1 340 ? -3.118 16.759 10.859 1.00 87.25 340 SER A CA 1
ATOM 2742 C C . SER A 1 340 ? -3.779 17.390 12.090 1.00 87.25 340 SER A C 1
ATOM 2744 O O . SER A 1 340 ? -4.994 17.280 12.254 1.00 87.25 340 SER A O 1
ATOM 2746 N N . ALA A 1 341 ? -3.015 18.075 12.947 1.00 81.81 341 ALA A N 1
ATOM 2747 C CA . ALA A 1 341 ? -3.516 18.645 14.201 1.00 81.81 341 ALA A CA 1
ATOM 2748 C C . ALA A 1 341 ? -4.274 19.974 14.042 1.00 81.81 341 ALA A C 1
ATOM 2750 O O . ALA A 1 341 ? -5.214 20.250 14.787 1.00 81.81 341 ALA A O 1
ATOM 2751 N N . ILE A 1 342 ? -3.862 20.812 13.090 1.00 79.50 342 ILE A N 1
ATOM 2752 C CA . ILE A 1 342 ? -4.337 22.200 12.938 1.00 79.50 342 ILE A CA 1
ATOM 2753 C C . ILE A 1 342 ? -5.686 22.264 12.196 1.00 79.50 342 ILE A C 1
ATOM 2755 O O . ILE A 1 342 ? -6.472 23.200 12.360 1.00 79.50 342 ILE A O 1
ATOM 2759 N N . GLY A 1 343 ? -5.959 21.238 11.396 1.00 74.12 343 GLY A N 1
ATOM 2760 C CA . GLY A 1 343 ? -7.092 21.121 10.490 1.00 74.12 343 GLY A CA 1
ATOM 2761 C C . GLY A 1 343 ? -6.576 20.443 9.227 1.00 74.12 343 GLY A C 1
ATOM 2762 O O . GLY A 1 343 ? -5.774 21.071 8.538 1.00 74.12 343 GLY A O 1
ATOM 2763 N N . PRO A 1 344 ? -6.974 19.188 8.942 1.00 69.81 344 PRO A N 1
ATOM 2764 C CA . PRO A 1 344 ? -6.290 18.355 7.962 1.00 69.81 344 PRO A CA 1
ATOM 2765 C C . PRO A 1 344 ? -6.396 18.976 6.573 1.00 69.81 344 PRO A C 1
ATOM 2767 O O . PRO A 1 344 ? -7.419 18.856 5.894 1.00 69.81 344 PRO A O 1
ATOM 2770 N N . ASP A 1 345 ? -5.323 19.642 6.152 1.00 84.00 345 ASP A N 1
ATOM 2771 C CA . ASP A 1 345 ? -5.121 20.050 4.771 1.00 84.00 345 ASP A CA 1
ATOM 2772 C C . ASP A 1 345 ? -4.878 18.782 3.955 1.00 84.00 345 ASP A C 1
ATOM 2774 O O . ASP A 1 345 ? -3.751 18.325 3.772 1.00 84.00 345 ASP A O 1
ATOM 2778 N N . LYS A 1 346 ? -5.979 18.167 3.520 1.00 84.94 346 LYS A N 1
ATOM 2779 C CA . LYS A 1 346 ? -5.972 16.874 2.834 1.00 84.94 346 LYS A CA 1
ATOM 2780 C C . LYS A 1 346 ? -5.067 16.884 1.601 1.00 84.94 346 LYS A C 1
ATOM 2782 O O . LYS A 1 346 ? -4.399 15.889 1.331 1.00 84.94 346 LYS A O 1
ATOM 2787 N N . ALA A 1 347 ? -5.013 17.999 0.875 1.00 87.25 347 ALA A N 1
ATOM 2788 C CA . ALA A 1 347 ? -4.153 18.127 -0.295 1.00 87.25 347 ALA A CA 1
ATOM 2789 C C . ALA A 1 347 ? -2.673 18.078 0.107 1.00 87.25 347 ALA A C 1
ATOM 2791 O O . ALA A 1 347 ? -1.913 17.280 -0.443 1.00 87.25 347 ALA A O 1
ATOM 2792 N N . PHE A 1 348 ? -2.288 18.856 1.120 1.00 89.94 348 PHE A N 1
ATOM 2793 C CA . PHE A 1 348 ? -0.908 18.883 1.597 1.00 89.94 348 PHE A CA 1
ATOM 2794 C C . PHE A 1 348 ? -0.485 17.582 2.288 1.00 89.94 348 PHE A C 1
ATOM 2796 O O . PHE A 1 348 ? 0.607 17.079 2.043 1.00 89.94 348 PHE A O 1
ATOM 2803 N N . CYS A 1 349 ? -1.356 16.976 3.097 1.00 89.69 349 CYS A N 1
ATOM 2804 C CA . CYS A 1 349 ? -1.081 15.669 3.686 1.00 89.69 349 CYS A CA 1
ATOM 2805 C C . CYS A 1 349 ? -0.841 14.623 2.583 1.00 89.69 349 CYS A C 1
ATOM 2807 O O . CYS A 1 349 ? 0.148 13.898 2.649 1.00 89.69 349 CYS A O 1
ATOM 2809 N N . LYS A 1 350 ? -1.678 14.588 1.531 1.00 88.44 350 LYS A N 1
ATOM 2810 C CA . LYS A 1 350 ? -1.480 13.699 0.370 1.00 88.44 350 LYS A CA 1
ATOM 2811 C C . LYS A 1 350 ? -0.119 13.932 -0.299 1.00 88.44 350 LYS A C 1
ATOM 2813 O O . LYS A 1 350 ? 0.569 12.966 -0.609 1.00 88.44 350 LYS A O 1
ATOM 2818 N N . GLN A 1 351 ? 0.281 15.187 -0.494 1.00 90.50 351 GLN A N 1
ATOM 2819 C CA . GLN A 1 351 ? 1.600 15.540 -1.031 1.00 90.50 351 GLN A CA 1
ATOM 2820 C C . GLN A 1 351 ? 2.748 15.030 -0.147 1.00 90.50 351 GLN A C 1
ATOM 2822 O O . GLN A 1 351 ? 3.660 14.383 -0.654 1.00 90.50 351 GLN A O 1
ATOM 2827 N N . ILE A 1 352 ? 2.685 15.248 1.173 1.00 91.69 352 ILE A N 1
ATOM 2828 C CA . ILE A 1 352 ? 3.698 14.729 2.106 1.00 91.69 352 ILE A CA 1
ATOM 2829 C C . ILE A 1 352 ? 3.758 13.206 2.047 1.00 91.69 352 ILE A C 1
ATOM 2831 O O . ILE A 1 352 ? 4.844 12.637 2.012 1.00 91.69 352 ILE A O 1
ATOM 2835 N N . ARG A 1 353 ? 2.608 12.532 2.005 1.00 89.25 353 ARG A N 1
ATOM 2836 C CA . ARG A 1 353 ? 2.573 11.074 1.951 1.00 89.25 353 ARG A CA 1
ATOM 2837 C C . ARG A 1 353 ? 3.261 10.527 0.701 1.00 89.25 353 ARG A C 1
ATOM 2839 O O . ARG A 1 353 ? 4.023 9.573 0.813 1.00 89.25 353 ARG A O 1
ATOM 2846 N N . LYS A 1 354 ? 3.044 11.146 -0.462 1.00 88.81 354 LYS A N 1
ATOM 2847 C CA . LYS A 1 354 ? 3.753 10.775 -1.695 1.00 88.81 354 LYS A CA 1
ATOM 2848 C C . LYS A 1 354 ? 5.270 10.879 -1.539 1.00 88.81 354 LYS A C 1
ATOM 2850 O O . LYS A 1 354 ? 5.984 9.978 -1.964 1.00 88.81 354 LYS A O 1
ATOM 2855 N N . LEU A 1 355 ? 5.754 11.934 -0.881 1.00 90.62 355 LEU A N 1
ATOM 2856 C CA . LEU A 1 355 ? 7.177 12.084 -0.568 1.00 90.62 355 LEU A CA 1
ATOM 2857 C C . LEU A 1 355 ? 7.660 11.031 0.433 1.00 90.62 355 LEU A C 1
ATOM 2859 O O . LEU A 1 355 ? 8.737 10.475 0.259 1.00 90.62 355 LEU A O 1
ATOM 2863 N N . GLN A 1 356 ? 6.862 10.706 1.450 1.00 89.94 356 GLN A N 1
ATOM 2864 C CA . GLN A 1 356 ? 7.193 9.658 2.416 1.00 89.94 356 GLN A CA 1
ATOM 2865 C C . GLN A 1 356 ? 7.383 8.284 1.756 1.00 89.94 356 GLN A C 1
ATOM 2867 O O . GLN A 1 356 ? 8.194 7.506 2.248 1.00 89.94 356 GLN A O 1
ATOM 2872 N N . TYR A 1 357 ? 6.705 7.993 0.638 1.00 87.38 357 TYR A N 1
ATOM 2873 C CA . TYR A 1 357 ? 6.967 6.781 -0.150 1.00 87.38 357 TYR A CA 1
ATOM 2874 C C . TYR A 1 357 ? 8.370 6.779 -0.764 1.00 87.38 357 TYR A C 1
ATOM 2876 O O . TYR A 1 357 ? 9.037 5.750 -0.748 1.00 87.38 357 TYR A O 1
ATOM 2884 N N . ASN A 1 358 ? 8.837 7.929 -1.261 1.00 88.31 358 ASN A N 1
ATOM 2885 C CA . ASN A 1 358 ? 10.165 8.055 -1.871 1.00 88.31 358 ASN A CA 1
ATOM 2886 C C . ASN A 1 358 ? 11.270 7.758 -0.851 1.00 88.31 358 ASN A C 1
ATOM 2888 O O . ASN A 1 358 ? 12.207 7.031 -1.155 1.00 88.31 358 ASN A O 1
ATOM 2892 N N . PHE A 1 359 ? 11.118 8.262 0.374 1.00 84.69 359 PHE A N 1
ATOM 2893 C CA . PHE A 1 359 ? 12.112 8.120 1.444 1.00 84.69 359 PHE A CA 1
ATOM 2894 C C . PHE A 1 359 ? 11.843 6.933 2.382 1.00 84.69 359 PHE A C 1
ATOM 2896 O O . PHE A 1 359 ? 12.328 6.919 3.504 1.00 84.69 359 PHE A O 1
ATOM 2903 N N . ARG A 1 360 ? 11.040 5.944 1.959 1.00 80.81 360 ARG A N 1
ATOM 2904 C CA . ARG A 1 360 ? 10.737 4.723 2.741 1.00 80.81 360 ARG A CA 1
ATOM 2905 C C . ARG A 1 360 ? 10.174 4.984 4.151 1.00 80.81 360 ARG A C 1
ATOM 2907 O O . ARG A 1 360 ? 10.304 4.162 5.046 1.00 80.81 360 ARG A O 1
ATOM 2914 N N . LEU A 1 361 ? 9.474 6.102 4.342 1.00 80.44 361 LEU A N 1
ATOM 2915 C CA . LEU A 1 361 ? 8.823 6.476 5.609 1.00 80.44 361 LEU A CA 1
ATOM 2916 C C . LEU A 1 361 ? 7.389 5.959 5.719 1.00 80.44 361 LEU A C 1
ATOM 2918 O O . LEU A 1 361 ? 6.802 5.958 6.804 1.00 80.44 361 LEU A O 1
ATOM 2922 N N . ALA A 1 362 ? 6.801 5.574 4.590 1.00 83.44 362 ALA A N 1
ATOM 2923 C CA . ALA A 1 362 ? 5.456 5.040 4.498 1.00 83.44 362 ALA A CA 1
ATOM 2924 C C . ALA A 1 362 ? 5.357 4.038 3.347 1.00 83.44 362 ALA A C 1
ATOM 2926 O O . ALA A 1 362 ? 6.118 4.108 2.383 1.00 83.44 362 ALA A O 1
ATOM 2927 N N . LEU A 1 363 ? 4.370 3.150 3.431 1.00 76.56 363 LEU A N 1
ATOM 2928 C CA . LEU A 1 363 ? 4.015 2.229 2.357 1.00 76.56 363 LEU A CA 1
ATOM 2929 C C . LEU A 1 363 ? 2.812 2.771 1.573 1.00 76.56 363 LEU A C 1
ATOM 2931 O O . LEU A 1 363 ? 1.905 3.340 2.194 1.00 76.56 363 LEU A O 1
ATOM 2935 N N . PRO A 1 364 ? 2.769 2.616 0.236 1.00 73.44 364 PRO A N 1
ATOM 2936 C CA . PRO A 1 364 ? 1.586 2.955 -0.552 1.00 73.44 364 PRO A CA 1
ATOM 2937 C C . PRO A 1 364 ? 0.356 2.194 -0.049 1.00 73.44 364 PRO A C 1
ATOM 2939 O O . PRO A 1 364 ? 0.464 1.028 0.315 1.00 73.44 364 PRO A O 1
ATOM 2942 N N . HIS A 1 365 ? -0.836 2.799 -0.053 1.00 70.19 365 HIS A N 1
ATOM 2943 C CA . HIS A 1 365 ? -2.054 2.004 0.139 1.00 70.19 365 HIS A CA 1
ATOM 2944 C C . HIS A 1 365 ? -2.361 1.297 -1.167 1.00 70.19 365 HIS A C 1
ATOM 2946 O O . HIS A 1 365 ? -2.678 1.909 -2.182 1.00 70.19 365 HIS A O 1
ATOM 2952 N N . HIS A 1 366 ? -2.219 -0.012 -1.142 1.00 58.97 366 HIS A N 1
ATOM 2953 C CA . HIS A 1 366 ? -2.036 -0.766 -2.364 1.00 58.97 366 HIS A CA 1
ATOM 2954 C C . HIS A 1 366 ? -3.316 -1.271 -3.025 1.00 58.97 366 HIS A C 1
ATOM 2956 O O . HIS A 1 366 ? -3.231 -1.861 -4.091 1.00 58.97 366 HIS A O 1
ATOM 2962 N N . ASP A 1 367 ? -4.471 -0.997 -2.421 1.00 53.34 367 ASP A N 1
ATOM 2963 C CA . ASP A 1 367 ? -5.789 -1.336 -2.963 1.00 53.34 367 ASP A CA 1
ATOM 2964 C C . ASP A 1 367 ? -6.113 -0.590 -4.281 1.00 53.34 367 ASP A C 1
ATOM 2966 O O . ASP A 1 367 ? -7.122 -0.892 -4.918 1.00 53.34 367 ASP A O 1
ATOM 2970 N N . LYS A 1 368 ? -5.428 0.534 -4.591 1.00 59.81 368 LYS A N 1
ATOM 2971 C CA . LYS A 1 368 ? -5.944 1.565 -5.524 1.00 59.81 368 LYS A CA 1
ATOM 2972 C C . LYS A 1 368 ? -4.849 2.366 -6.232 1.00 59.81 368 LYS A C 1
ATOM 2974 O O . LYS A 1 368 ? -3.729 2.482 -5.750 1.00 59.81 368 LYS A O 1
ATOM 2979 N N . ALA A 1 369 ? -5.210 2.962 -7.372 1.00 55.81 369 ALA A N 1
ATOM 2980 C CA . ALA A 1 369 ? -4.295 3.714 -8.231 1.00 55.81 369 ALA A CA 1
ATOM 2981 C C . ALA A 1 369 ? -3.552 4.836 -7.476 1.00 55.81 369 ALA A C 1
ATOM 2983 O O . ALA A 1 369 ? -4.170 5.673 -6.806 1.00 55.81 369 ALA A O 1
ATOM 2984 N N . THR A 1 370 ? -2.224 4.865 -7.614 1.00 60.47 370 THR A N 1
ATOM 2985 C CA . THR A 1 370 ? -1.301 5.785 -6.919 1.00 60.47 370 THR A CA 1
ATOM 2986 C C . THR A 1 370 ? -1.451 7.248 -7.345 1.00 60.47 370 THR A C 1
ATOM 2988 O O . THR A 1 370 ? -0.956 8.151 -6.673 1.00 60.47 370 THR A O 1
ATOM 2991 N N . ASP A 1 371 ? -2.162 7.516 -8.436 1.00 62.22 371 ASP A N 1
ATOM 2992 C CA . ASP A 1 371 ? -2.506 8.850 -8.931 1.00 62.22 371 ASP A CA 1
ATOM 2993 C C . ASP A 1 371 ? -3.913 9.314 -8.495 1.00 62.22 371 ASP A C 1
ATOM 2995 O O . ASP A 1 371 ? -4.255 10.488 -8.656 1.00 62.22 371 ASP A O 1
ATOM 2999 N N . SER A 1 372 ? -4.708 8.442 -7.858 1.00 69.44 372 SER A N 1
ATOM 3000 C CA . SER A 1 372 ? -6.114 8.702 -7.534 1.00 69.44 372 SER A CA 1
ATOM 3001 C C . SER A 1 372 ? -6.330 10.006 -6.768 1.00 69.44 372 SER A C 1
ATOM 3003 O O . SER A 1 372 ? -5.647 10.312 -5.783 1.00 69.44 372 SER A O 1
ATOM 3005 N N . ASN A 1 373 ? -7.360 10.757 -7.160 1.00 69.19 373 ASN A N 1
ATOM 3006 C CA . ASN A 1 373 ? -7.795 11.970 -6.466 1.00 69.19 373 ASN A CA 1
ATOM 3007 C C . ASN A 1 373 ? -8.475 11.699 -5.116 1.00 69.19 373 ASN A C 1
ATOM 3009 O O . ASN A 1 373 ? -8.639 12.628 -4.324 1.00 69.19 373 ASN A O 1
ATOM 3013 N N . ASN A 1 374 ? -8.832 10.449 -4.812 1.00 74.12 374 ASN A N 1
ATOM 3014 C CA . ASN A 1 374 ? -9.447 10.119 -3.534 1.00 74.12 374 ASN A CA 1
ATOM 3015 C C . ASN A 1 374 ? -8.408 10.138 -2.402 1.00 74.12 374 ASN A C 1
ATOM 3017 O O . ASN A 1 374 ? -7.535 9.280 -2.322 1.00 74.12 374 ASN A O 1
ATOM 3021 N N . TYR A 1 375 ? -8.544 11.105 -1.495 1.00 76.12 375 TYR A N 1
ATOM 3022 C CA . TYR A 1 375 ? -7.658 11.298 -0.346 1.00 76.12 375 TYR A CA 1
ATOM 3023 C C . TYR A 1 375 ? -7.471 10.045 0.524 1.00 76.12 375 TYR A C 1
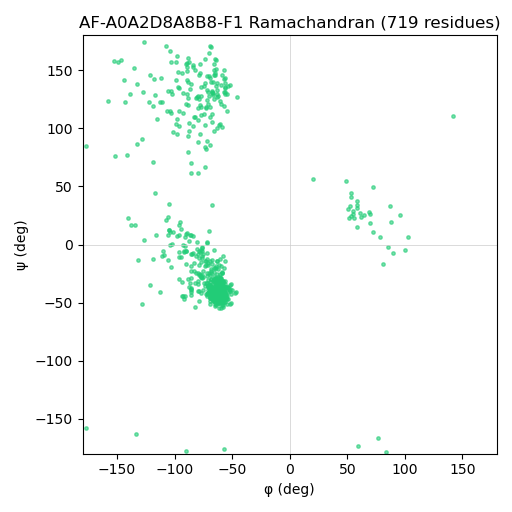ATOM 3025 O O . TYR A 1 375 ? -6.351 9.760 0.944 1.00 76.12 375 TYR A O 1
ATOM 3033 N N . GLN A 1 376 ? -8.540 9.268 0.735 1.00 72.94 376 GLN A N 1
ATOM 3034 C CA . GLN A 1 376 ? -8.527 8.060 1.576 1.00 72.94 376 GLN A CA 1
ATOM 3035 C C . GLN A 1 376 ? -7.596 6.962 1.033 1.00 72.94 376 GLN A C 1
ATOM 3037 O O . GLN A 1 376 ? -7.315 5.999 1.739 1.00 72.94 376 GLN A O 1
ATOM 3042 N N . TYR A 1 377 ? -7.153 7.075 -0.226 1.00 73.75 377 TYR A N 1
ATOM 3043 C CA . TYR A 1 377 ? -6.258 6.105 -0.870 1.00 73.75 377 TYR A CA 1
ATOM 3044 C C . TYR A 1 377 ? -4.784 6.455 -0.658 1.00 73.75 377 TYR A C 1
ATOM 3046 O O . TYR A 1 377 ? -3.915 5.710 -1.076 1.00 73.75 377 TYR A O 1
ATOM 3054 N N . HIS A 1 378 ? -4.506 7.607 -0.048 1.00 76.19 378 HIS A N 1
ATOM 3055 C CA . HIS A 1 378 ? -3.154 8.045 0.295 1.00 76.19 378 HIS A CA 1
ATOM 3056 C C . HIS A 1 378 ? -2.987 8.077 1.806 1.00 76.19 378 HIS A C 1
ATOM 3058 O O . HIS A 1 378 ? -1.941 7.732 2.342 1.00 76.19 378 HIS A O 1
ATOM 3064 N N . ILE A 1 379 ? -4.009 8.544 2.523 1.00 82.94 379 ILE A N 1
ATOM 3065 C CA . ILE A 1 379 ? -3.979 8.581 3.979 1.00 82.94 379 ILE A CA 1
ATOM 3066 C C . ILE A 1 379 ? -5.365 8.258 4.503 1.00 82.94 379 ILE A C 1
ATOM 3068 O O . ILE A 1 379 ? -6.338 8.948 4.193 1.00 82.94 379 ILE A O 1
ATOM 3072 N N . GLN A 1 380 ? -5.441 7.215 5.320 1.00 80.88 380 GLN A N 1
ATOM 3073 C CA . GLN A 1 380 ? -6.675 6.815 5.977 1.00 80.88 380 GLN A CA 1
ATOM 3074 C C . GLN A 1 380 ? -6.947 7.736 7.170 1.00 80.88 380 GLN A C 1
ATOM 3076 O O . GLN A 1 380 ? -6.024 8.194 7.847 1.00 80.88 380 GLN A O 1
ATOM 3081 N N . ASP A 1 381 ? -8.223 7.992 7.463 1.00 80.56 381 ASP A N 1
ATOM 3082 C CA . ASP A 1 381 ? -8.609 8.930 8.530 1.00 80.56 381 ASP A CA 1
ATOM 3083 C C . ASP A 1 381 ? -7.973 8.599 9.890 1.00 80.56 381 ASP A C 1
ATOM 3085 O O . ASP A 1 381 ? -7.582 9.505 10.626 1.00 80.56 381 ASP A O 1
ATOM 3089 N N . TRP A 1 382 ? -7.836 7.310 10.218 1.00 78.94 382 TRP A N 1
ATOM 3090 C CA . TRP A 1 382 ? -7.226 6.890 11.480 1.00 78.94 382 TRP A CA 1
ATOM 3091 C C . TRP A 1 382 ? -5.747 7.294 11.575 1.00 78.94 382 TRP A C 1
ATOM 3093 O O . TRP A 1 382 ? -5.259 7.540 12.673 1.00 78.94 382 TRP A O 1
ATOM 3103 N N . GLU A 1 383 ? -5.028 7.400 10.454 1.00 82.94 383 GLU A N 1
ATOM 3104 C CA . GLU A 1 383 ? -3.621 7.817 10.432 1.00 82.94 383 GLU A CA 1
ATOM 3105 C C . GLU A 1 383 ? -3.492 9.310 10.741 1.00 82.94 383 GLU A C 1
ATOM 3107 O O . GLU A 1 383 ? -2.649 9.703 11.546 1.00 82.94 383 GLU A O 1
ATOM 3112 N N . ILE A 1 384 ? -4.368 10.135 10.158 1.00 83.31 384 ILE A N 1
ATOM 3113 C CA . ILE A 1 384 ? -4.429 11.584 10.411 1.00 83.31 384 ILE A CA 1
ATOM 3114 C C . ILE A 1 384 ? -4.699 11.870 11.878 1.00 83.31 384 ILE A C 1
ATOM 3116 O O . ILE A 1 384 ? -4.024 12.685 12.502 1.00 83.31 384 ILE A O 1
ATOM 3120 N N . GLU A 1 385 ? -5.661 11.169 12.459 1.00 78.94 385 GLU A N 1
ATOM 3121 C CA . GLU A 1 385 ? -5.978 11.339 13.870 1.00 78.94 385 GLU A CA 1
ATOM 3122 C C . GLU A 1 385 ? -4.804 10.944 14.775 1.00 78.94 385 GLU A C 1
ATOM 3124 O O . GLU A 1 385 ? -4.537 11.630 15.762 1.00 78.94 385 GLU A O 1
ATOM 3129 N N . ARG A 1 386 ? -4.030 9.915 14.405 1.00 78.69 386 ARG A N 1
ATOM 3130 C CA . ARG A 1 386 ? -2.794 9.551 15.115 1.00 78.69 386 ARG A CA 1
ATOM 3131 C C . ARG A 1 386 ? -1.700 10.597 14.994 1.00 78.69 386 ARG A C 1
ATOM 3133 O O . ARG A 1 386 ? -1.107 10.965 16.003 1.00 78.69 386 ARG A O 1
ATOM 3140 N N . TYR A 1 387 ? -1.467 11.127 13.799 1.00 84.25 387 TYR A N 1
ATOM 3141 C CA . TYR A 1 387 ? -0.525 12.229 13.615 1.00 84.25 387 TYR A CA 1
ATOM 3142 C C . TYR A 1 387 ? -0.926 13.458 14.444 1.00 84.25 387 TYR A C 1
ATOM 3144 O O . TYR A 1 387 ? -0.068 14.102 15.049 1.00 84.25 387 TYR A O 1
ATOM 3152 N N . ALA A 1 388 ? -2.227 13.741 14.553 1.00 82.44 388 ALA A N 1
ATOM 3153 C CA . ALA A 1 388 ? -2.735 14.805 15.410 1.00 82.44 388 ALA A CA 1
ATOM 3154 C C . ALA A 1 388 ? -2.509 14.528 16.911 1.00 82.44 388 ALA A C 1
ATOM 3156 O O . ALA A 1 388 ? -2.149 15.447 17.650 1.00 82.44 388 ALA A O 1
ATOM 3157 N N . GLU A 1 389 ? -2.688 13.285 17.373 1.00 78.12 389 GLU A N 1
ATOM 3158 C CA . GLU A 1 389 ? -2.375 12.854 18.748 1.00 78.12 389 GLU A CA 1
ATOM 3159 C C . GLU A 1 389 ? -0.879 12.980 19.073 1.00 78.12 389 GLU A C 1
ATOM 3161 O O . GLU A 1 389 ? -0.520 13.496 20.134 1.00 78.12 389 GLU A O 1
ATOM 3166 N N . GLU A 1 390 ? 0.001 12.561 18.162 1.00 79.25 390 GLU A N 1
ATOM 3167 C CA . GLU A 1 390 ? 1.456 12.687 18.322 1.00 79.25 390 GLU A CA 1
ATOM 3168 C C . GLU A 1 390 ? 1.907 14.153 18.371 1.00 79.25 390 GLU A C 1
ATOM 3170 O O . GLU A 1 390 ? 2.763 14.519 19.183 1.00 79.25 390 GLU A O 1
ATOM 3175 N N . PHE A 1 391 ? 1.295 15.016 17.557 1.00 82.19 391 PHE A N 1
ATOM 3176 C CA . PHE A 1 391 ? 1.541 16.456 17.607 1.00 82.19 391 PHE A CA 1
ATOM 3177 C C . PHE A 1 391 ? 1.113 17.063 18.951 1.00 82.19 391 PHE A C 1
ATOM 3179 O O . PHE A 1 391 ? 1.857 17.827 19.563 1.00 82.19 391 PHE A O 1
ATOM 3186 N N . HIS A 1 392 ? -0.060 16.676 19.465 1.00 77.88 392 HIS A N 1
ATOM 3187 C CA . HIS A 1 392 ? -0.523 17.117 20.784 1.00 77.88 392 HIS A CA 1
ATOM 3188 C C . HIS A 1 392 ? 0.403 16.651 21.912 1.00 77.88 392 HIS A C 1
ATOM 3190 O O . HIS A 1 392 ? 0.685 17.428 22.824 1.00 77.88 392 HIS A O 1
ATOM 3196 N N . LYS A 1 393 ? 0.899 15.406 21.847 1.00 75.38 393 LYS A N 1
ATOM 3197 C CA . LYS A 1 393 ? 1.848 14.851 22.827 1.00 75.38 393 LYS A CA 1
ATOM 3198 C C . LYS A 1 393 ? 3.134 15.679 22.916 1.00 75.38 393 LYS A C 1
ATOM 3200 O O . LYS A 1 393 ? 3.680 15.808 24.006 1.00 75.38 393 LYS A O 1
ATOM 3205 N N . THR A 1 394 ? 3.621 16.186 21.786 1.00 74.94 394 THR A N 1
ATOM 3206 C CA . THR A 1 394 ? 4.899 16.912 21.691 1.00 74.94 394 THR A CA 1
ATOM 3207 C C . THR A 1 394 ? 4.761 18.403 22.004 1.00 74.94 394 THR A C 1
ATOM 3209 O O . THR A 1 394 ? 5.622 18.951 22.682 1.00 74.94 394 THR A O 1
ATOM 3212 N N . HIS A 1 395 ? 3.664 19.049 21.591 1.00 73.31 395 HIS A N 1
ATOM 3213 C CA . HIS A 1 395 ? 3.537 20.514 21.636 1.00 73.31 395 HIS A CA 1
ATOM 3214 C C . HIS A 1 395 ? 2.547 21.060 22.683 1.00 73.31 395 HIS A C 1
ATOM 3216 O O . HIS A 1 395 ? 2.508 22.272 22.867 1.00 73.31 395 HIS A O 1
ATOM 3222 N N . ASN A 1 396 ? 1.749 20.199 23.339 1.00 65.19 396 ASN A N 1
ATOM 3223 C CA . ASN A 1 396 ? 0.813 20.467 24.452 1.00 65.19 396 ASN A CA 1
ATOM 3224 C C . ASN A 1 396 ? 0.354 21.937 24.635 1.00 65.19 396 ASN A C 1
ATOM 3226 O O . ASN A 1 396 ? 0.537 22.528 25.698 1.00 65.19 396 ASN A O 1
ATOM 3230 N N . SER A 1 397 ? -0.230 22.534 23.591 1.00 64.12 397 SER A N 1
ATOM 3231 C CA . SER A 1 397 ? -0.723 23.917 23.605 1.00 64.12 397 SER A CA 1
ATOM 3232 C C . SER A 1 397 ? -2.221 23.945 23.897 1.00 64.12 397 SER A C 1
ATOM 3234 O O . SER A 1 397 ? -2.981 23.200 23.279 1.00 64.12 397 SER A O 1
ATOM 3236 N N . GLU A 1 398 ? -2.665 24.853 24.771 1.00 61.94 398 GLU A N 1
ATOM 3237 C CA . GLU A 1 398 ? -4.092 25.084 25.059 1.00 61.94 398 GLU A CA 1
ATOM 3238 C C . GLU A 1 398 ? -4.896 25.495 23.814 1.00 61.94 398 GLU A C 1
ATOM 3240 O O . GLU A 1 398 ? -6.103 25.270 23.743 1.00 61.94 398 GLU A O 1
ATOM 3245 N N . SER A 1 399 ? -4.221 26.052 22.801 1.00 64.75 399 SER A N 1
ATOM 3246 C CA . SER A 1 399 ? -4.828 26.451 21.526 1.00 64.75 399 SER A CA 1
ATOM 3247 C C . SER A 1 399 ? -5.193 25.270 20.612 1.00 64.75 399 SER A C 1
ATOM 3249 O O . SER A 1 399 ? -5.943 25.443 19.646 1.00 64.75 399 SER A O 1
ATOM 3251 N N . LEU A 1 400 ? -4.686 24.065 20.897 1.00 68.44 400 LEU A N 1
ATOM 3252 C CA . LEU A 1 400 ? -4.907 22.881 20.073 1.00 68.44 400 LEU A CA 1
ATOM 3253 C C . LEU A 1 400 ? -6.173 22.125 20.504 1.00 68.44 400 LEU A C 1
ATOM 3255 O O . LEU A 1 400 ? -6.380 21.781 21.669 1.00 68.44 400 LEU A O 1
ATOM 3259 N N . LYS A 1 401 ? -7.038 21.825 19.530 1.00 69.69 401 LYS A N 1
ATOM 3260 C CA . LYS A 1 401 ? -8.234 21.008 19.763 1.00 69.69 401 LYS A CA 1
ATOM 3261 C C . LYS A 1 401 ? -7.837 19.550 19.959 1.00 69.69 401 LYS A C 1
ATOM 3263 O O . LYS A 1 401 ? -7.385 18.921 19.005 1.00 69.69 401 LYS A O 1
ATOM 3268 N N . LYS A 1 402 ? -8.141 18.993 21.138 1.00 69.12 402 LYS A N 1
ATOM 3269 C CA . LYS A 1 402 ? -7.951 17.563 21.432 1.00 69.12 402 LYS A CA 1
ATOM 3270 C C . LYS A 1 402 ? -8.476 16.689 20.279 1.00 69.12 402 LYS A C 1
ATOM 3272 O O . LYS A 1 402 ? -9.646 16.832 19.899 1.00 69.12 402 LYS A O 1
ATOM 3277 N N . PRO A 1 403 ? -7.660 15.770 19.741 1.00 67.00 403 PRO A N 1
ATOM 3278 C CA . PRO A 1 403 ? -8.025 15.006 18.558 1.00 67.00 403 PRO A CA 1
ATOM 3279 C C . PRO A 1 403 ? -9.138 13.997 18.867 1.00 67.00 403 PRO A C 1
ATOM 3281 O O . PRO A 1 403 ? -9.229 13.431 19.967 1.00 67.00 403 PRO A O 1
ATOM 3284 N N . LYS A 1 404 ? -10.011 13.788 17.874 1.00 67.81 404 LYS A N 1
ATOM 3285 C CA . LYS A 1 404 ? -10.917 12.631 17.816 1.00 67.81 404 LYS A CA 1
ATOM 3286 C C . LYS A 1 404 ? -10.079 11.410 17.453 1.00 67.81 404 LYS A C 1
ATOM 3288 O O . LYS A 1 404 ? -9.200 11.534 16.615 1.00 67.81 404 LYS A O 1
ATOM 3293 N N . SER A 1 405 ? -10.349 10.273 18.085 1.00 64.56 405 SER A N 1
ATOM 3294 C CA . SER A 1 405 ? -9.623 9.025 17.856 1.00 64.56 405 SER A CA 1
ATOM 3295 C C . SER A 1 405 ? -10.561 7.932 17.332 1.00 64.56 405 SER A C 1
ATOM 3297 O O . SER A 1 405 ? -11.513 7.518 18.003 1.00 64.56 405 SER A O 1
ATOM 3299 N N . LYS A 1 406 ? -10.271 7.437 16.133 1.00 59.59 406 LYS A N 1
ATOM 3300 C CA . LYS A 1 406 ? -10.822 6.250 15.455 1.00 59.59 406 LYS A CA 1
ATOM 3301 C C . LYS A 1 406 ? -9.919 5.031 15.645 1.00 59.59 406 LYS A C 1
ATOM 3303 O O . LYS A 1 406 ? -9.991 4.036 14.937 1.00 59.59 406 LYS A O 1
ATOM 3308 N N . SER A 1 407 ? -9.026 5.110 16.613 1.00 53.53 407 SER A N 1
ATOM 3309 C CA . SER A 1 407 ? -8.077 4.064 16.939 1.00 53.53 407 SER A CA 1
ATOM 3310 C C . SER A 1 407 ? -8.753 2.812 17.490 1.00 53.53 407 SER A C 1
ATOM 3312 O O . SER A 1 407 ? -9.651 2.923 18.327 1.00 53.53 407 SER A O 1
ATOM 3314 N N . GLY A 1 408 ? -8.270 1.629 17.088 1.00 50.75 408 GLY A N 1
ATOM 3315 C CA . GLY A 1 408 ? -8.590 0.323 17.693 1.00 50.75 408 GLY A CA 1
ATOM 3316 C C . GLY A 1 408 ? -8.265 0.250 19.197 1.00 50.75 408 GLY A C 1
ATOM 3317 O O . GLY A 1 408 ? -7.906 1.273 19.784 1.00 50.75 408 GLY A O 1
ATOM 3318 N N . PRO A 1 409 ? -8.431 -0.905 19.866 1.00 46.00 409 PRO A N 1
ATOM 3319 C CA . PRO A 1 409 ? -8.511 -0.981 21.323 1.00 46.00 409 PRO A CA 1
ATOM 3320 C C . PRO A 1 409 ? -7.229 -0.462 21.977 1.00 46.00 409 PRO A C 1
ATOM 3322 O O . PRO A 1 409 ? -6.181 -1.100 21.986 1.00 46.00 409 PRO A O 1
ATOM 3325 N N . LEU A 1 410 ? -7.338 0.755 22.496 1.00 50.88 410 LEU A N 1
ATOM 3326 C CA . LEU A 1 410 ? -6.301 1.463 23.218 1.00 50.88 410 LEU A CA 1
ATOM 3327 C C . LEU A 1 410 ? -6.310 1.022 24.676 1.00 50.88 410 LEU A C 1
ATOM 3329 O O . LEU A 1 410 ? -7.361 0.670 25.211 1.00 50.88 410 LEU A O 1
ATOM 3333 N N . VAL A 1 411 ? -5.152 1.104 25.334 1.00 49.72 411 VAL A N 1
ATOM 3334 C CA . VAL A 1 411 ? -5.074 1.028 26.796 1.00 49.72 411 VAL A CA 1
ATOM 3335 C C . VAL A 1 411 ? -5.924 2.167 27.349 1.00 49.72 411 VAL A C 1
ATOM 3337 O O . VAL A 1 411 ? -5.546 3.340 27.305 1.00 49.72 411 VAL A O 1
ATOM 3340 N N . LEU A 1 412 ? -7.128 1.816 27.779 1.00 54.91 412 LEU A N 1
ATOM 3341 C CA . LEU A 1 412 ? -8.088 2.750 28.325 1.00 54.91 412 LEU A CA 1
ATOM 3342 C C . LEU A 1 412 ? -7.524 3.280 29.643 1.00 54.91 412 LEU A C 1
ATOM 3344 O O . LEU A 1 412 ? -7.142 2.499 30.512 1.00 54.91 412 LEU A O 1
ATOM 3348 N N . LYS A 1 413 ? -7.510 4.604 29.825 1.00 49.31 413 LYS A N 1
ATOM 3349 C CA . LYS A 1 413 ? -7.472 5.163 31.178 1.00 49.31 413 LYS A CA 1
ATOM 3350 C C . LYS A 1 413 ? -8.865 4.954 31.765 1.00 49.31 413 LYS A C 1
ATOM 3352 O O . LYS A 1 413 ? -9.724 5.819 31.647 1.00 49.31 413 LYS A O 1
ATOM 3357 N N . THR A 1 414 ? -9.129 3.773 32.312 1.00 52.00 414 THR A N 1
ATOM 3358 C CA . THR A 1 414 ? -10.332 3.547 33.113 1.00 52.00 414 THR A CA 1
ATOM 3359 C C . THR A 1 414 ? -10.066 4.105 34.500 1.00 52.00 414 THR A C 1
ATOM 3361 O O . THR A 1 414 ? -9.594 3.403 35.385 1.00 52.00 414 THR A O 1
ATOM 3364 N N . ASP A 1 415 ? -10.362 5.383 34.687 1.00 52.22 415 ASP A N 1
ATOM 3365 C CA . ASP A 1 415 ? -10.502 5.979 36.019 1.00 52.22 415 ASP A CA 1
ATOM 3366 C C . ASP A 1 415 ? -11.799 5.520 36.727 1.00 52.22 415 ASP A C 1
ATOM 3368 O O . ASP A 1 415 ? -12.090 5.956 37.835 1.00 52.22 415 ASP A O 1
ATOM 3372 N N . GLY A 1 416 ? -12.592 4.642 36.093 1.00 56.75 416 GLY A N 1
ATOM 3373 C CA . GLY A 1 416 ? -13.855 4.128 36.627 1.00 56.75 416 GLY A CA 1
ATOM 3374 C C . GLY A 1 416 ? -14.989 5.159 36.635 1.00 56.75 416 GLY A C 1
ATOM 3375 O O . GLY A 1 416 ? -16.029 4.915 37.242 1.00 56.75 416 GLY A O 1
ATOM 3376 N N . THR A 1 417 ? -14.817 6.312 35.979 1.00 60.03 417 THR A N 1
ATOM 3377 C CA . THR A 1 417 ? -15.752 7.444 36.109 1.00 60.03 417 THR A CA 1
ATOM 3378 C C . THR A 1 417 ? -16.954 7.384 35.164 1.00 60.03 417 THR A C 1
ATOM 3380 O O . THR A 1 417 ? -17.993 7.984 35.454 1.00 60.03 417 THR A O 1
ATOM 3383 N N . ILE A 1 418 ? -16.861 6.663 34.040 1.00 74.56 418 ILE A N 1
ATOM 3384 C CA . ILE A 1 418 ? -17.936 6.617 33.040 1.00 74.56 418 ILE A CA 1
ATOM 3385 C C . ILE A 1 418 ? -19.033 5.648 33.494 1.00 74.56 418 ILE A C 1
ATOM 3387 O O . ILE A 1 418 ? -18.872 4.431 33.441 1.00 74.56 418 ILE A O 1
ATOM 3391 N N . ARG A 1 419 ? -20.179 6.201 33.905 1.00 84.19 419 ARG A N 1
ATOM 3392 C CA . ARG A 1 419 ? -21.383 5.437 34.266 1.00 84.19 419 ARG A CA 1
ATOM 3393 C C . ARG A 1 419 ? -22.278 5.197 33.051 1.00 84.19 419 ARG A C 1
ATOM 3395 O O . ARG A 1 419 ? -22.475 6.101 32.239 1.00 84.19 419 ARG A O 1
ATOM 3402 N N . TYR A 1 420 ? -22.870 4.007 32.975 1.00 89.69 420 TYR A N 1
ATOM 3403 C CA . TYR A 1 420 ? -23.859 3.668 31.951 1.00 89.69 420 TYR A CA 1
ATOM 3404 C C . TYR A 1 420 ? -25.194 4.390 32.193 1.00 89.69 420 TYR A C 1
ATOM 3406 O O . TYR A 1 420 ? -25.741 4.391 33.297 1.00 89.69 420 TYR A O 1
ATOM 3414 N N . ASP A 1 421 ? -25.731 4.979 31.133 1.00 92.81 421 ASP A N 1
ATOM 3415 C CA . ASP A 1 421 ? -27.041 5.607 31.033 1.00 92.81 421 ASP A CA 1
ATOM 3416 C C . ASP A 1 421 ? -28.024 4.610 30.409 1.00 92.81 421 ASP A C 1
ATOM 3418 O O . ASP A 1 421 ? -28.113 4.472 29.187 1.00 92.81 421 ASP A O 1
ATOM 3422 N N . TYR A 1 422 ? -28.750 3.899 31.270 1.00 93.81 422 TYR A N 1
ATOM 3423 C CA . TYR A 1 422 ? -29.744 2.904 30.862 1.00 93.81 422 TYR A CA 1
ATOM 3424 C C . TYR A 1 422 ? -31.027 3.530 30.297 1.00 93.81 422 TYR A C 1
ATOM 3426 O O . TYR A 1 422 ? -31.770 2.851 29.602 1.00 93.81 422 TYR A O 1
ATOM 3434 N N . ARG A 1 423 ? -31.293 4.821 30.557 1.00 94.00 423 ARG A N 1
ATOM 3435 C CA . ARG A 1 423 ? -32.450 5.524 29.970 1.00 94.00 423 ARG A CA 1
ATOM 3436 C C . ARG A 1 423 ? -32.213 5.836 28.496 1.00 94.00 423 ARG A C 1
ATOM 3438 O O . ARG A 1 423 ? -33.146 5.824 27.706 1.00 94.00 423 ARG A O 1
ATOM 3445 N N . ASN A 1 424 ? -30.955 6.091 28.138 1.00 94.12 424 ASN A N 1
ATOM 3446 C CA . ASN A 1 424 ? -30.508 6.307 26.768 1.00 94.12 424 ASN A CA 1
ATOM 3447 C C . ASN A 1 424 ? -29.485 5.226 26.382 1.00 94.12 424 ASN A C 1
ATOM 3449 O O . ASN A 1 424 ? -28.299 5.533 26.240 1.00 94.12 424 ASN A O 1
ATOM 3453 N N . PRO A 1 425 ? -29.898 3.961 26.193 1.00 92.25 425 PRO A N 1
ATOM 3454 C CA . PRO A 1 425 ? -28.980 2.826 26.030 1.00 92.25 425 PRO A CA 1
ATOM 3455 C C . PRO A 1 425 ? -28.013 2.986 24.843 1.00 92.25 425 PRO A C 1
ATOM 3457 O O . PRO A 1 425 ? -26.852 2.587 24.924 1.00 92.25 425 PRO A O 1
ATOM 3460 N N . ASN A 1 426 ? -28.450 3.656 23.770 1.00 94.00 426 ASN A N 1
ATOM 3461 C CA . ASN A 1 426 ? -27.668 3.915 22.554 1.00 94.00 426 ASN A CA 1
ATOM 3462 C C . ASN A 1 426 ? -26.788 5.174 22.619 1.00 94.00 426 ASN A C 1
ATOM 3464 O O . ASN A 1 426 ? -26.214 5.585 21.609 1.00 94.00 426 ASN A O 1
ATOM 3468 N N . LYS A 1 427 ? -26.674 5.812 23.789 1.00 94.12 427 LYS A N 1
ATOM 3469 C CA . LYS A 1 427 ? -25.813 6.981 23.976 1.00 94.12 427 LYS A CA 1
ATOM 3470 C C . LYS A 1 427 ? -24.376 6.650 23.576 1.00 94.12 427 LYS A C 1
ATOM 3472 O O . LYS A 1 427 ? -23.827 5.607 23.928 1.00 94.12 427 LYS A O 1
ATOM 3477 N N . VAL A 1 428 ? -23.754 7.568 22.847 1.00 92.44 428 VAL A N 1
ATOM 3478 C CA . VAL A 1 428 ? -22.342 7.466 22.474 1.00 92.44 428 VAL A CA 1
ATOM 3479 C C . VAL A 1 428 ? -21.517 8.201 23.522 1.00 92.44 428 VAL A C 1
ATOM 3481 O O . VAL A 1 428 ? -21.605 9.426 23.642 1.00 92.44 428 VAL A O 1
ATOM 3484 N N . ILE A 1 429 ? -20.717 7.453 24.274 1.00 89.81 429 ILE A N 1
ATOM 3485 C CA . ILE A 1 429 ? -19.799 7.990 25.275 1.00 89.81 429 ILE A CA 1
ATOM 3486 C C . ILE A 1 429 ? -18.501 8.469 24.621 1.00 89.81 429 ILE A C 1
ATOM 3488 O O . ILE A 1 429 ? -18.069 7.968 23.580 1.00 89.81 429 ILE A O 1
ATOM 3492 N N . SER A 1 430 ? -17.888 9.476 25.238 1.00 86.00 430 SER A N 1
ATOM 3493 C CA . SER A 1 430 ? -16.583 10.002 24.850 1.00 86.00 430 SER A CA 1
ATOM 3494 C C . SER A 1 430 ? -15.532 9.454 25.802 1.00 86.00 430 SER A C 1
ATOM 3496 O O . SER A 1 430 ? -15.346 9.975 26.897 1.00 86.00 430 SER A O 1
ATOM 3498 N N . MET A 1 431 ? -14.868 8.387 25.384 1.00 77.50 431 MET A N 1
ATOM 3499 C CA . MET A 1 431 ? -13.856 7.706 26.172 1.00 77.50 431 MET A CA 1
ATOM 3500 C C . MET A 1 431 ? -12.536 8.472 26.159 1.00 77.50 431 MET A C 1
ATOM 3502 O O . MET A 1 431 ? -11.960 8.605 25.076 1.00 77.50 431 MET A O 1
ATOM 3506 N N . PRO A 1 432 ? -12.022 8.945 27.307 1.00 69.81 432 PRO A N 1
ATOM 3507 C CA . PRO A 1 432 ? -10.724 9.590 27.348 1.00 69.81 432 PRO A CA 1
ATOM 3508 C C . PRO A 1 432 ? -9.628 8.563 27.052 1.00 69.81 432 PRO A C 1
ATOM 3510 O O . PRO A 1 432 ? -9.560 7.477 27.629 1.00 69.81 432 PRO A O 1
ATOM 3513 N N . LEU A 1 433 ? -8.753 8.931 26.131 1.00 68.19 433 LEU A N 1
ATOM 3514 C CA . LEU A 1 433 ? -7.519 8.227 25.825 1.00 68.19 433 LEU A CA 1
ATOM 3515 C C . LEU A 1 433 ? -6.350 9.057 26.353 1.00 68.19 433 LEU A C 1
ATOM 3517 O O . LEU A 1 433 ? -6.516 10.214 26.739 1.00 68.19 433 LEU A O 1
ATOM 3521 N N . ARG A 1 434 ? -5.139 8.493 26.338 1.00 61.66 434 ARG A N 1
ATOM 3522 C CA . ARG A 1 434 ? -3.943 9.202 26.819 1.00 61.66 434 ARG A CA 1
ATOM 3523 C C . ARG A 1 434 ? -3.710 10.549 26.111 1.00 61.66 434 ARG A C 1
ATOM 3525 O O . ARG A 1 434 ? -3.248 11.473 26.770 1.00 61.66 434 ARG A O 1
ATOM 3532 N N . TYR A 1 435 ? -4.057 10.659 24.824 1.00 62.38 435 TYR A N 1
ATOM 3533 C CA . TYR A 1 435 ? -3.808 11.847 23.988 1.00 62.38 435 TYR A CA 1
ATOM 3534 C C . TYR A 1 435 ? -5.015 12.277 23.131 1.00 62.38 435 TYR A C 1
ATOM 3536 O O . TYR A 1 435 ? -4.860 13.048 22.191 1.00 62.38 435 TYR A O 1
ATOM 3544 N N . GLY A 1 436 ? -6.227 11.804 23.445 1.00 70.25 436 GLY A N 1
ATOM 3545 C CA . GLY A 1 436 ? -7.419 12.045 22.625 1.00 70.25 436 GLY A CA 1
ATOM 3546 C C . GLY A 1 436 ? -8.688 11.465 23.246 1.00 70.25 436 GLY A C 1
ATOM 3547 O O . GLY A 1 436 ? -8.743 11.225 24.453 1.00 70.25 436 GLY A O 1
ATOM 3548 N N . HIS A 1 437 ? -9.711 11.221 22.426 1.00 73.75 437 HIS A N 1
ATOM 3549 C CA . HIS A 1 437 ? -10.943 10.559 22.864 1.00 73.75 437 HIS A CA 1
ATOM 3550 C C . HIS A 1 437 ? -11.528 9.637 21.790 1.00 73.75 437 HIS A C 1
ATOM 3552 O O . HIS A 1 437 ? -11.534 9.993 20.613 1.00 73.75 437 HIS A O 1
ATOM 3558 N N . LYS A 1 438 ? -12.062 8.475 22.189 1.00 79.31 438 LYS A N 1
ATOM 3559 C CA . LYS A 1 438 ? -12.784 7.549 21.296 1.00 79.31 438 LYS A CA 1
ATOM 3560 C C . LYS A 1 438 ? -14.286 7.665 21.522 1.00 79.31 438 LYS A C 1
ATOM 3562 O O . LYS A 1 438 ? -14.751 7.648 22.661 1.00 79.31 438 LYS A O 1
ATOM 3567 N N . ARG A 1 439 ? -15.062 7.785 20.445 1.00 86.00 439 ARG A N 1
ATOM 3568 C CA . ARG A 1 439 ? -16.528 7.793 20.524 1.00 86.00 439 ARG A CA 1
ATOM 3569 C C . ARG A 1 439 ? -17.011 6.353 20.446 1.00 86.00 439 ARG A C 1
ATOM 3571 O O . ARG A 1 439 ? -16.734 5.657 19.473 1.00 86.00 439 ARG A O 1
ATOM 3578 N N . MET A 1 440 ? -17.710 5.901 21.476 1.00 88.69 440 MET A N 1
ATOM 3579 C CA . MET A 1 440 ? -18.110 4.504 21.599 1.00 88.69 440 MET A CA 1
ATOM 3580 C C . MET A 1 440 ? -19.547 4.414 22.110 1.00 88.69 440 MET A C 1
ATOM 3582 O O . MET A 1 440 ? -19.870 5.066 23.098 1.00 88.69 440 MET A O 1
ATOM 3586 N N . PRO A 1 441 ? -20.437 3.650 21.466 1.00 93.62 441 PRO A N 1
ATOM 3587 C CA . PRO A 1 441 ? -21.719 3.296 22.062 1.00 93.62 441 PRO A CA 1
ATOM 3588 C C . PRO A 1 441 ? -21.523 2.538 23.379 1.00 93.62 441 PRO A C 1
ATOM 3590 O O . PRO A 1 441 ? -20.590 1.744 23.508 1.00 93.62 441 PRO A O 1
ATOM 3593 N N . GLN A 1 442 ? -22.418 2.738 24.345 1.00 93.94 442 GLN A N 1
ATOM 3594 C CA . GLN A 1 442 ? -22.322 2.087 25.661 1.00 93.94 442 GLN A CA 1
ATOM 3595 C C . GLN A 1 442 ? -22.278 0.558 25.580 1.00 93.94 442 GLN A C 1
ATOM 3597 O O . GLN A 1 442 ? -21.556 -0.075 26.347 1.00 93.94 442 GLN A O 1
ATOM 3602 N N . LEU A 1 443 ? -23.006 -0.034 24.626 1.00 94.69 443 LEU A N 1
ATOM 3603 C CA . LEU A 1 443 ? -23.009 -1.480 24.425 1.00 94.69 443 LEU A CA 1
ATOM 3604 C C . LEU A 1 443 ? -21.623 -1.986 24.003 1.00 94.69 443 LEU A C 1
ATOM 3606 O O . LEU A 1 443 ? -21.060 -2.848 24.672 1.00 94.69 443 LEU A O 1
ATOM 3610 N N . ALA A 1 444 ? -21.031 -1.392 22.963 1.00 92.50 444 ALA A N 1
ATOM 3611 C CA . ALA A 1 444 ? -19.668 -1.706 22.526 1.00 92.50 444 ALA A CA 1
ATOM 3612 C C . ALA A 1 444 ? -18.641 -1.505 23.657 1.00 92.50 444 ALA A C 1
ATOM 3614 O O . ALA A 1 444 ? -17.737 -2.321 23.834 1.00 92.50 444 ALA A O 1
ATOM 3615 N N . TYR A 1 445 ? -18.824 -0.463 24.472 1.00 90.56 445 TYR A N 1
ATOM 3616 C CA . TYR A 1 445 ? -17.971 -0.194 25.627 1.00 90.56 445 TYR A CA 1
ATOM 3617 C C . TYR A 1 445 ? -18.038 -1.282 26.700 1.00 90.56 445 TYR A C 1
ATOM 3619 O O . TYR A 1 445 ? -16.995 -1.737 27.170 1.00 90.56 445 TYR A O 1
ATOM 3627 N N . SER A 1 446 ? -19.241 -1.752 27.040 1.00 91.38 446 SER A N 1
ATOM 3628 C CA . SER A 1 446 ? -19.409 -2.843 28.008 1.00 91.38 446 SER A CA 1
ATOM 3629 C C . SER A 1 446 ? -18.740 -4.143 27.538 1.00 91.38 446 SER A C 1
ATOM 3631 O O . SER A 1 446 ? -18.067 -4.806 28.327 1.00 91.38 446 SER A O 1
ATOM 3633 N N . VAL A 1 447 ? -18.815 -4.457 26.234 1.00 91.44 447 VAL A N 1
ATOM 3634 C CA . VAL A 1 447 ? -18.088 -5.593 25.639 1.00 91.44 447 VAL A CA 1
ATOM 3635 C C . VAL A 1 447 ? -16.583 -5.382 25.783 1.00 91.44 447 VAL A C 1
ATOM 3637 O O . VAL A 1 447 ? -15.893 -6.254 26.311 1.00 91.44 447 VAL A O 1
ATOM 3640 N N . GLN A 1 448 ? -16.064 -4.213 25.386 1.00 86.19 448 GLN A N 1
ATOM 3641 C CA . GLN A 1 448 ? -14.637 -3.880 25.473 1.00 86.19 448 GLN A CA 1
ATOM 3642 C C . GLN A 1 448 ? -14.087 -4.084 26.894 1.00 86.19 448 GLN A C 1
ATOM 3644 O O . GLN A 1 448 ? -13.058 -4.747 27.051 1.00 86.19 448 GLN A O 1
ATOM 3649 N N . LEU A 1 449 ? -14.799 -3.591 27.915 1.00 85.31 449 LEU A N 1
ATOM 3650 C CA . LEU A 1 449 ? -14.431 -3.721 29.331 1.00 85.31 449 LEU A CA 1
ATOM 3651 C C . LEU A 1 449 ? -14.679 -5.100 29.948 1.00 85.31 449 LEU A C 1
ATOM 3653 O O . LEU A 1 449 ? -14.283 -5.323 31.089 1.00 85.31 449 LEU A O 1
ATOM 3657 N N . ASN A 1 450 ? -15.293 -6.028 29.214 1.00 88.12 450 ASN A N 1
ATOM 3658 C CA . ASN A 1 450 ? -15.710 -7.328 29.735 1.00 88.12 450 ASN A CA 1
ATOM 3659 C C . ASN A 1 450 ? -16.807 -7.254 30.825 1.00 88.12 450 ASN A C 1
ATOM 3661 O O . ASN A 1 450 ? -16.952 -8.170 31.635 1.00 88.12 450 ASN A O 1
ATOM 3665 N N . ASP A 1 451 ? -17.609 -6.187 30.829 1.00 90.69 451 ASP A N 1
ATOM 3666 C CA . ASP A 1 451 ? -18.685 -5.941 31.795 1.00 90.69 451 ASP A CA 1
ATOM 3667 C C . ASP A 1 451 ? -20.001 -6.578 31.322 1.00 90.69 451 ASP A C 1
ATOM 3669 O O . ASP A 1 451 ? -20.884 -5.939 30.742 1.00 90.69 451 ASP A O 1
ATOM 3673 N N . PHE A 1 452 ? -20.113 -7.891 31.534 1.00 92.62 452 PHE A N 1
ATOM 3674 C CA . PHE A 1 452 ? -21.289 -8.660 31.120 1.00 92.62 452 PHE A CA 1
ATOM 3675 C C . PHE A 1 452 ? -22.601 -8.252 31.829 1.00 92.62 452 PHE A C 1
ATOM 3677 O O . PHE A 1 452 ? -23.643 -8.239 31.168 1.00 92.62 452 PHE A O 1
ATOM 3684 N N . PRO A 1 453 ? -22.615 -7.908 33.135 1.00 94.38 453 PRO A N 1
ATOM 3685 C CA . PRO A 1 453 ? -23.819 -7.392 33.788 1.00 94.38 453 PRO A CA 1
ATOM 3686 C C . PRO A 1 453 ? -24.350 -6.102 33.151 1.00 94.38 453 PRO A C 1
ATOM 3688 O O . PRO A 1 453 ? -25.543 -6.031 32.845 1.00 94.38 453 PRO A O 1
ATOM 3691 N N . ALA A 1 454 ? -23.487 -5.109 32.901 1.00 93.69 454 ALA A N 1
ATOM 3692 C CA . ALA A 1 454 ? -23.914 -3.873 32.246 1.00 93.69 454 ALA A CA 1
ATOM 3693 C C . ALA A 1 454 ? -24.356 -4.119 30.801 1.00 93.69 454 ALA A C 1
ATOM 3695 O O . ALA A 1 454 ? -25.366 -3.564 30.370 1.00 93.69 454 ALA A O 1
ATOM 3696 N N . PHE A 1 455 ? -23.648 -4.989 30.077 1.00 95.50 455 PHE A N 1
ATOM 3697 C CA . PHE A 1 455 ? -24.011 -5.408 28.725 1.00 95.50 455 PHE A CA 1
ATOM 3698 C C . PHE A 1 455 ? -25.443 -5.956 28.652 1.00 95.50 455 PHE A C 1
ATOM 3700 O O . PHE A 1 455 ? -26.239 -5.468 27.849 1.00 95.50 455 PHE A O 1
ATOM 3707 N N . ARG A 1 456 ? -25.803 -6.903 29.532 1.00 96.50 456 ARG A N 1
ATOM 3708 C CA . ARG A 1 456 ? -27.168 -7.457 29.590 1.00 96.50 456 ARG A CA 1
ATOM 3709 C C . ARG A 1 456 ? -28.206 -6.381 29.868 1.00 96.50 456 ARG A C 1
ATOM 3711 O O . ARG A 1 456 ? -29.177 -6.259 29.130 1.00 96.50 456 ARG A O 1
ATOM 3718 N N . LYS A 1 457 ? -27.954 -5.548 30.877 1.00 96.56 457 LYS A N 1
ATOM 3719 C CA . LYS A 1 457 ? -28.878 -4.478 31.257 1.00 96.56 457 LYS A CA 1
ATOM 3720 C C . LYS A 1 457 ? -29.061 -3.437 30.146 1.00 96.56 457 LYS A C 1
ATOM 3722 O O . LYS A 1 457 ? -30.152 -2.896 29.981 1.00 96.56 457 LYS A O 1
ATOM 3727 N N . LEU A 1 458 ? -28.017 -3.148 29.367 1.00 96.56 458 LEU A N 1
ATOM 3728 C CA . LEU A 1 458 ? -28.101 -2.271 28.196 1.00 96.56 458 LEU A CA 1
ATOM 3729 C C . LEU A 1 458 ? -28.962 -2.888 27.088 1.00 96.56 458 LEU A C 1
ATOM 3731 O O . LEU A 1 458 ? -29.784 -2.174 26.517 1.00 96.56 458 LEU A O 1
ATOM 3735 N N . LEU A 1 459 ? -28.818 -4.189 26.811 1.00 96.06 459 LEU A N 1
ATOM 3736 C CA . LEU A 1 459 ? -29.682 -4.898 25.859 1.00 96.06 459 LEU A CA 1
ATOM 3737 C C . LEU A 1 459 ? -31.148 -4.900 26.311 1.00 96.06 459 LEU A C 1
ATOM 3739 O O . LEU A 1 459 ? -32.015 -4.528 25.527 1.00 96.06 459 LEU A O 1
ATOM 3743 N N . GLU A 1 460 ? -31.414 -5.224 27.580 1.00 96.12 460 GLU A N 1
ATOM 3744 C CA . GLU A 1 460 ? -32.756 -5.164 28.189 1.00 96.12 460 GLU A CA 1
ATOM 3745 C C . GLU A 1 460 ? -33.369 -3.759 28.100 1.00 96.12 460 GLU A C 1
ATOM 3747 O O . GLU A 1 460 ? -34.578 -3.609 27.950 1.00 96.12 460 GLU A O 1
ATOM 3752 N N . SER A 1 461 ? -32.527 -2.723 28.142 1.00 96.25 461 SER A N 1
ATOM 3753 C CA . SER A 1 461 ? -32.952 -1.328 28.004 1.00 96.25 461 SER A CA 1
ATOM 3754 C C . SER A 1 461 ? -33.173 -0.889 26.549 1.00 96.25 461 SER A C 1
ATOM 3756 O O . SER A 1 461 ? -33.587 0.245 26.331 1.00 96.25 461 SER A O 1
ATOM 3758 N N . GLY A 1 462 ? -32.902 -1.740 25.549 1.00 94.69 462 GLY A N 1
ATOM 3759 C CA . GLY A 1 462 ? -33.082 -1.434 24.123 1.00 94.69 462 GLY A CA 1
ATOM 3760 C C . GLY A 1 462 ? -31.821 -0.950 23.391 1.00 94.69 462 GLY A C 1
ATOM 3761 O O . GLY A 1 462 ? -31.914 -0.212 22.404 1.00 94.69 462 GLY A O 1
ATOM 3762 N N . ALA A 1 463 ? -30.624 -1.311 23.865 1.00 95.75 463 ALA A N 1
ATOM 3763 C C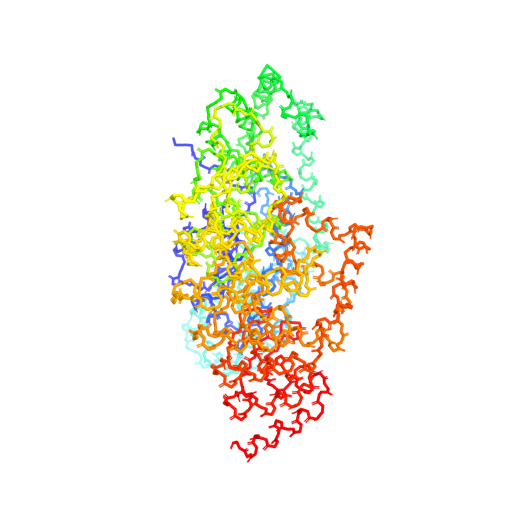A . ALA A 1 463 ? -29.386 -1.039 23.133 1.00 95.75 463 ALA A CA 1
ATOM 3764 C C . ALA A 1 463 ? -29.342 -1.801 21.798 1.00 95.75 463 ALA A C 1
ATOM 3766 O O . ALA A 1 463 ? -29.640 -2.990 21.723 1.00 95.75 463 ALA A O 1
ATOM 3767 N N . SER A 1 464 ? -28.909 -1.121 20.741 1.00 95.38 464 SER A N 1
ATOM 3768 C CA . SER A 1 464 ? -28.763 -1.693 19.407 1.00 95.38 464 SER A CA 1
ATOM 3769 C C . SER A 1 464 ? -27.459 -2.478 19.284 1.00 95.38 464 SER A C 1
ATOM 3771 O O . SER A 1 464 ? -26.374 -1.934 19.498 1.00 95.38 464 SER A O 1
ATOM 3773 N N . ALA A 1 465 ? -27.550 -3.733 18.840 1.00 94.31 465 ALA A N 1
ATOM 3774 C CA . ALA A 1 465 ? -26.391 -4.538 18.449 1.00 94.31 465 ALA A CA 1
ATOM 3775 C C . ALA A 1 465 ? -25.692 -4.022 17.174 1.00 94.31 465 ALA A C 1
ATOM 3777 O O . ALA A 1 465 ? -24.534 -4.357 16.938 1.00 94.31 465 ALA A O 1
ATOM 3778 N N . ASN A 1 466 ? -26.369 -3.166 16.395 1.00 96.12 466 ASN A N 1
ATOM 3779 C CA . ASN A 1 466 ? -25.872 -2.557 15.153 1.00 96.12 466 ASN A CA 1
ATOM 3780 C C . ASN A 1 466 ? -25.157 -1.215 15.383 1.00 96.12 466 ASN A C 1
ATOM 3782 O O . ASN A 1 466 ? -24.879 -0.467 14.448 1.00 96.12 466 ASN A O 1
ATOM 3786 N N . CYS A 1 467 ? -24.906 -0.846 16.642 1.00 93.88 467 CYS A N 1
ATOM 3787 C CA . CYS A 1 467 ? -24.162 0.368 16.939 1.00 93.88 467 CYS A CA 1
ATOM 3788 C C . CYS A 1 467 ? -22.685 0.215 16.531 1.00 93.88 467 CYS A C 1
ATOM 3790 O O . CYS A 1 467 ? -22.100 -0.853 16.681 1.00 93.88 467 CYS A O 1
ATOM 3792 N N . LEU A 1 468 ? -22.074 1.288 16.026 1.00 92.56 468 LEU A N 1
ATOM 3793 C CA . LEU A 1 468 ? -20.670 1.299 15.609 1.00 92.56 468 LEU A CA 1
ATOM 3794 C C . LEU A 1 468 ? -19.874 2.303 16.443 1.00 92.56 468 LEU A C 1
ATOM 3796 O O . LEU A 1 468 ? -20.367 3.385 16.785 1.00 92.56 468 LEU A O 1
ATOM 3800 N N . THR A 1 469 ? -18.634 1.952 16.780 1.00 90.38 469 THR A N 1
ATOM 3801 C CA . THR A 1 469 ? -17.668 2.910 17.339 1.00 90.38 469 THR A CA 1
ATOM 3802 C C . THR A 1 469 ? -17.254 3.939 16.282 1.00 90.38 469 THR A C 1
ATOM 3804 O O . THR A 1 469 ? -17.530 3.771 15.095 1.00 90.38 469 THR A O 1
ATOM 3807 N N . SER A 1 470 ? -16.533 4.998 16.675 1.00 86.19 470 SER A N 1
ATOM 3808 C CA . SER A 1 470 ? -15.916 5.907 15.694 1.00 86.19 470 SER A CA 1
ATOM 3809 C C . SER A 1 470 ? -14.975 5.202 14.713 1.00 86.19 470 SER A C 1
ATOM 3811 O O . SER A 1 470 ? -14.738 5.756 13.651 1.00 86.19 470 SER A O 1
ATOM 3813 N N . ALA A 1 471 ? -14.475 4.011 15.055 1.00 83.06 471 ALA A N 1
ATOM 3814 C CA . ALA A 1 471 ? -13.574 3.195 14.245 1.00 83.06 471 ALA A CA 1
ATOM 3815 C C . ALA A 1 471 ? -14.300 2.132 13.394 1.00 83.06 471 ALA A C 1
ATOM 3817 O O . ALA A 1 471 ? -13.660 1.190 12.925 1.00 83.06 471 ALA A O 1
ATOM 3818 N N . ASN A 1 472 ? -15.629 2.233 13.259 1.00 89.75 472 ASN A N 1
ATOM 3819 C CA . ASN A 1 472 ? -16.476 1.248 12.579 1.00 89.75 472 ASN A CA 1
ATOM 3820 C C . ASN A 1 472 ? -16.395 -0.171 13.174 1.00 89.75 472 ASN A C 1
ATOM 3822 O O . ASN A 1 472 ? -16.554 -1.161 12.469 1.00 89.75 472 ASN A O 1
ATOM 3826 N N . GLU A 1 473 ? -16.167 -0.294 14.483 1.00 90.50 473 GLU A N 1
ATOM 3827 C CA . GLU A 1 473 ? -16.223 -1.592 15.165 1.00 90.50 473 GLU A CA 1
ATOM 3828 C C . GLU A 1 473 ? -17.633 -1.820 15.718 1.00 90.50 473 GLU A C 1
ATOM 3830 O O . GLU A 1 473 ? -18.177 -0.962 16.421 1.00 90.50 473 GLU A O 1
ATOM 3835 N N . SER A 1 474 ? -18.215 -2.984 15.436 1.00 94.38 474 SER A N 1
ATOM 3836 C CA . SER A 1 474 ? -19.477 -3.414 16.039 1.00 94.38 474 SER A CA 1
ATOM 3837 C C . SER A 1 474 ? -19.238 -4.152 17.366 1.00 94.38 474 SER A C 1
ATOM 3839 O O . SER A 1 474 ? -18.163 -4.731 17.568 1.00 94.38 474 SER A O 1
ATOM 3841 N N . PRO A 1 475 ? -20.236 -4.214 18.271 1.00 95.12 475 PRO A N 1
ATOM 3842 C CA . PRO A 1 475 ? -20.192 -5.080 19.448 1.00 95.12 475 PRO A CA 1
ATOM 3843 C C . PRO A 1 475 ? -19.843 -6.536 19.110 1.00 95.12 475 PRO A C 1
ATOM 3845 O O . PRO A 1 475 ? -19.145 -7.185 19.885 1.00 95.12 475 PRO A O 1
ATOM 3848 N N . MET A 1 476 ? -20.288 -7.030 17.946 1.00 96.31 476 MET A N 1
ATOM 3849 C CA . MET A 1 476 ? -19.996 -8.384 17.471 1.00 96.31 476 MET A CA 1
ATOM 3850 C C . MET A 1 476 ? -18.506 -8.571 17.162 1.00 96.31 476 MET A C 1
ATOM 3852 O O . MET A 1 476 ? -17.912 -9.526 17.651 1.00 96.31 476 MET A O 1
ATOM 3856 N N . ILE A 1 477 ? -17.881 -7.642 16.423 1.00 94.19 477 ILE A N 1
ATOM 3857 C CA . ILE A 1 477 ? -16.431 -7.686 16.150 1.00 94.19 477 ILE A CA 1
ATOM 3858 C C . ILE A 1 477 ? -15.649 -7.670 17.469 1.00 94.19 477 ILE A C 1
ATOM 3860 O O . ILE A 1 477 ? -14.780 -8.511 17.677 1.00 94.19 477 ILE A O 1
ATOM 3864 N N . LEU A 1 478 ? -16.001 -6.778 18.404 1.00 91.94 478 LEU A N 1
ATOM 3865 C CA . LEU A 1 478 ? -15.329 -6.694 19.709 1.00 91.94 478 LEU A CA 1
ATOM 3866 C C . LEU A 1 478 ? -15.471 -7.979 20.541 1.00 91.94 478 LEU A C 1
ATOM 3868 O O . LEU A 1 478 ? -14.550 -8.340 21.274 1.00 91.94 478 LEU A O 1
ATOM 3872 N N . ALA A 1 479 ? -16.613 -8.665 20.449 1.00 94.25 479 ALA A N 1
ATOM 3873 C CA . ALA A 1 479 ? -16.828 -9.948 21.110 1.00 94.25 479 ALA A CA 1
ATOM 3874 C C . ALA A 1 479 ? -16.002 -11.072 20.460 1.00 94.25 479 ALA A C 1
ATOM 3876 O O . ALA A 1 479 ? -15.403 -11.873 21.174 1.00 94.25 479 ALA A O 1
ATOM 3877 N N . LEU A 1 480 ? -15.935 -11.120 19.127 1.00 94.75 480 LEU A N 1
ATOM 3878 C CA . LEU A 1 480 ? -15.181 -12.133 18.382 1.00 94.75 480 LEU A CA 1
ATOM 3879 C C . LEU A 1 480 ? -13.660 -11.977 18.543 1.00 94.75 480 LEU A C 1
ATOM 3881 O O . LEU A 1 480 ? -12.976 -12.974 18.744 1.00 94.75 480 LEU A O 1
ATOM 3885 N N . GLU A 1 481 ? -13.132 -10.749 18.568 1.00 90.81 481 GLU A N 1
ATOM 3886 C CA . GLU A 1 481 ? -11.698 -10.480 18.806 1.00 90.81 481 GLU A CA 1
ATOM 3887 C C . GLU A 1 481 ? -11.224 -10.913 20.209 1.00 90.81 481 GLU A C 1
ATOM 3889 O O . GLU A 1 481 ? -10.037 -11.124 20.448 1.00 90.81 481 GLU A O 1
ATOM 3894 N N . LYS A 1 482 ? -12.139 -11.071 21.174 1.00 88.62 482 LYS A N 1
ATOM 3895 C CA . LYS A 1 482 ? -11.814 -11.678 22.480 1.00 88.62 482 LYS A CA 1
ATOM 3896 C C . LYS A 1 482 ? -11.727 -13.200 22.403 1.00 88.62 482 LYS A C 1
ATOM 3898 O O . LYS A 1 482 ? -11.046 -13.812 23.219 1.00 88.62 482 LYS A O 1
ATOM 3903 N N . LEU A 1 483 ? -12.415 -13.804 21.437 1.00 91.88 483 LEU A N 1
ATOM 3904 C CA . LEU A 1 483 ? -12.442 -15.244 21.206 1.00 91.88 483 LEU A CA 1
ATOM 3905 C C . LEU A 1 483 ? -11.372 -15.709 20.213 1.00 91.88 483 LEU A C 1
ATOM 3907 O O . LEU A 1 483 ? -11.213 -16.921 20.054 1.00 91.88 483 LEU A O 1
ATOM 3911 N N . SER A 1 484 ? -10.636 -14.804 19.567 1.00 91.56 484 SER A N 1
ATOM 3912 C CA . SER A 1 484 ? -9.618 -15.163 18.580 1.00 91.56 484 SER A CA 1
ATOM 3913 C C . SER A 1 484 ? -8.454 -15.968 19.183 1.00 91.56 484 SER A C 1
ATOM 3915 O O . SER A 1 484 ? -8.238 -15.980 20.402 1.00 91.56 484 SER A O 1
ATOM 3917 N N . TYR A 1 485 ? -7.725 -16.707 18.340 1.00 89.94 485 TYR A N 1
ATOM 3918 C CA . TYR A 1 485 ? -6.538 -17.464 18.766 1.00 89.94 485 TYR A CA 1
ATOM 3919 C C . TYR A 1 485 ? -5.333 -16.560 19.083 1.00 89.94 485 TYR A C 1
ATOM 3921 O O . TYR A 1 485 ? -4.481 -16.931 19.885 1.00 89.94 485 TYR A O 1
ATOM 3929 N N . ASP A 1 486 ? -5.287 -15.365 18.495 1.00 85.94 486 ASP A N 1
ATOM 3930 C CA . ASP A 1 486 ? -4.225 -14.364 18.649 1.00 85.94 486 ASP A CA 1
ATOM 3931 C C . ASP A 1 486 ? -4.490 -13.358 19.793 1.00 85.94 486 ASP A C 1
ATOM 3933 O O . ASP A 1 486 ? -3.746 -12.395 19.981 1.00 85.94 486 ASP A O 1
ATOM 3937 N N . SER A 1 487 ? -5.543 -13.572 20.592 1.00 82.81 487 SER A N 1
ATOM 3938 C CA . SER A 1 487 ? -5.919 -12.688 21.702 1.00 82.81 487 SER A CA 1
ATOM 3939 C C . SER A 1 487 ? -5.114 -12.977 22.977 1.00 82.81 487 SER A C 1
ATOM 3941 O O . SER A 1 487 ? -5.355 -13.971 23.658 1.00 82.81 487 SER A O 1
ATOM 3943 N N . LEU A 1 488 ? -4.214 -12.065 23.366 1.00 64.31 488 LEU A N 1
ATOM 3944 C CA . LEU A 1 488 ? -3.336 -12.218 24.545 1.00 64.31 488 LEU A CA 1
ATOM 3945 C C . LEU A 1 488 ? -4.047 -12.182 25.912 1.00 64.31 488 LEU A C 1
ATOM 3947 O O . LEU A 1 488 ? -3.478 -12.588 26.920 1.00 64.31 488 LEU A O 1
ATOM 3951 N N . LYS A 1 489 ? -5.259 -11.616 25.991 1.00 60.03 489 LYS A N 1
ATOM 3952 C CA . LYS A 1 489 ? -5.990 -11.375 27.259 1.00 60.03 489 LYS A CA 1
ATOM 3953 C C . LYS A 1 489 ? -7.493 -11.661 27.146 1.00 60.03 489 LYS A C 1
ATOM 3955 O O . LYS A 1 489 ? -8.297 -11.068 27.867 1.00 60.03 489 LYS A O 1
ATOM 3960 N N . GLY A 1 490 ? -7.882 -12.495 26.185 1.00 57.22 490 GLY A N 1
ATOM 3961 C CA . GLY A 1 490 ? -9.281 -12.745 25.850 1.00 57.22 490 GLY A CA 1
ATOM 3962 C C . GLY A 1 490 ? -10.044 -13.472 26.959 1.00 57.22 490 GLY A C 1
ATOM 3963 O O . GLY A 1 490 ? -9.602 -14.498 27.471 1.00 57.22 490 GLY A O 1
ATOM 3964 N N . ASP A 1 491 ? -11.229 -12.965 27.305 1.00 65.00 491 ASP A N 1
ATOM 3965 C CA . ASP A 1 491 ? -12.239 -13.773 27.985 1.00 65.00 491 ASP A CA 1
ATOM 3966 C C . ASP A 1 491 ? -12.745 -14.813 26.976 1.00 65.00 491 ASP A C 1
ATOM 3968 O O . ASP A 1 491 ? -13.426 -14.472 26.010 1.00 65.00 491 ASP A O 1
ATOM 3972 N N . ASN A 1 492 ? -12.392 -16.082 27.190 1.00 70.44 492 ASN A N 1
ATOM 3973 C CA . ASN A 1 492 ? -12.794 -17.187 26.319 1.00 70.44 492 ASN A CA 1
ATOM 3974 C C . ASN A 1 492 ? -14.289 -17.545 26.437 1.00 70.44 492 ASN A C 1
ATOM 3976 O O . ASN A 1 492 ? -14.755 -18.480 25.781 1.00 70.44 492 ASN A O 1
ATOM 3980 N N . SER A 1 493 ? -15.067 -16.841 27.267 1.00 81.50 493 SER A N 1
ATOM 3981 C CA . SER A 1 493 ? -16.503 -17.074 27.357 1.00 81.50 493 SER A CA 1
ATOM 3982 C C . SER A 1 493 ? -17.229 -16.555 26.114 1.00 81.50 493 SER A C 1
ATOM 3984 O O . SER A 1 493 ? -17.228 -15.372 25.777 1.00 81.50 493 SER A O 1
ATOM 3986 N N . LYS A 1 494 ? -17.982 -17.448 25.466 1.00 92.06 494 LYS A N 1
ATOM 3987 C CA . LYS A 1 494 ? -18.858 -17.123 24.326 1.00 92.06 494 LYS A CA 1
ATOM 3988 C C . LYS A 1 494 ? -20.090 -16.291 24.725 1.00 92.06 494 LYS A C 1
ATOM 3990 O O . LYS A 1 494 ? -21.014 -16.149 23.934 1.00 92.06 494 LYS A O 1
ATOM 3995 N N . LYS A 1 495 ? -20.142 -15.751 25.950 1.00 94.44 495 LYS A N 1
ATOM 3996 C CA . LYS A 1 495 ? -21.336 -15.130 26.552 1.00 94.44 495 LYS A CA 1
ATOM 3997 C C . LYS A 1 495 ? -21.840 -13.916 25.769 1.00 94.44 495 LYS A C 1
ATOM 3999 O O . LYS A 1 495 ? -23.040 -13.802 25.547 1.00 94.44 495 LYS A O 1
ATOM 4004 N N . PHE A 1 496 ? -20.937 -13.047 25.309 1.00 94.94 496 PHE A N 1
ATOM 4005 C CA . PHE A 1 496 ? -21.305 -11.883 24.498 1.00 94.94 496 PHE A CA 1
ATOM 4006 C C . PHE A 1 496 ? -21.784 -12.315 23.113 1.00 94.94 496 PHE A C 1
ATOM 4008 O O . PHE A 1 496 ? -22.862 -11.914 22.690 1.00 94.94 496 PHE A O 1
ATOM 4015 N N . PHE A 1 497 ? -21.022 -13.186 22.442 1.00 96.06 497 PHE A N 1
ATOM 4016 C CA . PHE A 1 497 ? -21.379 -13.722 21.128 1.00 96.06 497 PHE A CA 1
ATOM 4017 C C . PHE A 1 497 ? -22.756 -14.398 21.140 1.00 96.06 497 PHE A C 1
ATOM 4019 O O . PHE A 1 497 ? -23.611 -14.058 20.330 1.00 96.06 497 PHE A O 1
ATOM 4026 N N . ASN A 1 498 ? -22.995 -15.292 22.103 1.00 96.06 498 ASN A N 1
ATOM 4027 C CA . ASN A 1 498 ? -24.247 -16.035 22.224 1.00 96.06 498 ASN A CA 1
ATOM 4028 C C . ASN A 1 498 ? -25.466 -15.128 22.421 1.00 96.06 498 ASN A C 1
ATOM 4030 O O . ASN A 1 498 ? -26.551 -15.519 22.029 1.00 96.06 498 ASN A O 1
ATOM 4034 N N . GLN A 1 499 ? -25.317 -13.944 23.023 1.00 95.94 499 GLN A N 1
ATOM 4035 C CA . GLN A 1 499 ? -26.428 -12.994 23.127 1.00 95.94 499 GLN A CA 1
ATOM 4036 C C . GLN A 1 499 ? -26.561 -12.109 21.891 1.00 95.94 499 GLN A C 1
ATOM 4038 O O . GLN A 1 499 ? -27.674 -11.816 21.475 1.00 95.94 499 GLN A O 1
ATOM 4043 N N . LEU A 1 500 ? -25.446 -11.684 21.293 1.00 96.50 500 LEU A N 1
ATOM 4044 C CA . LEU A 1 500 ? -25.471 -10.822 20.112 1.00 96.50 500 LEU A CA 1
ATOM 4045 C C . LEU A 1 500 ? -25.997 -11.542 18.867 1.00 96.50 500 LEU A C 1
ATOM 4047 O O . LEU A 1 500 ? -26.644 -10.904 18.045 1.00 96.50 500 LEU A O 1
ATOM 4051 N N . ILE A 1 501 ? -25.719 -12.841 18.717 1.00 96.31 501 ILE A N 1
ATOM 4052 C CA . ILE A 1 501 ? -26.098 -13.614 17.524 1.00 96.31 501 ILE A CA 1
ATOM 4053 C C . ILE A 1 501 ? -27.612 -13.849 17.418 1.00 96.31 501 ILE A C 1
ATOM 4055 O O . ILE A 1 501 ? -28.126 -14.014 16.319 1.00 96.31 501 ILE A O 1
ATOM 4059 N N . GLU A 1 502 ? -28.323 -13.816 18.547 1.00 95.56 502 GLU A N 1
ATOM 4060 C CA . GLU A 1 502 ? -29.787 -13.940 18.606 1.00 95.56 502 GLU A CA 1
ATOM 4061 C C . GLU A 1 502 ? -30.498 -12.622 18.241 1.00 95.56 502 GLU A C 1
ATOM 4063 O O . GLU A 1 502 ? -31.713 -12.586 18.048 1.00 95.56 502 GLU A O 1
ATOM 4068 N N . LEU A 1 503 ? -29.756 -11.512 18.158 1.00 95.44 503 LEU A N 1
ATOM 4069 C CA . LEU A 1 503 ? -30.296 -10.203 17.809 1.00 95.44 503 LEU A CA 1
ATOM 4070 C C . LEU A 1 503 ? -30.277 -9.990 16.293 1.00 95.44 503 LEU A C 1
ATOM 4072 O O . LEU A 1 503 ? -29.418 -10.494 15.572 1.00 95.44 503 LEU A O 1
ATOM 4076 N N . LYS A 1 504 ? -31.198 -9.155 15.802 1.00 94.31 504 LYS A N 1
ATOM 4077 C CA . LYS A 1 504 ? -31.225 -8.756 14.392 1.00 94.31 504 LYS A CA 1
ATOM 4078 C C . LYS A 1 504 ? -30.010 -7.884 14.059 1.00 94.31 504 LYS A C 1
ATOM 4080 O O . LYS A 1 504 ? -29.990 -6.694 14.387 1.00 94.31 504 LYS A O 1
ATOM 4085 N N . ILE A 1 505 ? -29.040 -8.463 13.359 1.00 95.94 505 ILE A N 1
ATOM 4086 C CA . ILE A 1 505 ? -27.922 -7.735 12.755 1.00 95.94 505 ILE A CA 1
ATOM 4087 C C . ILE A 1 505 ? -28.335 -7.280 11.353 1.00 95.94 505 ILE A C 1
ATOM 4089 O O . ILE A 1 505 ? -28.818 -8.079 10.554 1.00 95.94 505 ILE A O 1
ATOM 4093 N N . ASP A 1 506 ? -28.210 -5.988 11.063 1.00 95.62 506 ASP A N 1
ATOM 4094 C CA . ASP A 1 506 ? -28.531 -5.460 9.739 1.00 95.62 506 ASP A CA 1
ATOM 4095 C C . ASP A 1 506 ? -27.416 -5.752 8.721 1.00 95.62 506 ASP A C 1
ATOM 4097 O O . ASP A 1 506 ? -26.246 -5.933 9.065 1.00 95.62 506 ASP A O 1
ATOM 4101 N N . ASN A 1 507 ? -27.779 -5.782 7.434 1.00 94.88 507 ASN A N 1
ATOM 4102 C CA . ASN A 1 507 ? -26.840 -6.105 6.355 1.00 94.88 507 ASN A CA 1
ATOM 4103 C C . ASN A 1 507 ? -25.653 -5.124 6.284 1.00 94.88 507 ASN A C 1
ATOM 4105 O O . ASN A 1 507 ? -24.557 -5.483 5.860 1.00 94.88 507 ASN A O 1
ATOM 4109 N N . LYS A 1 508 ? -25.861 -3.872 6.715 1.00 95.38 508 LYS A N 1
ATOM 4110 C CA . LYS A 1 508 ? -24.822 -2.839 6.734 1.00 95.38 508 LYS A CA 1
ATOM 4111 C C . LYS A 1 508 ? -23.756 -3.136 7.791 1.00 95.38 508 LYS A C 1
ATOM 4113 O O . LYS A 1 508 ? -22.570 -3.020 7.504 1.00 95.38 508 LYS A O 1
ATOM 4118 N N . THR A 1 509 ? -24.167 -3.501 9.000 1.00 95.44 509 THR A N 1
ATOM 4119 C CA . THR A 1 509 ? -23.273 -3.846 10.111 1.00 95.44 509 THR A CA 1
ATOM 4120 C C . THR A 1 509 ? -22.581 -5.171 9.839 1.00 95.44 509 THR A C 1
ATOM 4122 O O . THR A 1 509 ? -21.374 -5.274 10.062 1.00 95.44 509 THR A O 1
ATOM 4125 N N . LEU A 1 510 ? -23.322 -6.150 9.306 1.00 95.44 510 LEU A N 1
ATOM 4126 C CA . LEU A 1 510 ? -22.810 -7.476 8.963 1.00 95.44 510 LEU A CA 1
ATOM 4127 C C . LEU A 1 510 ? -21.574 -7.406 8.051 1.00 95.44 510 LEU A C 1
ATOM 4129 O O . LEU A 1 510 ? -20.592 -8.109 8.281 1.00 95.44 510 LEU A O 1
ATOM 4133 N N . ASN A 1 511 ? -21.611 -6.483 7.088 1.00 95.25 511 ASN A N 1
ATOM 4134 C CA . ASN A 1 511 ? -20.594 -6.287 6.053 1.00 95.25 511 ASN A CA 1
ATOM 4135 C C . ASN A 1 511 ? -19.706 -5.052 6.283 1.00 95.25 511 ASN A C 1
ATOM 4137 O O . ASN A 1 511 ? -18.987 -4.613 5.385 1.00 95.25 511 ASN A O 1
ATOM 4141 N N . SER A 1 512 ? -19.763 -4.451 7.474 1.00 93.81 512 SER A N 1
ATOM 4142 C CA . SER A 1 512 ? -18.926 -3.295 7.803 1.00 93.81 512 SER A CA 1
ATOM 4143 C C . SER A 1 512 ? -17.459 -3.696 7.986 1.00 93.81 512 SER A C 1
ATOM 4145 O O . SER A 1 512 ? -17.154 -4.775 8.495 1.00 93.81 512 SER A O 1
ATOM 4147 N N . ILE A 1 513 ? -16.552 -2.808 7.572 1.00 91.75 513 ILE A N 1
ATOM 4148 C CA . ILE A 1 513 ? -15.102 -2.972 7.709 1.00 91.75 513 ILE A CA 1
ATOM 4149 C C . ILE A 1 513 ? -14.609 -1.954 8.740 1.00 91.75 513 ILE A C 1
ATOM 4151 O O . ILE A 1 513 ? -14.803 -0.751 8.562 1.00 91.75 513 ILE A O 1
ATOM 4155 N N . SER A 1 514 ? -13.962 -2.423 9.809 1.00 90.00 514 SER A N 1
ATOM 4156 C CA . SER A 1 514 ? -13.360 -1.535 10.815 1.00 90.00 514 SER A CA 1
ATOM 4157 C C . SER A 1 514 ? -12.210 -0.720 10.211 1.00 90.00 514 SER A C 1
ATOM 4159 O O . SER A 1 514 ? -11.429 -1.266 9.436 1.00 90.00 514 SER A O 1
ATOM 4161 N N . ASP A 1 515 ? -11.988 0.516 10.641 1.00 83.69 515 ASP A N 1
ATOM 4162 C CA . ASP A 1 515 ? -11.047 1.414 9.955 1.00 83.69 515 ASP A CA 1
ATOM 4163 C C . ASP A 1 515 ? -9.579 0.934 10.002 1.00 83.69 515 ASP A C 1
ATOM 4165 O O . ASP A 1 515 ? -8.912 0.821 8.972 1.00 83.69 515 ASP A O 1
ATOM 4169 N N . LYS A 1 516 ? -9.049 0.639 11.199 1.00 80.88 516 LYS A N 1
ATOM 4170 C CA . LYS A 1 516 ? -7.608 0.375 11.391 1.00 80.88 516 LYS A CA 1
ATOM 4171 C C . LYS A 1 516 ? -7.205 -1.059 11.055 1.00 80.88 516 LYS A C 1
ATOM 4173 O O . LYS A 1 516 ? -6.286 -1.268 10.270 1.00 80.88 516 LYS A O 1
ATOM 4178 N N . LYS A 1 517 ? -7.870 -2.047 11.657 1.00 84.06 517 LYS A N 1
ATOM 4179 C CA . LYS A 1 517 ? -7.551 -3.469 11.448 1.00 84.06 517 LYS A CA 1
ATOM 4180 C C . LYS A 1 517 ? -8.239 -4.069 10.219 1.00 84.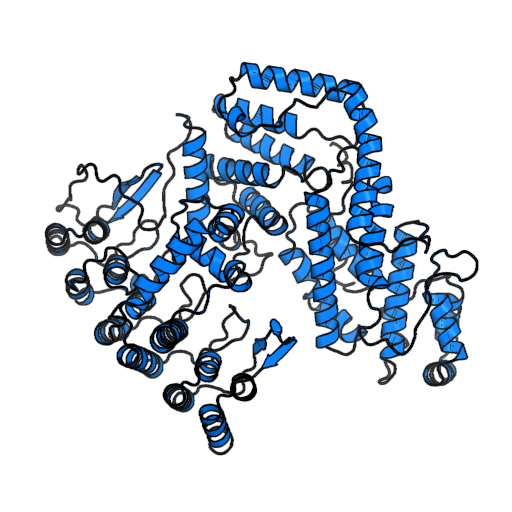06 517 LYS A C 1
ATOM 4182 O O . LYS A 1 517 ? -7.947 -5.203 9.861 1.00 84.06 517 LYS A O 1
ATOM 4187 N N . ARG A 1 518 ? -9.152 -3.320 9.583 1.00 88.94 518 ARG A N 1
ATOM 4188 C CA . ARG A 1 518 ? -9.946 -3.778 8.434 1.00 88.94 518 ARG A CA 1
ATOM 4189 C C . ARG A 1 518 ? -10.681 -5.089 8.695 1.00 88.94 518 ARG A C 1
ATOM 4191 O O . ARG A 1 518 ? -10.729 -5.950 7.837 1.00 88.94 518 ARG A O 1
ATOM 4198 N N . LEU A 1 519 ? -11.244 -5.263 9.883 1.00 90.56 519 LEU A N 1
ATOM 4199 C CA . LEU A 1 519 ? -11.975 -6.469 10.244 1.00 90.56 519 LEU A CA 1
ATOM 4200 C C . LEU A 1 519 ? -13.430 -6.368 9.803 1.00 90.56 519 LEU A C 1
ATOM 4202 O O . LEU A 1 519 ? -14.068 -5.334 10.003 1.00 90.56 519 LEU A O 1
ATOM 4206 N N . THR A 1 520 ? -13.944 -7.469 9.268 1.00 95.69 520 THR A N 1
ATOM 4207 C CA . THR A 1 520 ? -15.382 -7.736 9.165 1.00 95.69 520 THR A CA 1
ATOM 4208 C C . THR A 1 520 ? -15.782 -8.752 10.228 1.00 95.69 520 THR A C 1
ATOM 4210 O O . THR A 1 520 ? -14.932 -9.438 10.804 1.00 95.69 520 THR A O 1
ATOM 4213 N N . ILE A 1 521 ? -17.089 -8.903 10.457 1.00 96.94 521 ILE A N 1
ATOM 4214 C CA . ILE A 1 521 ? -17.610 -9.932 11.366 1.00 96.94 521 ILE A CA 1
ATOM 4215 C C . ILE A 1 521 ? -17.152 -11.331 10.929 1.00 96.94 521 ILE A C 1
ATOM 4217 O O . ILE A 1 521 ? -16.745 -12.119 11.781 1.00 96.94 521 ILE A O 1
ATOM 4221 N N . LEU A 1 522 ? -17.149 -11.630 9.624 1.00 97.88 522 LEU A N 1
ATOM 4222 C CA . LEU A 1 522 ? -16.752 -12.948 9.126 1.00 97.88 522 LEU A CA 1
ATOM 4223 C C . LEU A 1 522 ? -15.253 -13.229 9.319 1.00 97.88 522 LEU A C 1
ATOM 4225 O O . LEU A 1 522 ? -14.900 -14.317 9.765 1.00 97.88 522 LEU A O 1
ATOM 4229 N N . HIS A 1 523 ? -14.375 -12.247 9.091 1.00 96.62 523 HIS A N 1
ATOM 4230 C CA . HIS A 1 523 ? -12.935 -12.431 9.335 1.00 96.62 523 HIS A CA 1
ATOM 4231 C C . HIS A 1 523 ? -12.634 -12.654 10.823 1.00 96.62 523 HIS A C 1
ATOM 4233 O O . HIS A 1 523 ? -11.882 -13.559 11.190 1.00 96.62 523 HIS A O 1
ATOM 4239 N N . SER A 1 524 ? -13.260 -11.871 11.709 1.00 95.88 524 SER A N 1
ATOM 4240 C CA . SER A 1 524 ? -13.111 -12.077 13.155 1.00 95.88 524 SER A CA 1
ATOM 4241 C C . SER A 1 524 ? -13.713 -13.412 13.614 1.00 95.88 524 SER A C 1
ATOM 4243 O O . SER A 1 524 ? -13.190 -14.024 14.542 1.00 95.88 524 SER A O 1
ATOM 4245 N N . ALA A 1 525 ? -14.762 -13.915 12.954 1.00 97.44 525 ALA A N 1
ATOM 4246 C CA . ALA A 1 525 ? -15.318 -15.242 13.223 1.00 97.44 525 ALA A CA 1
ATOM 4247 C C . ALA A 1 525 ? -14.325 -16.359 12.897 1.00 97.44 525 ALA A C 1
ATOM 4249 O O . ALA A 1 525 ? -14.130 -17.264 13.707 1.00 97.44 525 ALA A O 1
ATOM 4250 N N . ILE A 1 526 ? -13.664 -16.279 11.741 1.00 97.88 526 ILE A N 1
ATOM 4251 C CA . ILE A 1 526 ? -12.678 -17.272 11.296 1.00 97.88 526 ILE A CA 1
ATOM 4252 C C . ILE A 1 526 ? -11.501 -17.336 12.273 1.00 97.88 526 ILE A C 1
ATOM 4254 O O . ILE A 1 526 ? -11.082 -18.430 12.657 1.00 97.88 526 ILE A O 1
ATOM 4258 N N . LYS A 1 527 ? -11.042 -16.186 12.787 1.00 95.12 527 LYS A N 1
ATOM 4259 C CA . LYS A 1 527 ? -9.998 -16.122 13.826 1.00 95.12 527 LYS A CA 1
ATOM 4260 C C . LYS A 1 527 ? -10.356 -16.846 15.130 1.00 95.12 527 LYS A C 1
ATOM 4262 O O . LYS A 1 527 ? -9.460 -17.166 15.909 1.00 95.12 527 LYS A O 1
ATOM 4267 N N . THR A 1 528 ? -11.628 -17.134 15.404 1.00 94.94 528 THR A N 1
ATOM 4268 C CA . THR A 1 528 ? -12.002 -17.948 16.577 1.00 94.94 528 THR A CA 1
ATOM 4269 C C . THR A 1 528 ? -11.627 -19.425 16.424 1.00 94.94 528 THR A C 1
ATOM 4271 O O . THR A 1 528 ? -11.589 -20.145 17.422 1.00 94.94 528 THR A O 1
ATOM 4274 N N . CYS A 1 529 ? -11.329 -19.872 15.194 1.00 96.19 529 CYS A N 1
ATOM 4275 C CA . CYS A 1 529 ? -11.061 -21.268 14.832 1.00 96.19 529 CYS A CA 1
ATOM 4276 C C . CYS A 1 529 ? -12.193 -22.232 15.243 1.00 96.19 529 CYS A C 1
ATOM 4278 O O . CYS A 1 529 ? -11.969 -23.424 15.477 1.00 96.19 529 CYS A O 1
ATOM 4280 N N . ASP A 1 530 ? -13.421 -21.715 15.342 1.00 96.06 530 ASP A N 1
ATOM 4281 C CA . ASP A 1 530 ? -14.599 -22.459 15.769 1.00 96.06 530 ASP A CA 1
ATOM 4282 C C . ASP A 1 530 ? -15.632 -22.573 14.628 1.00 96.06 530 ASP A C 1
ATOM 4284 O O . ASP A 1 530 ? -16.299 -21.584 14.300 1.00 96.06 530 ASP A O 1
ATOM 4288 N N . PRO A 1 531 ? -15.803 -23.772 14.032 1.00 97.75 531 PRO A N 1
ATOM 4289 C CA . PRO A 1 531 ? -16.769 -24.002 12.960 1.00 97.75 531 PRO A CA 1
ATOM 4290 C C . PRO A 1 531 ? -18.206 -23.634 13.336 1.00 97.75 531 PRO A C 1
ATOM 4292 O O . PRO A 1 531 ? -18.959 -23.186 12.472 1.00 97.75 531 PRO A O 1
ATOM 4295 N N . ASP A 1 532 ? -18.591 -23.772 14.610 1.00 97.12 532 ASP A N 1
ATOM 4296 C CA . ASP A 1 532 ? -19.954 -23.476 15.057 1.00 97.12 532 ASP A CA 1
ATOM 4297 C C . ASP A 1 532 ? -20.223 -21.967 15.034 1.00 97.12 532 ASP A C 1
ATOM 4299 O O . ASP A 1 532 ? -21.305 -21.524 14.642 1.00 97.12 532 ASP A O 1
ATOM 4303 N N . ILE A 1 533 ? -19.230 -21.163 15.431 1.00 97.50 533 ILE A N 1
ATOM 4304 C CA . ILE A 1 533 ? -19.306 -19.696 15.377 1.00 97.50 533 ILE A CA 1
ATOM 4305 C C . ILE A 1 533 ? -19.389 -19.242 13.920 1.00 97.50 533 ILE A C 1
ATOM 4307 O O . ILE A 1 533 ? -20.269 -18.450 13.576 1.00 97.50 533 ILE A O 1
ATOM 4311 N N . VAL A 1 534 ? -18.514 -19.777 13.063 1.00 98.25 534 VAL A N 1
ATOM 4312 C CA . VAL A 1 534 ? -18.491 -19.436 11.634 1.00 98.25 534 VAL A CA 1
ATOM 4313 C C . VAL A 1 534 ? -19.809 -19.825 10.964 1.00 98.25 534 VAL A C 1
ATOM 4315 O O . VAL A 1 534 ? -20.411 -18.990 10.297 1.00 98.25 534 VAL A O 1
ATOM 4318 N N . SER A 1 535 ? -20.324 -21.034 11.206 1.00 98.25 535 SER A N 1
ATOM 4319 C CA . SER A 1 535 ? -21.606 -21.487 10.649 1.00 98.25 535 SER A CA 1
ATOM 4320 C C . SER A 1 535 ? -22.771 -20.586 11.066 1.00 98.25 535 SER A C 1
ATOM 4322 O O . SER A 1 535 ? -23.596 -20.214 10.230 1.00 98.25 535 SER A O 1
ATOM 4324 N N . LYS A 1 536 ? -22.839 -20.182 12.342 1.00 98.12 536 LYS A N 1
ATOM 4325 C CA . LYS A 1 536 ? -23.877 -19.255 12.820 1.00 98.12 536 LYS A CA 1
ATOM 4326 C C . LYS A 1 536 ? -23.808 -17.895 12.128 1.00 98.12 536 LYS A C 1
ATOM 4328 O O . LYS A 1 536 ? -24.851 -17.344 11.797 1.00 98.12 536 LYS A O 1
ATOM 4333 N N . ILE A 1 537 ? -22.607 -17.372 11.891 1.00 97.94 537 ILE A N 1
ATOM 4334 C CA . ILE A 1 537 ? -22.426 -16.095 11.192 1.00 97.94 537 ILE A CA 1
ATOM 4335 C C . ILE A 1 537 ? -22.761 -16.227 9.707 1.00 97.94 537 ILE A C 1
ATOM 4337 O O . ILE A 1 537 ? -23.465 -15.372 9.184 1.00 97.94 537 ILE A O 1
ATOM 4341 N N . LEU A 1 538 ? -22.349 -17.309 9.040 1.00 97.88 538 LEU A N 1
ATOM 4342 C CA . LEU A 1 538 ? -22.692 -17.566 7.637 1.00 97.88 538 LEU A CA 1
ATOM 4343 C C . LEU A 1 538 ? -24.209 -17.665 7.415 1.00 97.88 538 LEU A C 1
ATOM 4345 O O . LEU A 1 538 ? -24.716 -17.173 6.411 1.00 97.88 538 LEU A O 1
ATOM 4349 N N . LYS A 1 539 ? -24.962 -18.213 8.379 1.00 97.44 539 LYS A N 1
ATOM 4350 C CA . LYS A 1 539 ? -26.438 -18.236 8.344 1.00 97.44 539 LYS A CA 1
ATOM 4351 C C . LYS A 1 539 ? -27.086 -16.847 8.361 1.00 97.44 539 LYS A C 1
ATOM 4353 O O . LYS A 1 539 ? -28.234 -16.735 7.946 1.00 97.44 539 LYS A O 1
ATOM 4358 N N . LEU A 1 540 ? -26.382 -15.805 8.813 1.00 96.75 540 LEU A N 1
ATOM 4359 C CA . LEU A 1 540 ? -26.865 -14.422 8.723 1.00 96.75 540 LEU A CA 1
ATOM 4360 C C . LEU A 1 540 ? -26.753 -13.841 7.302 1.00 96.75 540 LEU A C 1
ATOM 4362 O O . LEU A 1 540 ? -27.293 -12.767 7.056 1.00 96.75 540 LEU A O 1
ATOM 4366 N N . GLY A 1 541 ? -26.069 -14.530 6.383 1.00 96.19 541 GLY A N 1
ATOM 4367 C CA . GLY A 1 541 ? -25.866 -14.101 4.998 1.00 96.19 541 GLY A CA 1
ATOM 4368 C C . GLY A 1 541 ? -24.888 -12.930 4.818 1.00 96.19 541 GLY A C 1
ATOM 4369 O O . GLY A 1 541 ? -25.255 -11.963 4.150 1.00 96.19 541 GLY A O 1
ATOM 4370 N N . PRO A 1 542 ? -23.672 -12.956 5.406 1.00 96.81 542 PRO A N 1
ATOM 4371 C CA . PRO A 1 542 ? -22.647 -11.963 5.097 1.00 96.81 542 PRO A CA 1
ATOM 4372 C C . PRO A 1 542 ? -22.189 -12.106 3.641 1.00 96.81 542 PRO A C 1
ATOM 4374 O O . PRO A 1 542 ? -22.238 -13.196 3.070 1.00 96.81 542 PRO A O 1
ATOM 4377 N N . ASP A 1 543 ? -21.671 -11.027 3.064 1.00 96.19 543 ASP A N 1
ATOM 4378 C CA . ASP A 1 543 ? -20.903 -11.113 1.826 1.00 96.19 543 ASP A CA 1
ATOM 4379 C C . ASP A 1 543 ? -19.589 -11.858 2.112 1.00 96.19 543 ASP A C 1
ATOM 4381 O O . ASP A 1 543 ? -18.721 -11.400 2.864 1.00 96.19 543 ASP A O 1
ATOM 4385 N N . ILE A 1 544 ? -19.483 -13.052 1.534 1.00 96.19 544 ILE A N 1
ATOM 4386 C CA . ILE A 1 544 ? -18.405 -14.009 1.780 1.00 96.19 544 ILE A CA 1
ATOM 4387 C C . ILE A 1 544 ? -17.107 -13.664 1.036 1.00 96.19 544 ILE A C 1
ATOM 4389 O O . ILE A 1 544 ? -16.087 -14.303 1.275 1.00 96.19 544 ILE A O 1
ATOM 4393 N N . ASN A 1 545 ? -17.112 -12.642 0.175 1.00 95.38 545 ASN A N 1
ATOM 4394 C CA . ASN A 1 545 ? -15.968 -12.286 -0.670 1.00 95.38 545 ASN A CA 1
ATOM 4395 C C . ASN A 1 545 ? -15.375 -10.904 -0.355 1.00 95.38 545 ASN A C 1
ATOM 4397 O O . ASN A 1 545 ? -14.489 -10.440 -1.071 1.00 95.38 545 ASN A O 1
ATOM 4401 N N . ILE A 1 546 ? -15.811 -10.240 0.725 1.00 94.00 546 ILE A N 1
ATOM 4402 C CA . ILE A 1 546 ? -15.217 -8.963 1.148 1.00 94.00 546 ILE A CA 1
ATOM 4403 C C . ILE A 1 546 ? -13.737 -9.165 1.463 1.00 94.00 546 ILE A C 1
ATOM 4405 O O . ILE A 1 546 ? -13.403 -9.919 2.367 1.00 94.00 546 ILE A O 1
ATOM 4409 N N . THR A 1 547 ? -12.848 -8.424 0.807 1.00 91.38 547 THR A N 1
ATOM 4410 C CA . THR A 1 547 ? -11.434 -8.391 1.192 1.00 91.38 547 THR A CA 1
ATOM 4411 C C . THR A 1 547 ? -11.201 -7.485 2.392 1.00 91.38 547 THR A C 1
ATOM 4413 O O . THR A 1 547 ? -11.546 -6.294 2.368 1.00 91.38 547 THR A O 1
ATOM 4416 N N . ALA A 1 548 ? -10.585 -8.029 3.433 1.00 89.44 548 ALA A N 1
ATOM 4417 C CA . ALA A 1 548 ? -10.379 -7.345 4.702 1.00 89.44 548 ALA A CA 1
ATOM 4418 C C . ALA A 1 548 ? -8.925 -7.523 5.184 1.00 89.44 548 ALA A C 1
ATOM 4420 O O . ALA A 1 548 ? -8.048 -7.796 4.374 1.00 89.44 548 ALA A O 1
ATOM 4421 N N . THR A 1 549 ? -8.655 -7.270 6.469 1.00 85.88 549 THR A N 1
ATOM 4422 C CA . THR A 1 549 ? -7.333 -7.421 7.116 1.00 85.88 549 THR A CA 1
ATOM 4423 C C . THR A 1 549 ? -6.215 -6.568 6.484 1.00 85.88 549 THR A C 1
ATOM 4425 O O . THR A 1 549 ? -6.476 -5.639 5.716 1.00 85.88 549 THR A O 1
ATOM 4428 N N . HIS A 1 550 ? -4.965 -6.750 6.924 1.00 79.06 550 HIS A N 1
ATOM 4429 C CA . HIS A 1 550 ? -3.816 -5.952 6.465 1.00 79.06 550 HIS A CA 1
ATOM 4430 C C . HIS A 1 550 ? -3.290 -6.409 5.096 1.00 79.06 550 HIS A C 1
ATOM 4432 O O . HIS A 1 550 ? -2.723 -5.610 4.358 1.00 79.06 550 HIS A O 1
ATOM 4438 N N . ASP A 1 551 ? -3.511 -7.678 4.769 1.00 79.38 551 ASP A N 1
ATOM 4439 C CA . ASP A 1 551 ? -3.119 -8.381 3.549 1.00 79.38 551 ASP A CA 1
ATOM 4440 C C . ASP A 1 551 ? -4.204 -8.363 2.457 1.00 79.38 551 ASP A C 1
ATOM 4442 O O . ASP A 1 551 ? -3.962 -8.865 1.362 1.00 79.38 551 ASP A O 1
ATOM 4446 N N . LEU A 1 552 ? -5.366 -7.742 2.714 1.00 85.31 552 LEU A N 1
ATOM 4447 C CA . LEU A 1 552 ? -6.459 -7.582 1.740 1.00 85.31 552 LEU A CA 1
ATOM 4448 C C . LEU A 1 552 ? -6.977 -8.922 1.214 1.00 85.31 552 LEU A C 1
ATOM 4450 O O . LEU A 1 552 ? -7.310 -9.066 0.035 1.00 85.31 552 LEU A O 1
ATOM 4454 N N . CYS A 1 553 ? -7.033 -9.915 2.096 1.00 88.94 553 CYS A N 1
ATOM 4455 C CA . CYS A 1 553 ? -7.416 -11.264 1.732 1.00 88.94 553 CYS A CA 1
ATOM 4456 C C . CYS A 1 553 ? -8.926 -11.480 1.866 1.00 88.94 553 CYS A C 1
ATOM 4458 O O . CYS A 1 553 ? -9.622 -10.767 2.593 1.00 88.94 553 CYS A O 1
ATOM 4460 N N . THR A 1 554 ? -9.442 -12.449 1.112 1.00 95.12 554 THR A N 1
ATOM 4461 C CA . THR A 1 554 ? -10.814 -12.945 1.276 1.00 95.12 554 THR A CA 1
ATOM 4462 C C . THR A 1 554 ? -10.929 -13.814 2.539 1.00 95.12 554 THR A C 1
ATOM 4464 O O . THR A 1 554 ? -9.928 -14.387 2.982 1.00 95.12 554 THR A O 1
ATOM 4467 N N . PRO A 1 555 ? -12.142 -14.020 3.089 1.00 97.31 555 PRO A N 1
ATOM 4468 C CA . PRO A 1 555 ? -12.370 -14.947 4.200 1.00 97.31 555 PRO A CA 1
ATOM 4469 C C . PRO A 1 555 ? -11.806 -16.351 3.935 1.00 97.31 555 PRO A C 1
ATOM 4471 O O . PRO A 1 555 ? -11.201 -16.962 4.817 1.00 97.31 555 PRO A O 1
ATOM 4474 N N . LEU A 1 556 ? -11.951 -16.853 2.703 1.00 97.62 556 LEU A N 1
ATOM 4475 C CA . LEU A 1 556 ? -11.411 -18.151 2.298 1.00 97.62 556 LEU A CA 1
ATOM 4476 C C . LEU A 1 556 ? -9.878 -18.173 2.343 1.00 97.62 556 LEU A C 1
ATOM 4478 O O . LEU A 1 556 ? -9.295 -19.096 2.913 1.00 97.62 556 LEU A O 1
ATOM 4482 N N . GLN A 1 557 ? -9.224 -17.146 1.796 1.00 95.75 557 GLN A N 1
ATOM 4483 C CA . GLN A 1 557 ? -7.767 -17.017 1.843 1.00 95.75 557 GLN A CA 1
ATOM 4484 C C . GLN A 1 557 ? -7.258 -16.923 3.290 1.00 95.75 557 GLN A C 1
ATOM 4486 O O . GLN A 1 557 ? -6.270 -17.573 3.637 1.00 95.75 557 GLN A O 1
ATOM 4491 N N . GLN A 1 558 ? -7.959 -16.187 4.160 1.00 95.69 558 GLN A N 1
ATOM 4492 C CA . GLN A 1 558 ? -7.633 -16.112 5.585 1.00 95.69 558 GLN A CA 1
ATOM 4493 C C . GLN A 1 558 ? -7.726 -17.486 6.267 1.00 95.69 558 GLN A C 1
ATOM 4495 O O . GLN A 1 558 ? -6.834 -17.865 7.026 1.00 95.69 558 GLN A O 1
ATOM 4500 N N . ALA A 1 559 ? -8.788 -18.251 5.999 1.00 97.38 559 ALA A N 1
ATOM 4501 C CA . ALA A 1 559 ? -8.967 -19.582 6.574 1.00 97.38 559 ALA A CA 1
ATOM 4502 C C . ALA A 1 559 ? -7.876 -20.566 6.113 1.00 97.38 559 ALA A C 1
ATOM 4504 O O . ALA A 1 559 ? -7.367 -21.334 6.929 1.00 97.38 559 ALA A O 1
ATOM 4505 N N . LEU A 1 560 ? -7.470 -20.508 4.838 1.00 96.81 560 LEU A N 1
ATOM 4506 C CA . LEU A 1 560 ? -6.353 -21.300 4.309 1.00 96.81 560 LEU A CA 1
ATOM 4507 C C . LEU A 1 560 ? -5.012 -20.905 4.946 1.00 96.81 560 LEU A C 1
ATOM 4509 O O . LEU A 1 560 ? -4.221 -21.773 5.306 1.00 96.81 560 LEU A O 1
ATOM 4513 N N . SER A 1 561 ? -4.770 -19.605 5.134 1.00 94.00 561 SER A N 1
ATOM 4514 C CA . SER A 1 561 ? -3.591 -19.081 5.841 1.00 94.00 561 SER A CA 1
ATOM 4515 C C . SER A 1 561 ? -3.502 -19.627 7.272 1.00 94.00 561 SER A C 1
ATOM 4517 O O . SER A 1 561 ? -2.481 -20.192 7.670 1.00 94.00 561 SER A O 1
ATOM 4519 N N . ILE A 1 562 ? -4.603 -19.556 8.026 1.00 94.62 562 ILE A N 1
ATOM 4520 C CA . ILE A 1 562 ? -4.673 -20.087 9.393 1.00 94.62 562 ILE A CA 1
ATOM 4521 C C . ILE A 1 562 ? -4.507 -21.616 9.400 1.00 94.62 562 ILE A C 1
ATOM 4523 O O . ILE A 1 562 ? -3.873 -22.153 10.308 1.00 94.62 562 ILE A O 1
ATOM 4527 N N . LEU A 1 563 ? -5.023 -22.327 8.388 1.00 95.94 563 LEU A N 1
ATOM 4528 C CA . LEU A 1 563 ? -4.834 -23.775 8.250 1.00 95.94 563 LEU A CA 1
ATOM 4529 C C . LEU A 1 563 ? -3.358 -24.136 8.070 1.00 95.94 563 LEU A C 1
ATOM 4531 O O . LEU A 1 563 ? -2.878 -25.046 8.748 1.00 95.94 563 LEU A O 1
ATOM 4535 N N . LYS A 1 564 ? -2.647 -23.407 7.200 1.00 94.31 564 LYS A N 1
ATOM 4536 C CA . LYS A 1 564 ? -1.204 -23.574 6.993 1.00 94.31 564 LYS A CA 1
ATOM 4537 C C . LYS A 1 564 ? -0.457 -23.388 8.310 1.00 94.31 564 LYS A C 1
ATOM 4539 O O . LYS A 1 564 ? 0.277 -24.281 8.718 1.00 94.31 564 LYS A O 1
ATOM 4544 N N . ILE A 1 565 ? -0.739 -22.300 9.035 1.00 92.06 565 ILE A N 1
ATOM 4545 C CA . ILE A 1 565 ? -0.135 -22.030 10.351 1.00 92.06 565 ILE A CA 1
ATOM 4546 C C . ILE A 1 565 ? -0.429 -23.162 11.346 1.00 92.06 565 ILE A C 1
ATOM 4548 O O . ILE A 1 565 ? 0.459 -23.576 12.084 1.00 92.06 565 ILE A O 1
ATOM 4552 N N . ALA A 1 566 ? -1.653 -23.692 11.371 1.00 92.81 566 ALA A N 1
ATOM 4553 C CA . ALA A 1 566 ? -2.022 -24.766 12.292 1.00 92.81 566 ALA A CA 1
ATOM 4554 C C . ALA A 1 566 ? -1.338 -26.111 11.978 1.00 92.81 566 ALA A C 1
ATOM 4556 O O . ALA A 1 566 ? -1.188 -26.935 12.880 1.00 92.81 566 ALA A O 1
ATOM 4557 N N . LYS A 1 567 ? -0.958 -26.363 10.719 1.00 91.88 567 LYS A N 1
ATOM 4558 C CA . LYS A 1 567 ? -0.297 -27.609 10.292 1.00 91.88 567 LYS A CA 1
ATOM 4559 C C . LYS A 1 567 ? 1.223 -27.527 10.321 1.00 91.88 567 LYS A C 1
ATOM 4561 O O . LYS A 1 567 ? 1.872 -28.470 10.760 1.00 91.88 567 LYS A O 1
ATOM 4566 N N . GLU A 1 568 ? 1.766 -26.426 9.822 1.00 89.75 568 GLU A N 1
ATOM 4567 C CA . GLU A 1 568 ? 3.197 -26.250 9.559 1.00 89.75 568 GLU A CA 1
ATOM 4568 C C . GLU A 1 568 ? 3.871 -25.334 10.592 1.00 89.75 568 GLU A C 1
ATOM 4570 O O . GLU A 1 568 ? 5.096 -25.305 10.683 1.00 89.75 568 GLU A O 1
ATOM 4575 N N . GLY A 1 569 ? 3.089 -24.613 11.399 1.00 85.88 569 GLY A N 1
ATOM 4576 C CA . GLY A 1 569 ? 3.582 -23.549 12.268 1.00 85.88 569 GLY A CA 1
ATOM 4577 C C . GLY A 1 569 ? 3.724 -22.214 11.535 1.00 85.88 569 GLY A C 1
ATOM 4578 O O . GLY A 1 569 ? 3.390 -22.071 10.358 1.00 85.88 569 GLY A O 1
ATOM 4579 N N . PHE A 1 570 ? 4.201 -21.196 12.252 1.00 80.38 570 PHE A N 1
ATOM 4580 C CA . PHE A 1 570 ? 4.538 -19.919 11.625 1.00 80.38 570 PHE A CA 1
ATOM 4581 C C . PHE A 1 570 ? 5.855 -20.068 10.847 1.00 80.38 570 PHE A C 1
ATOM 4583 O O . PHE A 1 570 ? 6.785 -20.678 11.386 1.00 80.38 570 PHE A O 1
ATOM 4590 N N . PRO A 1 571 ? 5.962 -19.525 9.619 1.00 76.19 571 PRO A N 1
ATOM 4591 C CA . PRO A 1 571 ? 7.210 -19.560 8.866 1.00 76.19 571 PRO A CA 1
ATOM 4592 C C . PRO A 1 571 ? 8.348 -18.913 9.660 1.00 76.19 571 PRO A C 1
ATOM 4594 O O . PRO A 1 571 ? 8.128 -18.006 10.466 1.00 76.19 571 PRO A O 1
ATOM 4597 N N . GLU A 1 572 ? 9.576 -19.375 9.427 1.00 77.81 572 GLU A N 1
ATOM 4598 C CA . GLU A 1 572 ? 10.745 -18.762 10.047 1.00 77.81 572 GLU A CA 1
ATOM 4599 C C . GLU A 1 572 ? 10.808 -17.274 9.686 1.00 77.81 572 GLU A C 1
ATOM 4601 O O . GLU A 1 572 ? 10.647 -16.883 8.528 1.00 77.81 572 GLU A O 1
ATOM 4606 N N . ILE A 1 573 ? 11.001 -16.437 10.705 1.00 75.25 573 ILE A N 1
ATOM 4607 C CA . ILE A 1 573 ? 11.110 -14.994 10.521 1.00 75.25 573 ILE A CA 1
ATOM 4608 C C . ILE A 1 573 ? 12.514 -14.709 9.994 1.00 75.25 573 ILE A C 1
ATOM 4610 O O . ILE A 1 573 ? 13.464 -14.630 10.773 1.00 75.25 573 ILE A O 1
ATOM 4614 N N . THR A 1 574 ? 12.625 -14.603 8.674 1.00 76.88 574 THR A N 1
ATOM 4615 C CA . THR A 1 574 ? 13.846 -14.205 7.971 1.00 76.88 574 THR A CA 1
ATOM 4616 C C . THR A 1 574 ? 13.917 -12.687 7.815 1.00 76.88 574 THR A C 1
ATOM 4618 O O . THR A 1 574 ? 12.891 -12.000 7.863 1.00 76.88 574 THR A O 1
ATOM 4621 N N . ASP A 1 575 ? 15.118 -12.166 7.560 1.00 72.00 575 ASP A N 1
ATOM 4622 C CA . ASP A 1 575 ? 15.329 -10.743 7.255 1.00 72.00 575 ASP A CA 1
ATOM 4623 C C . ASP A 1 575 ? 14.507 -10.297 6.033 1.00 72.00 575 ASP A C 1
ATOM 4625 O O . ASP A 1 575 ? 13.948 -9.199 6.012 1.00 72.00 575 ASP A O 1
ATOM 4629 N N . ASP A 1 576 ? 14.340 -11.184 5.048 1.00 72.50 576 ASP A N 1
ATOM 4630 C CA . ASP A 1 576 ? 13.498 -10.935 3.875 1.00 72.50 576 ASP A CA 1
ATOM 4631 C C . ASP A 1 576 ? 12.020 -10.772 4.255 1.00 72.50 576 ASP A C 1
ATOM 4633 O O . ASP A 1 576 ? 11.351 -9.871 3.750 1.00 72.50 576 ASP A O 1
ATOM 4637 N N . LEU A 1 577 ? 11.501 -11.612 5.164 1.00 74.31 577 LEU A N 1
ATOM 4638 C CA . LEU A 1 577 ? 10.106 -11.546 5.612 1.00 74.31 577 LEU A CA 1
ATOM 4639 C C . LEU A 1 577 ? 9.835 -10.269 6.418 1.00 74.31 577 LEU A C 1
ATOM 4641 O O . LEU A 1 577 ? 8.794 -9.632 6.233 1.00 74.31 577 LEU A O 1
ATOM 4645 N N . ILE A 1 578 ? 10.772 -9.892 7.292 1.00 74.25 578 ILE A N 1
ATOM 4646 C CA . ILE A 1 578 ? 10.701 -8.691 8.139 1.00 74.25 578 ILE A CA 1
ATOM 4647 C C . ILE A 1 578 ? 10.550 -7.422 7.295 1.00 74.25 578 ILE A C 1
ATOM 4649 O O . ILE A 1 578 ? 9.783 -6.528 7.653 1.00 74.25 578 ILE A O 1
ATOM 4653 N N . ASN A 1 579 ? 11.236 -7.375 6.154 1.00 72.50 579 ASN A N 1
ATOM 4654 C CA . ASN A 1 579 ? 11.253 -6.222 5.261 1.00 72.50 579 ASN A CA 1
ATOM 4655 C C . ASN A 1 579 ? 10.114 -6.217 4.227 1.00 72.50 579 ASN A C 1
ATOM 4657 O O . ASN A 1 579 ? 10.040 -5.308 3.395 1.00 72.50 579 ASN A O 1
ATOM 4661 N N . THR A 1 580 ? 9.198 -7.193 4.268 1.00 78.69 580 THR A N 1
ATOM 4662 C CA . THR A 1 580 ? 8.033 -7.185 3.372 1.00 78.69 580 THR A CA 1
ATOM 4663 C C . THR A 1 580 ? 7.063 -6.047 3.719 1.00 78.69 580 THR A C 1
ATOM 4665 O O . THR A 1 580 ? 6.781 -5.802 4.900 1.00 78.69 580 THR A O 1
ATOM 4668 N N . PRO A 1 581 ? 6.480 -5.364 2.712 1.00 79.06 581 PRO A N 1
ATOM 4669 C CA . PRO A 1 581 ? 5.441 -4.360 2.936 1.00 79.06 581 PRO A CA 1
ATOM 4670 C C . PRO A 1 581 ? 4.265 -4.885 3.768 1.00 79.06 581 PRO A C 1
ATOM 4672 O O . PRO A 1 581 ? 3.719 -4.163 4.598 1.00 79.06 581 PRO A O 1
ATOM 4675 N N . GLU A 1 582 ? 3.885 -6.146 3.572 1.00 79.56 582 GLU A N 1
ATOM 4676 C CA . GLU A 1 582 ? 2.784 -6.798 4.277 1.00 79.56 582 GLU A CA 1
ATOM 4677 C C . GLU A 1 582 ? 3.064 -6.925 5.779 1.00 79.56 582 GLU A C 1
ATOM 4679 O O . GLU A 1 582 ? 2.211 -6.548 6.585 1.00 79.56 582 GLU A O 1
ATOM 4684 N N . MET A 1 583 ? 4.258 -7.396 6.163 1.00 80.69 583 MET A N 1
ATOM 4685 C CA . MET A 1 583 ? 4.654 -7.531 7.570 1.00 80.69 583 MET A CA 1
ATOM 4686 C C . MET A 1 583 ? 4.712 -6.166 8.261 1.00 80.69 583 MET A C 1
ATOM 4688 O O . MET A 1 583 ? 4.161 -5.983 9.351 1.00 80.69 583 MET A O 1
ATOM 4692 N N . LEU A 1 584 ? 5.333 -5.180 7.615 1.00 81.31 584 LEU A N 1
ATOM 4693 C CA . LEU A 1 584 ? 5.445 -3.833 8.168 1.00 81.31 584 LEU A CA 1
ATOM 4694 C C . LEU A 1 584 ? 4.072 -3.157 8.313 1.00 81.31 584 LEU A C 1
ATOM 4696 O O . LEU A 1 584 ? 3.799 -2.512 9.329 1.00 81.31 584 LEU A O 1
ATOM 4700 N N . GLU A 1 585 ? 3.173 -3.340 7.342 1.00 81.31 585 GLU A N 1
ATOM 4701 C CA . GLU A 1 585 ? 1.805 -2.826 7.419 1.00 81.31 585 GLU A CA 1
ATOM 4702 C C . GLU A 1 585 ? 0.983 -3.539 8.503 1.00 81.31 585 GLU A C 1
ATOM 4704 O O . GLU A 1 585 ? 0.232 -2.881 9.233 1.00 81.31 585 GLU A O 1
ATOM 4709 N N . ALA A 1 586 ? 1.154 -4.856 8.665 1.00 82.31 586 ALA A N 1
ATOM 4710 C CA . ALA A 1 586 ? 0.544 -5.622 9.749 1.00 82.31 586 ALA A CA 1
ATOM 4711 C C . ALA A 1 586 ? 0.965 -5.060 11.111 1.00 82.31 586 ALA A C 1
ATOM 4713 O O . ALA A 1 586 ? 0.117 -4.685 11.926 1.00 82.31 586 ALA A O 1
ATOM 4714 N N . LEU A 1 587 ? 2.272 -4.903 11.333 1.00 80.19 587 LEU A N 1
ATOM 4715 C CA . LEU A 1 587 ? 2.819 -4.359 12.573 1.00 80.19 587 LEU A CA 1
ATOM 4716 C C . LEU A 1 587 ? 2.326 -2.939 12.830 1.00 80.19 587 LEU A C 1
ATOM 4718 O O . LEU A 1 587 ? 1.888 -2.639 13.938 1.00 80.19 587 LEU A O 1
ATOM 4722 N N . ARG A 1 588 ? 2.304 -2.074 11.815 1.00 80.25 588 ARG A N 1
ATOM 4723 C CA . ARG A 1 588 ? 1.788 -0.705 11.941 1.00 80.25 588 ARG A CA 1
ATOM 4724 C C . ARG A 1 588 ? 0.306 -0.671 12.332 1.00 80.25 588 ARG A C 1
ATOM 4726 O O . ARG A 1 588 ? -0.114 0.137 13.171 1.00 80.25 588 ARG A O 1
ATOM 4733 N N . ARG A 1 589 ? -0.509 -1.566 11.764 1.00 80.75 589 ARG A N 1
ATOM 4734 C CA . ARG A 1 589 ? -1.943 -1.688 12.084 1.00 80.75 589 ARG A CA 1
ATOM 4735 C C . ARG A 1 589 ? -2.203 -2.354 13.431 1.00 80.75 589 ARG A C 1
ATOM 4737 O O . ARG A 1 589 ? -3.194 -1.999 14.071 1.00 80.75 589 ARG A O 1
ATOM 4744 N N . GLU A 1 590 ? -1.325 -3.220 13.920 1.00 78.00 590 GLU A N 1
ATOM 4745 C CA . GLU A 1 590 ? -1.508 -3.943 15.188 1.00 78.00 590 GLU A CA 1
ATOM 4746 C C . GLU A 1 590 ? -0.857 -3.234 16.392 1.00 78.00 590 GLU A C 1
ATOM 4748 O O . GLU A 1 590 ? -1.431 -3.208 17.480 1.00 78.00 590 GLU A O 1
ATOM 4753 N N . SER A 1 591 ? 0.256 -2.519 16.201 1.00 71.56 591 SER A N 1
ATOM 4754 C CA . SER A 1 591 ? 1.064 -1.880 17.262 1.00 71.56 591 SER A CA 1
ATOM 4755 C C . SER A 1 591 ? 0.377 -0.747 18.029 1.00 71.56 591 SER A C 1
ATOM 4757 O O . SER A 1 591 ? 0.965 -0.160 18.934 1.00 71.56 591 SER A O 1
ATOM 4759 N N . ASN A 1 592 ? -0.837 -0.350 17.637 1.00 67.75 592 ASN A N 1
ATOM 4760 C CA . ASN A 1 592 ? -1.536 0.802 18.219 1.00 67.75 592 ASN A CA 1
ATOM 4761 C C . ASN A 1 592 ? -0.709 2.096 18.286 1.00 67.75 592 ASN A C 1
ATOM 4763 O O . ASN A 1 592 ? -0.980 2.934 19.145 1.00 67.75 592 ASN A O 1
ATOM 4767 N N . ALA A 1 593 ? 0.208 2.280 17.327 1.00 63.69 593 ALA A N 1
ATOM 4768 C CA . ALA A 1 593 ? 1.105 3.431 17.229 1.00 63.69 593 ALA A CA 1
ATOM 4769 C C . ALA A 1 593 ? 2.049 3.583 18.437 1.00 63.69 593 ALA A C 1
ATOM 4771 O O . ALA A 1 593 ? 2.505 4.685 18.732 1.00 63.69 593 ALA A O 1
ATOM 4772 N N . ILE A 1 594 ? 2.377 2.482 19.131 1.00 66.00 594 ILE A N 1
ATOM 4773 C CA . ILE A 1 594 ? 3.405 2.481 20.189 1.00 66.00 594 ILE A CA 1
ATOM 4774 C C . ILE A 1 594 ? 4.738 3.031 19.652 1.00 66.00 594 ILE A C 1
ATOM 4776 O O . ILE A 1 594 ? 5.416 3.777 20.355 1.00 66.00 594 ILE A O 1
ATOM 4780 N N . LEU A 1 595 ? 5.061 2.721 18.394 1.00 68.06 595 LEU A N 1
ATOM 4781 C CA . LEU A 1 595 ? 6.290 3.125 17.700 1.00 68.06 595 LEU A CA 1
ATOM 4782 C C . LEU A 1 595 ? 6.101 4.364 16.799 1.00 68.06 595 LEU A C 1
ATOM 4784 O O . LEU A 1 595 ? 6.999 4.743 16.050 1.00 68.06 595 LEU A O 1
ATOM 4788 N N . GLY A 1 596 ? 4.930 5.004 16.867 1.00 71.44 596 GLY A N 1
ATOM 4789 C CA . GLY A 1 596 ? 4.511 6.052 15.938 1.00 71.44 596 GLY A CA 1
ATOM 4790 C C . GLY A 1 596 ? 4.053 5.507 14.581 1.00 71.44 596 GLY A C 1
ATOM 4791 O O . GLY A 1 596 ? 3.788 4.314 14.429 1.00 71.44 596 GLY A O 1
ATOM 4792 N N . ASN A 1 597 ? 3.927 6.386 13.588 1.00 72.44 597 ASN A N 1
ATOM 4793 C CA . ASN A 1 597 ? 3.475 6.035 12.233 1.00 72.44 597 ASN A CA 1
ATOM 4794 C C . ASN A 1 597 ? 4.602 5.966 11.181 1.00 72.44 597 ASN A C 1
ATOM 4796 O O . ASN A 1 597 ? 4.306 5.712 10.015 1.00 72.44 597 ASN A O 1
ATOM 4800 N N . ASN A 1 598 ? 5.855 6.228 11.562 1.00 76.94 598 ASN A N 1
ATOM 4801 C CA . ASN A 1 598 ? 7.008 6.167 10.659 1.00 76.94 598 ASN A CA 1
ATOM 4802 C C . ASN A 1 598 ? 7.453 4.709 10.466 1.00 76.94 598 ASN A C 1
ATOM 4804 O O . ASN A 1 598 ? 7.688 4.014 11.454 1.00 76.94 598 ASN A O 1
ATOM 4808 N N . LEU A 1 599 ? 7.586 4.267 9.212 1.00 79.69 599 LEU A N 1
ATOM 4809 C CA . LEU A 1 599 ? 8.018 2.916 8.851 1.00 79.69 599 LEU A CA 1
ATOM 4810 C C . LEU A 1 599 ? 9.399 2.553 9.424 1.00 79.69 599 LEU A C 1
ATOM 4812 O O . LEU A 1 599 ? 9.555 1.448 9.936 1.00 79.69 599 LEU A O 1
ATOM 4816 N N . HIS A 1 600 ? 10.357 3.487 9.439 1.00 79.56 600 HIS A N 1
ATOM 4817 C CA . HIS A 1 600 ? 11.694 3.253 10.004 1.00 79.56 600 HIS A CA 1
ATOM 4818 C C . HIS A 1 600 ? 11.648 2.866 11.485 1.00 79.56 600 HIS A C 1
ATOM 4820 O O . HIS A 1 600 ? 12.430 2.032 11.926 1.00 79.56 600 HIS A O 1
ATOM 4826 N N . SER A 1 601 ? 10.691 3.396 12.256 1.00 79.38 601 SER A N 1
ATOM 4827 C CA . SER A 1 601 ? 10.514 2.982 13.653 1.00 79.38 601 SER A CA 1
ATOM 4828 C C . SER A 1 601 ? 10.161 1.499 13.778 1.00 79.38 601 SER A C 1
ATOM 4830 O O . SER A 1 601 ? 10.531 0.873 14.765 1.00 79.38 601 SER A O 1
ATOM 4832 N N . TYR A 1 602 ? 9.433 0.944 12.804 1.00 81.81 602 TYR A N 1
ATOM 4833 C CA . TYR A 1 602 ? 9.073 -0.475 12.769 1.00 81.81 602 TYR A CA 1
ATOM 4834 C C . TYR A 1 602 ? 10.223 -1.338 12.262 1.00 81.81 602 TYR A C 1
ATOM 4836 O O . TYR A 1 602 ? 10.462 -2.390 12.839 1.00 81.81 602 TYR A O 1
ATOM 4844 N N . ILE A 1 603 ? 10.956 -0.876 11.246 1.00 81.00 603 ILE A N 1
ATOM 4845 C CA . ILE A 1 603 ? 12.158 -1.560 10.749 1.00 81.00 603 ILE A CA 1
ATOM 4846 C C . ILE A 1 603 ? 13.183 -1.677 11.884 1.00 81.00 603 ILE A C 1
ATOM 4848 O O . ILE A 1 603 ? 13.514 -2.785 12.289 1.00 81.00 603 ILE A O 1
ATOM 4852 N N . ASN A 1 604 ? 13.542 -0.560 12.523 1.00 81.25 604 ASN A N 1
ATOM 4853 C CA . ASN A 1 604 ? 14.476 -0.545 13.655 1.00 81.25 604 ASN A CA 1
ATOM 4854 C C . ASN A 1 604 ? 13.987 -1.399 14.839 1.00 81.25 604 ASN A C 1
ATOM 4856 O O . ASN A 1 604 ? 14.786 -1.953 15.591 1.00 81.25 604 ASN A O 1
ATOM 4860 N N . PHE A 1 605 ? 12.667 -1.482 15.042 1.00 81.00 605 PHE A N 1
ATOM 4861 C CA . PHE A 1 605 ? 12.078 -2.333 16.075 1.00 81.00 605 PHE A CA 1
ATOM 4862 C C . PHE A 1 605 ? 12.276 -3.820 15.770 1.00 81.00 605 PHE A C 1
ATOM 4864 O O . PHE A 1 605 ? 12.534 -4.588 16.691 1.00 81.00 605 PHE A O 1
ATOM 4871 N N . LEU A 1 606 ? 12.171 -4.222 14.502 1.00 78.25 606 LEU A N 1
ATOM 4872 C CA . LEU A 1 606 ? 12.358 -5.610 14.076 1.00 78.25 606 LEU A CA 1
ATOM 4873 C C . LEU A 1 606 ? 13.835 -5.993 13.950 1.00 78.25 606 LEU A C 1
ATOM 4875 O O . LEU A 1 606 ? 14.181 -7.138 14.213 1.00 78.25 606 LEU A O 1
ATOM 4879 N N . GLU A 1 607 ? 14.704 -5.048 13.603 1.00 82.94 607 GLU A N 1
ATOM 4880 C CA . GLU A 1 607 ? 16.154 -5.265 13.547 1.00 82.94 607 GLU A CA 1
ATOM 4881 C C . GLU A 1 607 ? 16.794 -5.384 14.941 1.00 82.94 607 GLU A C 1
ATOM 4883 O O . GLU A 1 607 ? 17.906 -5.892 15.072 1.00 82.94 607 GLU A O 1
ATOM 4888 N N . ASN A 1 608 ? 16.104 -4.943 16.001 1.00 85.62 608 ASN A N 1
ATOM 4889 C CA . ASN A 1 608 ? 16.584 -5.083 17.372 1.00 85.62 608 ASN A CA 1
ATOM 4890 C C . ASN A 1 608 ? 16.488 -6.554 17.844 1.00 85.62 608 ASN A C 1
ATOM 4892 O O . ASN A 1 608 ? 15.373 -7.069 17.986 1.00 85.62 608 ASN A O 1
ATOM 4896 N N . PRO A 1 609 ? 17.617 -7.218 18.174 1.00 86.38 609 PRO A N 1
ATOM 4897 C CA . PRO A 1 609 ? 17.620 -8.640 18.527 1.00 86.38 609 PRO A CA 1
ATOM 4898 C C . PRO A 1 609 ? 16.769 -8.990 19.757 1.00 86.38 609 PRO A C 1
ATOM 4900 O O . PRO A 1 609 ? 16.042 -9.979 19.738 1.00 86.38 609 PRO A O 1
ATOM 4903 N N . GLU A 1 610 ? 16.798 -8.163 20.808 1.00 86.31 610 GLU A N 1
ATOM 4904 C CA . GLU A 1 610 ? 16.044 -8.414 22.047 1.00 86.31 610 GLU A CA 1
ATOM 4905 C C . GLU A 1 610 ? 14.532 -8.345 21.804 1.00 86.31 610 GLU A C 1
ATOM 4907 O O . GLU A 1 610 ? 13.750 -9.150 22.314 1.00 86.31 610 GLU A O 1
ATOM 4912 N N . ILE A 1 611 ? 14.109 -7.379 20.988 1.00 82.62 611 ILE A N 1
ATOM 4913 C CA . ILE A 1 611 ? 12.707 -7.210 20.610 1.00 82.62 611 ILE A CA 1
ATOM 4914 C C . ILE A 1 611 ? 12.262 -8.350 19.695 1.00 82.62 611 ILE A C 1
ATOM 4916 O O . ILE A 1 611 ? 11.158 -8.877 19.862 1.00 82.62 611 ILE A O 1
ATOM 4920 N N . MET A 1 612 ? 13.118 -8.754 18.756 1.00 82.94 612 MET A N 1
ATOM 4921 C CA . MET A 1 612 ? 12.861 -9.887 17.877 1.00 82.94 612 MET A CA 1
ATOM 4922 C C . MET A 1 612 ? 12.673 -11.183 18.676 1.00 82.94 612 MET A C 1
ATOM 4924 O O . MET A 1 612 ? 11.776 -11.965 18.363 1.00 82.94 612 MET A O 1
ATOM 4928 N N . ASP A 1 613 ? 13.435 -11.391 19.750 1.00 85.69 613 ASP A N 1
ATOM 4929 C CA . ASP A 1 613 ? 13.252 -12.541 20.640 1.00 85.69 613 ASP A CA 1
ATOM 4930 C C . ASP A 1 613 ? 11.901 -12.508 21.369 1.00 85.69 613 ASP A C 1
ATOM 4932 O O . ASP A 1 613 ? 11.207 -13.529 21.430 1.00 85.69 613 ASP A O 1
ATOM 4936 N N . ILE A 1 614 ? 11.462 -11.335 21.845 1.00 84.25 614 ILE A N 1
ATOM 4937 C CA . ILE A 1 614 ? 10.117 -11.157 22.421 1.00 84.25 614 ILE A CA 1
ATOM 4938 C C . ILE A 1 614 ? 9.040 -11.460 21.371 1.00 84.25 614 ILE A C 1
ATOM 4940 O O . ILE A 1 614 ? 8.066 -12.159 21.658 1.00 84.25 614 ILE A O 1
ATOM 4944 N N . PHE A 1 615 ? 9.212 -10.961 20.146 1.00 80.88 615 PHE A N 1
ATOM 4945 C CA . PHE A 1 615 ? 8.266 -11.163 19.052 1.00 80.88 615 PHE A CA 1
ATOM 4946 C C . PHE A 1 615 ? 8.171 -12.639 18.639 1.00 80.88 615 PHE A C 1
ATOM 4948 O O . PHE A 1 615 ? 7.070 -13.180 18.519 1.00 80.88 615 PHE A O 1
ATOM 4955 N N . LYS A 1 616 ? 9.309 -13.333 18.523 1.00 83.38 616 LYS A N 1
ATOM 4956 C CA . LYS A 1 616 ? 9.369 -14.789 18.314 1.00 83.38 616 LYS A CA 1
ATOM 4957 C C . LYS A 1 616 ? 8.695 -15.546 19.460 1.00 83.38 616 LYS A C 1
ATOM 4959 O O . LYS A 1 616 ? 7.974 -16.510 19.206 1.00 83.38 616 LYS A O 1
ATOM 4964 N N . GLY A 1 617 ? 8.884 -15.107 20.706 1.00 85.44 617 GLY A N 1
ATOM 4965 C CA . GLY A 1 617 ? 8.189 -15.650 21.876 1.00 85.44 617 GLY A CA 1
ATOM 4966 C C . GLY A 1 617 ? 6.666 -15.529 21.766 1.00 85.44 617 GLY A C 1
ATOM 4967 O O . GLY A 1 617 ? 5.957 -16.520 21.937 1.00 85.44 617 GLY A O 1
ATOM 4968 N N . LEU A 1 618 ? 6.170 -14.350 21.384 1.00 83.50 618 LEU A N 1
ATOM 4969 C CA . LEU A 1 618 ? 4.744 -14.088 21.168 1.00 83.50 618 LEU A CA 1
ATOM 4970 C C . LEU A 1 618 ? 4.153 -14.956 20.044 1.00 83.50 618 LEU A C 1
ATOM 4972 O O . LEU A 1 618 ? 3.044 -15.481 20.174 1.00 83.50 618 LEU A O 1
ATOM 4976 N N . ILE A 1 619 ? 4.895 -15.137 18.949 1.00 84.69 619 ILE A N 1
ATOM 4977 C CA . ILE A 1 619 ? 4.496 -16.015 17.841 1.00 84.69 619 ILE A CA 1
ATOM 4978 C C . ILE A 1 619 ? 4.430 -17.472 18.300 1.00 84.69 619 ILE A C 1
ATOM 4980 O O . ILE A 1 619 ? 3.470 -18.171 17.981 1.00 84.69 619 ILE A O 1
ATOM 4984 N N . ARG A 1 620 ? 5.400 -17.944 19.092 1.00 84.94 620 ARG A N 1
ATOM 4985 C CA . ARG A 1 620 ? 5.368 -19.300 19.669 1.00 84.94 620 ARG A CA 1
ATOM 4986 C C . ARG A 1 620 ? 4.160 -19.502 20.581 1.00 84.94 620 ARG A C 1
ATOM 4988 O O . ARG A 1 620 ? 3.506 -20.539 20.495 1.00 84.94 620 ARG A O 1
ATOM 4995 N N . GLU A 1 621 ? 3.830 -18.519 21.414 1.00 85.00 621 GLU A N 1
ATOM 4996 C CA . GLU A 1 621 ? 2.656 -18.576 22.293 1.00 85.00 621 GLU A CA 1
ATOM 4997 C C . GLU A 1 621 ? 1.349 -18.640 21.488 1.00 85.00 621 GLU A C 1
ATOM 4999 O O . GLU A 1 621 ? 0.500 -19.496 21.737 1.00 85.00 621 GLU A O 1
ATOM 5004 N N . THR A 1 622 ? 1.204 -17.784 20.473 1.00 84.12 622 THR A N 1
ATOM 5005 C CA . THR A 1 622 ? -0.001 -17.752 19.628 1.00 84.12 622 THR A CA 1
ATOM 5006 C C . THR A 1 622 ? -0.141 -18.981 18.735 1.00 84.12 622 THR A C 1
ATOM 5008 O O . THR A 1 622 ? -1.252 -19.486 18.583 1.00 84.12 622 THR A O 1
ATOM 5011 N N . THR A 1 623 ? 0.954 -19.513 18.188 1.00 84.75 623 THR A N 1
ATOM 5012 C CA . THR A 1 623 ? 0.940 -20.753 17.386 1.00 84.75 623 THR A CA 1
ATOM 5013 C C . THR A 1 623 ? 0.718 -22.013 18.214 1.00 84.75 623 THR A C 1
ATOM 5015 O O . THR A 1 623 ? 0.144 -22.974 17.712 1.00 84.75 623 THR A O 1
ATOM 5018 N N . SER A 1 624 ? 1.093 -22.001 19.496 1.00 86.44 624 SER A N 1
ATOM 5019 C CA . SER A 1 624 ? 0.823 -23.106 20.429 1.00 86.44 624 SER A CA 1
ATOM 5020 C C . SER A 1 624 ? -0.609 -23.091 20.985 1.00 86.44 624 SER A C 1
ATOM 5022 O O . SER A 1 624 ? -0.960 -23.919 21.829 1.00 86.44 624 SER A O 1
ATOM 5024 N N . ASN A 1 625 ? -1.454 -22.150 20.550 1.00 88.12 625 ASN A N 1
ATOM 5025 C CA . ASN A 1 625 ? -2.814 -22.021 21.052 1.00 88.12 625 ASN A CA 1
ATOM 5026 C C . ASN A 1 625 ? -3.666 -23.243 20.652 1.00 88.12 625 ASN A C 1
ATOM 5028 O O . ASN A 1 625 ? -3.826 -23.509 19.459 1.00 88.12 625 ASN A O 1
ATOM 5032 N N . PRO A 1 626 ? -4.318 -23.941 21.603 1.00 88.50 626 PRO A N 1
ATOM 5033 C CA . PRO A 1 626 ? -5.108 -25.141 21.309 1.00 88.50 626 PRO A CA 1
ATOM 5034 C C . PRO A 1 626 ? -6.317 -24.890 20.390 1.00 88.50 626 PRO A C 1
ATOM 5036 O O . PRO A 1 626 ? -6.904 -25.840 19.866 1.00 88.50 626 PRO A O 1
ATOM 5039 N N . LYS A 1 627 ? -6.715 -23.624 20.187 1.00 90.62 627 LYS A N 1
ATOM 5040 C CA . LYS A 1 627 ? -7.733 -23.240 19.196 1.00 90.62 627 LYS A CA 1
ATOM 5041 C C . LYS A 1 627 ? -7.281 -23.528 17.760 1.00 90.62 627 LYS A C 1
ATOM 5043 O O . LYS A 1 627 ? -8.142 -23.835 16.937 1.00 90.62 627 LYS A O 1
ATOM 5048 N N . LEU A 1 628 ? -5.976 -23.484 17.469 1.00 92.06 628 LEU A N 1
ATOM 5049 C CA . LEU A 1 628 ? -5.393 -23.799 16.160 1.00 92.06 628 LEU A CA 1
ATOM 5050 C C . LEU A 1 628 ? -5.411 -25.312 15.904 1.00 92.06 628 LEU A C 1
ATOM 5052 O O . LEU A 1 628 ? -4.391 -25.988 15.859 1.00 92.06 628 LEU A O 1
ATOM 5056 N N . ASN A 1 629 ? -6.612 -25.863 15.759 1.00 94.38 629 ASN A N 1
ATOM 5057 C CA . ASN A 1 629 ? -6.818 -27.266 15.448 1.00 94.38 629 ASN A CA 1
ATOM 5058 C C . ASN A 1 629 ? -7.026 -27.431 13.931 1.00 94.38 629 ASN A C 1
ATOM 5060 O O . ASN A 1 629 ? -8.070 -26.996 13.428 1.00 94.38 629 ASN A O 1
ATOM 5064 N N . PRO A 1 630 ? -6.113 -28.109 13.203 1.00 95.31 630 PRO A N 1
ATOM 5065 C CA . PRO A 1 630 ? -6.203 -28.249 11.749 1.00 95.31 630 PRO A CA 1
ATOM 5066 C C . PRO A 1 630 ? -7.537 -28.816 11.260 1.00 95.31 630 PRO A C 1
ATOM 5068 O O . PRO A 1 630 ? -8.076 -28.347 10.266 1.00 95.31 630 PRO A O 1
ATOM 5071 N N . LYS A 1 631 ? -8.126 -29.776 11.986 1.00 96.38 631 LYS A N 1
ATOM 5072 C CA . LYS A 1 631 ? -9.401 -30.404 11.604 1.00 96.38 631 LYS A CA 1
ATOM 5073 C C . LYS A 1 631 ? -10.575 -29.430 11.710 1.00 96.38 631 LYS A C 1
ATOM 5075 O O . LYS A 1 631 ? -11.470 -29.447 10.870 1.00 96.38 631 LYS A O 1
ATOM 5080 N N . LYS A 1 632 ? -10.587 -28.578 12.740 1.00 97.12 632 LYS A N 1
ATOM 5081 C CA . LYS A 1 632 ? -11.611 -27.531 12.873 1.00 97.12 632 LYS A CA 1
ATOM 5082 C C . LYS A 1 632 ? -11.470 -26.487 11.769 1.00 97.12 632 LYS A C 1
ATOM 5084 O O . LYS A 1 632 ? -12.471 -26.103 11.177 1.00 97.12 632 LYS A O 1
ATOM 5089 N N . ILE A 1 633 ? -10.247 -26.071 11.455 1.00 97.31 633 ILE A N 1
ATOM 5090 C CA . ILE A 1 633 ? -10.009 -25.068 10.413 1.00 97.31 633 ILE A CA 1
ATOM 5091 C C . ILE A 1 633 ? -10.317 -25.642 9.020 1.00 97.31 633 ILE A C 1
ATOM 5093 O O . ILE A 1 633 ? -10.955 -24.967 8.221 1.00 97.31 633 ILE A O 1
ATOM 5097 N N . GLU A 1 634 ? -9.989 -26.909 8.749 1.00 97.62 634 GLU A N 1
ATOM 5098 C CA . GLU A 1 634 ? -10.393 -27.601 7.514 1.00 97.62 634 GLU A CA 1
ATOM 5099 C C . GLU A 1 634 ? -11.924 -27.604 7.344 1.00 97.62 634 GLU A C 1
ATOM 5101 O O . GLU A 1 634 ? -12.428 -27.370 6.246 1.00 97.62 634 GLU A O 1
ATOM 5106 N N . ASN A 1 635 ? -12.680 -27.804 8.431 1.00 97.94 635 ASN A N 1
ATOM 5107 C CA . ASN A 1 635 ? -14.140 -27.691 8.399 1.00 97.94 635 ASN A CA 1
ATOM 5108 C C . ASN A 1 635 ? -14.603 -26.258 8.097 1.00 97.94 635 ASN A C 1
ATOM 5110 O O . ASN A 1 635 ? -15.567 -26.090 7.359 1.00 97.94 635 ASN A O 1
ATOM 5114 N N . ILE A 1 636 ? -13.926 -25.235 8.630 1.00 98.50 636 ILE A N 1
ATOM 5115 C CA . ILE A 1 636 ? -14.211 -23.829 8.301 1.00 98.50 636 ILE A CA 1
ATOM 5116 C C . ILE A 1 636 ? -13.975 -23.572 6.809 1.00 98.50 636 ILE A C 1
ATOM 5118 O O . ILE A 1 636 ? -14.834 -22.984 6.163 1.00 98.50 636 ILE A O 1
ATOM 5122 N N . VAL A 1 637 ? -12.861 -24.050 6.245 1.00 98.38 637 VAL A N 1
ATOM 5123 C CA . VAL A 1 637 ? -12.567 -23.903 4.809 1.00 98.38 637 VAL A CA 1
ATOM 5124 C C . VAL A 1 637 ? -13.668 -24.541 3.960 1.00 98.38 637 VAL A C 1
ATOM 5126 O O . VAL A 1 637 ? -14.175 -23.900 3.044 1.00 98.38 637 VAL A O 1
ATOM 5129 N N . LYS A 1 638 ? -14.097 -25.766 4.293 1.00 98.12 638 LYS A N 1
ATOM 5130 C CA . LYS A 1 638 ? -15.203 -26.438 3.587 1.00 98.12 638 LYS A CA 1
ATOM 5131 C C . LYS A 1 638 ? -16.513 -25.663 3.699 1.00 98.12 638 LYS A C 1
ATOM 5133 O O . LYS A 1 638 ? -17.138 -25.419 2.679 1.00 98.12 638 LYS A O 1
ATOM 5138 N N . LEU A 1 639 ? -16.867 -25.196 4.901 1.00 98.19 639 LEU A N 1
ATOM 5139 C CA . LEU A 1 639 ? -18.052 -24.358 5.107 1.00 98.19 639 LEU A CA 1
ATOM 5140 C C . LEU A 1 639 ? -18.018 -23.100 4.235 1.00 98.19 639 LEU A C 1
ATOM 5142 O O . LEU A 1 639 ? -19.031 -22.742 3.650 1.00 98.19 639 LEU A O 1
ATOM 5146 N N . LEU A 1 640 ? -16.871 -22.429 4.125 1.00 98.38 640 LEU A N 1
ATOM 5147 C CA . LEU A 1 640 ? -16.750 -21.243 3.277 1.00 98.38 640 LEU A CA 1
ATOM 5148 C C . LEU A 1 640 ? -16.952 -21.588 1.792 1.00 98.38 640 LEU A C 1
ATOM 5150 O O . LEU A 1 640 ? -17.640 -20.846 1.089 1.00 98.38 640 LEU A O 1
ATOM 5154 N N . ILE A 1 641 ? -16.396 -22.707 1.319 1.00 98.25 641 ILE A N 1
ATOM 5155 C CA . ILE A 1 641 ? -16.568 -23.171 -0.067 1.00 98.25 641 ILE A CA 1
ATOM 5156 C C . ILE A 1 641 ? -18.042 -23.502 -0.340 1.00 98.25 641 ILE A C 1
ATOM 5158 O O . ILE A 1 641 ? -18.603 -23.005 -1.314 1.00 98.25 641 ILE A O 1
ATOM 5162 N N . ASP A 1 642 ? -18.687 -24.251 0.558 1.00 97.56 642 ASP A N 1
ATOM 5163 C CA . ASP A 1 642 ? -20.090 -24.672 0.433 1.00 97.56 642 ASP A CA 1
ATOM 5164 C C . ASP A 1 642 ? -21.063 -23.477 0.409 1.00 97.56 642 ASP A C 1
ATOM 5166 O O . ASP A 1 642 ? -22.127 -23.541 -0.203 1.00 97.56 642 ASP A O 1
ATOM 5170 N N . TYR A 1 643 ? -20.694 -22.367 1.058 1.00 97.38 643 TYR A N 1
ATOM 5171 C CA . TYR A 1 643 ? -21.460 -21.116 1.065 1.00 97.38 643 TYR A CA 1
ATOM 5172 C C . TYR A 1 643 ? -21.145 -20.180 -0.122 1.00 97.38 643 TYR A C 1
ATOM 5174 O O . TYR A 1 643 ? -21.642 -19.054 -0.153 1.00 97.38 643 TYR A O 1
ATOM 5182 N N . GLY A 1 644 ? -20.363 -20.628 -1.112 1.00 96.00 644 GLY A N 1
ATOM 5183 C CA . GLY A 1 644 ? -20.153 -19.903 -2.371 1.00 96.00 644 GLY A CA 1
ATOM 5184 C C . GLY A 1 644 ? -19.016 -18.879 -2.343 1.00 96.00 644 GLY A C 1
ATOM 5185 O O . GLY A 1 644 ? -19.106 -17.843 -3.002 1.00 96.00 644 GLY A O 1
ATOM 5186 N N . SER A 1 645 ? -17.948 -19.145 -1.582 1.00 97.00 645 SER A N 1
ATOM 5187 C CA . SER A 1 645 ? -16.702 -18.360 -1.684 1.00 97.00 645 SER A CA 1
ATOM 5188 C C . SER A 1 645 ? -16.160 -18.362 -3.119 1.00 97.00 645 SER A C 1
ATOM 5190 O O . SER A 1 645 ? -16.126 -19.411 -3.762 1.00 97.00 645 SER A O 1
ATOM 5192 N N . ASP A 1 646 ? -15.672 -17.220 -3.603 1.00 96.69 646 ASP A N 1
ATOM 5193 C CA . ASP A 1 646 ? -15.029 -17.121 -4.915 1.00 96.69 646 ASP A CA 1
ATOM 5194 C C . ASP A 1 646 ? -13.634 -17.765 -4.889 1.00 96.69 646 ASP A C 1
ATOM 5196 O O . ASP A 1 646 ? -12.646 -17.203 -4.411 1.00 96.69 646 ASP A O 1
ATOM 5200 N N . LEU A 1 647 ? -13.555 -18.974 -5.440 1.00 96.56 647 LEU A N 1
ATOM 5201 C CA . LEU A 1 647 ? -12.336 -19.785 -5.512 1.00 96.56 647 LEU A CA 1
ATOM 5202 C C . LEU A 1 647 ? -11.310 -19.219 -6.508 1.00 96.56 647 LEU A C 1
ATOM 5204 O O . LEU A 1 647 ? -10.127 -19.566 -6.449 1.00 96.56 647 LEU A O 1
ATOM 5208 N N . ASN A 1 648 ? -11.774 -18.348 -7.408 1.00 95.06 648 ASN A N 1
ATOM 5209 C CA . ASN A 1 648 ? -11.031 -17.747 -8.509 1.00 95.06 648 ASN A CA 1
ATOM 5210 C C . ASN A 1 648 ? -10.677 -16.278 -8.233 1.00 95.06 648 ASN A C 1
ATOM 5212 O O . ASN A 1 648 ? -10.154 -15.601 -9.125 1.00 95.06 648 ASN A O 1
ATOM 5216 N N . TYR A 1 649 ? -10.928 -15.794 -7.009 1.00 94.62 649 TYR A N 1
ATOM 5217 C CA . TYR A 1 649 ? -10.641 -14.422 -6.615 1.00 94.62 649 TYR A CA 1
ATOM 5218 C C . TYR A 1 649 ? -9.161 -14.098 -6.827 1.00 94.62 649 TYR A C 1
ATOM 5220 O O . TYR A 1 649 ? -8.277 -14.718 -6.235 1.00 94.62 649 TYR A O 1
ATOM 5228 N N . LYS A 1 650 ? -8.878 -13.109 -7.674 1.00 90.50 650 LYS A N 1
ATOM 5229 C CA . LYS A 1 650 ? -7.514 -12.675 -7.987 1.00 90.50 650 LYS A CA 1
ATOM 5230 C C . LYS A 1 650 ? -7.070 -11.636 -6.971 1.00 90.50 650 LYS A C 1
ATOM 5232 O O . LYS A 1 650 ? -7.386 -10.457 -7.119 1.00 90.50 650 LYS A O 1
ATOM 5237 N N . HIS A 1 651 ? -6.321 -12.063 -5.959 1.00 87.62 651 HIS A N 1
ATOM 5238 C CA . HIS A 1 651 ? -5.790 -11.129 -4.974 1.00 87.62 651 HIS A CA 1
ATOM 5239 C C . HIS A 1 651 ? -4.780 -10.184 -5.615 1.00 87.62 651 HIS A C 1
ATOM 5241 O O . HIS A 1 651 ? -4.019 -10.551 -6.509 1.00 87.62 651 HIS A O 1
ATOM 5247 N N . GLU A 1 652 ? -4.741 -8.950 -5.132 1.00 77.00 652 GLU A N 1
ATOM 5248 C CA . GLU A 1 652 ? -3.697 -8.003 -5.517 1.00 77.00 652 GLU A CA 1
ATOM 5249 C C . GLU A 1 652 ? -2.388 -8.270 -4.755 1.00 77.00 652 GLU A C 1
ATOM 5251 O O . GLU A 1 652 ? -1.330 -7.813 -5.193 1.00 77.00 652 GLU A O 1
ATOM 5256 N N . ARG A 1 653 ? -2.458 -9.017 -3.637 1.00 75.19 653 ARG A N 1
ATOM 5257 C CA . ARG A 1 653 ? -1.375 -9.253 -2.670 1.00 75.19 653 ARG A CA 1
ATOM 5258 C C . ARG A 1 653 ? -1.398 -10.638 -2.021 1.00 75.19 653 ARG A C 1
ATOM 5260 O O . ARG A 1 653 ? -2.454 -11.262 -1.982 1.00 75.19 653 ARG A O 1
ATOM 5267 N N . PRO A 1 654 ? -0.251 -11.096 -1.477 1.00 72.56 654 PRO A N 1
ATOM 5268 C CA . PRO A 1 654 ? 1.097 -10.529 -1.674 1.00 72.56 654 PRO A CA 1
ATOM 5269 C C . PRO A 1 654 ? 1.578 -10.681 -3.127 1.00 72.56 654 PRO A C 1
ATOM 5271 O O . PRO A 1 654 ? 2.436 -9.940 -3.595 1.00 72.56 654 PRO A O 1
ATOM 5274 N N . ILE A 1 655 ? 0.967 -11.607 -3.868 1.00 82.50 655 ILE A N 1
ATOM 5275 C CA . ILE A 1 655 ? 1.254 -11.887 -5.270 1.00 82.50 655 ILE A CA 1
ATOM 5276 C C . ILE A 1 655 ? 0.034 -11.482 -6.100 1.00 82.50 655 ILE A C 1
ATOM 5278 O O . ILE A 1 655 ? -1.075 -11.972 -5.883 1.00 82.50 655 ILE A O 1
ATOM 5282 N N . ARG A 1 656 ? 0.234 -10.584 -7.068 1.00 80.56 656 ARG A N 1
ATOM 5283 C CA . ARG A 1 656 ? -0.851 -10.086 -7.918 1.00 80.56 656 ARG A CA 1
ATOM 5284 C C . ARG A 1 656 ? -1.402 -11.198 -8.812 1.00 80.56 656 ARG A C 1
ATOM 5286 O O . ARG A 1 656 ? -0.667 -11.835 -9.562 1.00 80.56 656 ARG A O 1
ATOM 5293 N N . GLY A 1 657 ? -2.719 -11.362 -8.787 1.00 84.44 657 GLY A N 1
ATOM 5294 C CA . GLY A 1 657 ? -3.441 -12.393 -9.525 1.00 84.44 657 GLY A CA 1
ATOM 5295 C C . GLY A 1 657 ? -3.525 -13.737 -8.804 1.00 84.44 657 GLY A C 1
ATOM 5296 O O . GLY A 1 657 ? -4.160 -14.640 -9.343 1.00 84.44 657 GLY A O 1
ATOM 5297 N N . TYR A 1 658 ? -2.914 -13.882 -7.623 1.00 91.62 658 TYR A N 1
ATOM 5298 C CA . TYR A 1 658 ? -2.868 -15.154 -6.902 1.00 91.62 658 TYR A CA 1
ATOM 5299 C C . TYR A 1 658 ? -4.242 -15.516 -6.332 1.00 91.62 658 TYR A C 1
ATOM 5301 O O . TYR A 1 658 ? -4.901 -14.679 -5.705 1.00 91.62 658 TYR A O 1
ATOM 5309 N N . THR A 1 659 ? -4.691 -16.750 -6.556 1.00 94.88 659 THR A N 1
ATOM 5310 C CA . THR A 1 659 ? -6.038 -17.197 -6.167 1.00 94.88 659 THR A CA 1
ATOM 5311 C C . THR A 1 659 ? -6.025 -18.069 -4.908 1.00 94.88 659 THR A C 1
ATOM 5313 O O . THR A 1 659 ? -5.006 -18.703 -4.615 1.00 94.88 659 THR A O 1
ATOM 5316 N N . PRO A 1 660 ? -7.153 -18.173 -4.172 1.00 96.44 660 PRO A N 1
ATOM 5317 C CA . PRO A 1 660 ? -7.289 -19.152 -3.093 1.00 96.44 660 PRO A CA 1
ATOM 5318 C C . PRO A 1 660 ? -6.934 -20.579 -3.525 1.00 96.44 660 PRO A C 1
ATOM 5320 O O . PRO A 1 660 ? -6.304 -21.319 -2.769 1.00 96.44 660 PRO A O 1
ATOM 5323 N N . LEU A 1 661 ? -7.306 -20.967 -4.753 1.00 97.38 661 LEU A N 1
ATOM 5324 C CA . LEU A 1 661 ? -6.994 -22.292 -5.288 1.00 97.38 661 LEU A CA 1
ATOM 5325 C C . LEU A 1 661 ? -5.484 -22.497 -5.460 1.00 97.38 661 LEU A C 1
ATOM 5327 O O . LEU A 1 661 ? -4.970 -23.546 -5.076 1.00 97.38 661 LEU A O 1
ATOM 5331 N N . MET A 1 662 ? -4.761 -21.498 -5.977 1.00 96.38 662 MET A N 1
ATOM 5332 C CA . MET A 1 662 ? -3.297 -21.546 -6.067 1.00 96.38 662 MET A CA 1
ATOM 5333 C C . MET A 1 662 ? -2.655 -21.747 -4.695 1.00 96.38 662 MET A C 1
ATOM 5335 O O . MET A 1 662 ? -1.781 -22.599 -4.555 1.00 96.38 662 MET A O 1
ATOM 5339 N N . PHE A 1 663 ? -3.132 -21.028 -3.675 1.00 95.50 663 PHE A N 1
ATOM 5340 C CA . PHE A 1 663 ? -2.622 -21.162 -2.312 1.00 95.50 663 PHE A CA 1
ATOM 5341 C C . PHE A 1 663 ? -2.883 -22.560 -1.727 1.00 95.50 663 PHE A C 1
ATOM 5343 O O . PHE A 1 663 ? -1.981 -23.169 -1.157 1.00 95.50 663 PHE A O 1
ATOM 5350 N N . ALA A 1 664 ? -4.083 -23.119 -1.916 1.00 96.69 664 ALA A N 1
ATOM 5351 C CA . ALA A 1 664 ? -4.389 -24.486 -1.483 1.00 96.69 664 ALA A CA 1
ATOM 5352 C C . ALA A 1 664 ? -3.509 -25.537 -2.189 1.00 96.69 664 ALA A C 1
ATOM 5354 O O . ALA A 1 664 ? -3.093 -26.521 -1.571 1.00 96.69 664 ALA A O 1
ATOM 5355 N N . VAL A 1 665 ? -3.200 -25.318 -3.473 1.00 97.00 665 VAL A N 1
ATOM 5356 C CA . VAL A 1 665 ? -2.295 -26.175 -4.246 1.00 97.00 665 VAL A CA 1
ATOM 5357 C C . VAL A 1 665 ? -0.859 -26.066 -3.743 1.00 97.00 665 VAL A C 1
ATOM 5359 O O . VAL A 1 665 ? -0.227 -27.101 -3.552 1.00 97.00 665 VAL A O 1
ATOM 5362 N N . GLU A 1 666 ? -0.362 -24.856 -3.480 1.00 94.69 666 GLU A N 1
ATOM 5363 C CA . GLU A 1 666 ? 0.966 -24.605 -2.903 1.00 94.69 666 GLU A CA 1
ATOM 5364 C C . GLU A 1 666 ? 1.160 -25.356 -1.577 1.00 94.69 666 GLU A C 1
ATOM 5366 O O . GLU A 1 666 ? 2.187 -26.009 -1.377 1.00 94.69 666 GLU A O 1
ATOM 5371 N N . CYS A 1 667 ? 0.146 -25.315 -0.707 1.00 92.56 667 CYS A N 1
ATOM 5372 C CA . CYS A 1 667 ? 0.120 -26.006 0.584 1.00 92.56 667 CYS A CA 1
ATOM 5373 C C . CYS A 1 667 ? -0.045 -27.532 0.484 1.00 92.56 667 CYS A C 1
ATOM 5375 O O . CYS A 1 667 ? 0.023 -28.213 1.502 1.00 92.56 667 CYS A O 1
ATOM 5377 N N . GLY A 1 668 ? -0.298 -28.095 -0.702 1.00 94.38 668 GLY A N 1
ATOM 5378 C CA . GLY A 1 668 ? -0.509 -29.538 -0.843 1.00 94.38 668 GLY A CA 1
ATOM 5379 C C . GLY A 1 668 ? -1.819 -30.035 -0.219 1.00 94.38 668 GLY A C 1
ATOM 5380 O O . GLY A 1 668 ? -1.926 -31.197 0.170 1.00 94.38 668 GLY A O 1
ATOM 5381 N N . GLU A 1 669 ? -2.838 -29.180 -0.110 1.00 94.94 669 GLU A N 1
ATOM 5382 C CA . GLU A 1 669 ? -4.113 -29.519 0.529 1.00 94.94 669 GLU A CA 1
ATOM 5383 C C . GLU A 1 669 ? -5.034 -30.325 -0.402 1.00 94.94 669 GLU A C 1
ATOM 5385 O O . GLU A 1 669 ? -6.139 -29.893 -0.733 1.00 94.94 669 GLU A O 1
ATOM 5390 N N . THR A 1 670 ? -4.609 -31.520 -0.829 1.00 95.81 670 THR A N 1
ATOM 5391 C CA . THR A 1 670 ? -5.270 -32.342 -1.865 1.00 95.81 670 THR A CA 1
ATOM 5392 C C . THR A 1 670 ? -6.785 -32.484 -1.661 1.00 95.81 670 THR A C 1
ATOM 5394 O O . THR A 1 670 ? -7.561 -32.377 -2.611 1.00 95.81 670 THR A O 1
ATOM 5397 N N . LYS A 1 671 ? -7.243 -32.692 -0.417 1.00 96.12 671 LYS A N 1
ATOM 5398 C CA . LYS A 1 671 ? -8.678 -32.831 -0.094 1.00 96.12 671 LYS A CA 1
ATOM 5399 C C . LYS A 1 671 ? -9.456 -31.532 -0.293 1.00 96.12 671 LYS A C 1
ATOM 5401 O O . LYS A 1 671 ? -10.586 -31.578 -0.772 1.00 96.12 671 LYS A O 1
ATOM 5406 N N . ILE A 1 672 ? -8.865 -30.399 0.078 1.00 97.50 672 ILE A N 1
ATOM 5407 C CA . ILE A 1 672 ? -9.469 -29.077 -0.104 1.00 97.50 672 ILE A CA 1
ATOM 5408 C C . ILE A 1 672 ? -9.449 -28.719 -1.585 1.00 97.50 672 ILE A C 1
ATOM 5410 O O . ILE A 1 672 ? -10.484 -28.326 -2.106 1.00 97.50 672 ILE A O 1
ATOM 5414 N N . VAL A 1 673 ? -8.334 -28.948 -2.286 1.00 97.69 673 VAL A N 1
ATOM 5415 C CA . VAL A 1 673 ? -8.228 -28.738 -3.738 1.00 97.69 673 VAL A CA 1
ATOM 5416 C C . VAL A 1 673 ? -9.302 -29.537 -4.474 1.00 97.69 673 VAL A C 1
ATOM 5418 O O . VAL A 1 673 ? -10.025 -28.973 -5.287 1.00 97.69 673 VAL A O 1
ATOM 5421 N N . LYS A 1 674 ? -9.496 -30.817 -4.131 1.00 96.81 674 LYS A N 1
ATOM 5422 C CA . LYS A 1 674 ? -10.579 -31.637 -4.698 1.00 96.81 674 LYS A CA 1
ATOM 5423 C C . LYS A 1 674 ? -11.958 -31.014 -4.466 1.00 96.81 674 LYS A C 1
ATOM 5425 O O . LYS A 1 674 ? -12.780 -31.003 -5.376 1.00 96.81 674 LYS A O 1
ATOM 5430 N N . HIS A 1 675 ? -12.206 -30.510 -3.258 1.00 97.12 675 HIS A N 1
ATOM 5431 C CA . HIS A 1 675 ? -13.470 -29.860 -2.906 1.00 97.12 675 HIS A CA 1
ATOM 5432 C C . HIS A 1 675 ? -13.674 -28.548 -3.673 1.00 97.12 675 HIS A C 1
ATOM 5434 O O . HIS A 1 675 ? -14.766 -28.304 -4.171 1.00 97.12 675 HIS A O 1
ATOM 5440 N N . MET A 1 676 ? -12.623 -27.739 -3.830 1.00 97.81 676 MET A N 1
ATOM 5441 C CA . MET A 1 676 ? -12.649 -26.485 -4.590 1.00 97.81 676 MET A CA 1
ATOM 5442 C C . MET A 1 676 ? -12.898 -26.723 -6.083 1.00 97.81 676 MET A C 1
ATOM 5444 O O . MET A 1 676 ? -13.713 -26.031 -6.684 1.00 97.81 676 MET A O 1
ATOM 5448 N N . LEU A 1 677 ? -12.248 -27.723 -6.684 1.00 96.44 677 LEU A N 1
ATOM 5449 C CA . LEU A 1 677 ? -12.475 -28.090 -8.087 1.00 96.44 677 LEU A CA 1
ATOM 5450 C C . LEU A 1 677 ? -13.941 -28.482 -8.329 1.00 96.44 677 LEU A C 1
ATOM 5452 O O . LEU A 1 677 ? -14.579 -27.950 -9.232 1.00 96.44 677 LEU A O 1
ATOM 5456 N N . ALA A 1 678 ? -14.518 -29.301 -7.440 1.00 95.38 678 ALA A N 1
ATOM 5457 C CA . ALA A 1 678 ? -15.931 -29.684 -7.505 1.00 95.38 678 ALA A CA 1
ATOM 5458 C C . ALA A 1 678 ? -16.913 -28.497 -7.377 1.00 95.38 678 ALA A C 1
ATOM 5460 O O . ALA A 1 678 ? -18.075 -28.628 -7.752 1.00 95.38 678 ALA A O 1
ATOM 5461 N N . HIS A 1 679 ? -16.455 -27.349 -6.868 1.00 96.31 679 HIS A N 1
ATOM 5462 C CA . HIS A 1 679 ? -17.233 -26.116 -6.712 1.00 96.31 679 HIS A CA 1
ATOM 5463 C C . HIS A 1 679 ? -16.828 -25.021 -7.721 1.00 96.31 679 HIS A C 1
ATOM 5465 O O . HIS A 1 679 ? -17.102 -23.843 -7.500 1.00 96.31 679 HIS A O 1
ATOM 5471 N N . GLY A 1 680 ? -16.191 -25.385 -8.843 1.00 93.81 680 GLY A N 1
ATOM 5472 C CA . GLY A 1 680 ? -15.899 -24.458 -9.946 1.00 93.81 680 GLY A CA 1
ATOM 5473 C C . GLY A 1 680 ? -14.579 -23.687 -9.823 1.00 93.81 680 GLY A C 1
ATOM 5474 O O . GLY A 1 680 ? -14.399 -22.649 -10.468 1.00 93.81 680 GLY A O 1
ATOM 5475 N N . GLY A 1 681 ? -13.642 -24.169 -9.003 1.00 95.69 681 GLY A N 1
ATOM 5476 C CA . GLY A 1 681 ? -12.277 -23.648 -8.978 1.00 95.69 681 GLY A CA 1
ATOM 5477 C C . GLY A 1 681 ? -11.578 -23.878 -10.322 1.00 95.69 681 GLY A C 1
ATOM 5478 O O . GLY A 1 681 ? -11.531 -25.004 -10.809 1.00 95.69 681 GLY A O 1
ATOM 5479 N N . ASN A 1 682 ? -11.025 -22.822 -10.919 1.00 94.25 682 ASN A N 1
ATOM 5480 C CA . ASN A 1 682 ? -10.356 -22.871 -12.215 1.00 94.25 682 ASN A CA 1
ATOM 5481 C C . ASN A 1 682 ? -8.825 -22.969 -12.038 1.00 94.25 682 ASN A C 1
ATOM 5483 O O . ASN A 1 682 ? -8.189 -21.967 -11.692 1.00 94.25 682 ASN A O 1
ATOM 5487 N N . PRO A 1 683 ? -8.208 -24.135 -12.314 1.00 94.94 683 PRO A N 1
ATOM 5488 C CA . PRO A 1 683 ? -6.767 -24.324 -12.162 1.00 94.94 683 PRO A CA 1
ATOM 5489 C C . PRO A 1 683 ? -5.924 -23.676 -13.274 1.00 94.94 683 PRO A C 1
ATOM 5491 O O . PRO A 1 683 ? -4.701 -23.669 -13.164 1.00 94.94 683 PRO A O 1
ATOM 5494 N N . GLU A 1 684 ? -6.545 -23.155 -14.339 1.00 91.12 684 GLU A N 1
ATOM 5495 C CA . GLU A 1 684 ? -5.865 -22.534 -15.490 1.00 91.12 684 GLU A CA 1
ATOM 5496 C C . GLU A 1 684 ? -5.641 -21.026 -15.321 1.00 91.12 684 GLU A C 1
ATOM 5498 O O . GLU A 1 684 ? -4.999 -20.382 -16.153 1.00 91.12 684 GLU A O 1
ATOM 5503 N N . ILE A 1 685 ? -6.169 -20.425 -14.252 1.00 90.44 685 ILE A N 1
ATOM 5504 C CA . ILE A 1 685 ? -5.819 -19.046 -13.915 1.00 90.44 685 ILE A CA 1
ATOM 5505 C C . ILE A 1 685 ? -4.323 -19.009 -13.602 1.00 90.44 685 ILE A C 1
ATOM 5507 O O . ILE A 1 685 ? -3.839 -19.831 -12.833 1.00 90.44 685 ILE A O 1
ATOM 5511 N N . SER A 1 686 ? -3.605 -18.039 -14.171 1.00 86.56 686 SER A N 1
ATOM 5512 C CA . SER A 1 686 ? -2.179 -17.819 -13.920 1.00 86.56 686 SER A CA 1
ATOM 5513 C C . SER A 1 686 ? -1.926 -16.516 -13.158 1.00 86.56 686 SER A C 1
ATOM 5515 O O . SER A 1 686 ? -2.566 -15.498 -13.445 1.00 86.56 686 SER A O 1
ATOM 5517 N N . ALA A 1 687 ? -0.942 -16.519 -12.261 1.00 84.75 687 ALA A N 1
ATOM 5518 C CA . ALA A 1 687 ? -0.473 -15.344 -11.527 1.00 84.75 687 ALA A CA 1
ATOM 5519 C C . ALA A 1 687 ? 1.019 -15.103 -11.787 1.00 84.75 687 ALA A C 1
ATOM 5521 O O . ALA A 1 687 ? 1.785 -16.052 -11.943 1.00 84.75 687 ALA A O 1
ATOM 5522 N N . TYR A 1 688 ? 1.445 -13.840 -11.829 1.00 78.50 688 TYR A N 1
ATOM 5523 C CA . TYR A 1 688 ? 2.859 -13.501 -11.995 1.00 78.50 688 TYR A CA 1
ATOM 5524 C C . TYR A 1 688 ? 3.595 -13.684 -10.669 1.00 78.50 688 TYR A C 1
ATOM 5526 O O . TYR A 1 688 ? 3.256 -13.010 -9.700 1.00 78.50 688 TYR A O 1
ATOM 5534 N N . ILE A 1 689 ? 4.603 -14.557 -10.627 1.00 76.56 689 ILE A N 1
ATOM 5535 C CA . ILE A 1 689 ? 5.429 -14.810 -9.441 1.00 76.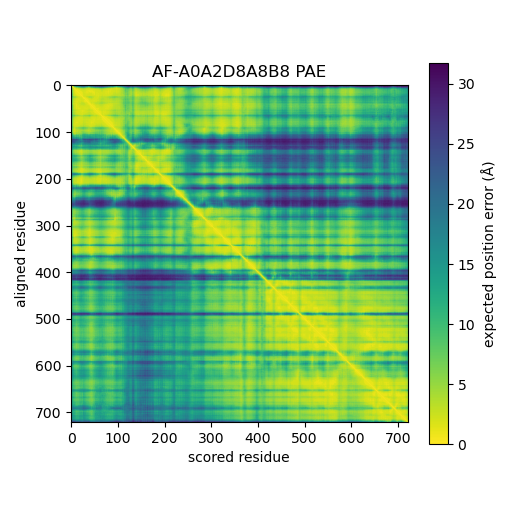56 689 ILE A CA 1
ATOM 5536 C C . ILE A 1 689 ? 6.708 -13.961 -9.542 1.00 76.56 689 ILE A C 1
ATOM 5538 O O . ILE A 1 689 ? 7.628 -14.358 -10.266 1.00 76.56 689 ILE A O 1
ATOM 5542 N N . PRO A 1 690 ? 6.828 -12.824 -8.820 1.00 65.38 690 PRO A N 1
ATOM 5543 C CA . PRO A 1 690 ? 7.922 -11.872 -9.031 1.00 65.38 690 PRO A CA 1
ATOM 5544 C C . PRO A 1 690 ? 9.303 -12.489 -8.815 1.00 65.38 690 PRO A C 1
ATOM 5546 O O . PRO A 1 690 ? 10.188 -12.329 -9.647 1.00 65.38 690 PRO A O 1
ATOM 5549 N N . ASN A 1 691 ? 9.454 -13.295 -7.761 1.00 66.12 691 ASN A N 1
ATOM 5550 C CA . ASN A 1 691 ? 10.727 -13.931 -7.407 1.00 66.12 691 ASN A CA 1
ATOM 5551 C C . ASN A 1 691 ? 11.222 -14.930 -8.467 1.00 66.12 691 ASN A C 1
ATOM 5553 O O . ASN A 1 691 ? 12.392 -15.301 -8.458 1.00 66.12 691 ASN A O 1
ATOM 5557 N N . LYS A 1 692 ? 10.339 -15.394 -9.362 1.00 64.50 692 LYS A N 1
ATOM 5558 C CA . LYS A 1 692 ? 10.677 -16.322 -10.451 1.00 64.50 692 LYS A CA 1
ATOM 5559 C C . LYS A 1 692 ? 10.591 -15.678 -11.838 1.00 64.50 692 LYS A C 1
ATOM 5561 O O . LYS A 1 692 ? 11.014 -16.305 -12.801 1.00 64.50 692 LYS A O 1
ATOM 5566 N N . GLY A 1 693 ? 10.049 -14.462 -11.947 1.00 65.88 693 GLY A N 1
ATOM 5567 C CA . GLY A 1 693 ? 9.890 -13.744 -13.213 1.00 65.88 693 GLY A CA 1
ATOM 5568 C C . GLY A 1 693 ? 8.977 -14.440 -14.228 1.00 65.88 693 GLY A C 1
ATOM 5569 O O . GLY A 1 693 ? 9.129 -14.228 -15.426 1.00 65.88 693 GLY A O 1
ATOM 5570 N N . VAL A 1 694 ? 8.057 -15.300 -13.781 1.00 75.19 694 VAL A N 1
ATOM 5571 C CA . VAL A 1 694 ? 7.189 -16.096 -14.664 1.00 75.19 694 VAL A CA 1
ATOM 5572 C C . VAL A 1 694 ? 5.745 -16.087 -14.179 1.00 75.19 694 VAL A C 1
ATOM 5574 O O . VAL A 1 694 ? 5.476 -15.949 -12.984 1.00 75.19 694 VAL A O 1
ATOM 5577 N N . TYR A 1 695 ? 4.813 -16.244 -15.115 1.00 80.62 695 TYR A N 1
ATOM 5578 C CA . TYR A 1 695 ? 3.428 -16.567 -14.791 1.00 80.62 695 TYR A CA 1
ATOM 5579 C C . TYR A 1 695 ? 3.338 -18.049 -14.438 1.00 80.62 695 TYR A C 1
ATOM 5581 O O . TYR A 1 695 ? 3.959 -18.860 -15.118 1.00 80.62 695 TYR A O 1
ATOM 5589 N N . MET A 1 696 ? 2.615 -18.372 -13.367 1.00 85.94 696 MET A N 1
ATOM 5590 C CA . MET A 1 696 ? 2.364 -19.747 -12.943 1.00 85.94 696 MET A CA 1
ATOM 5591 C C . MET A 1 696 ? 0.872 -20.000 -12.749 1.00 85.94 696 MET A C 1
ATOM 5593 O O . MET A 1 696 ? 0.201 -19.216 -12.070 1.00 85.94 696 MET A O 1
ATOM 5597 N N . ASP A 1 697 ? 0.365 -21.086 -13.328 1.00 93.12 697 ASP A N 1
ATOM 5598 C CA . ASP A 1 697 ? -0.957 -21.652 -13.024 1.00 93.12 697 ASP A CA 1
ATOM 5599 C C . ASP A 1 697 ? -0.898 -22.699 -11.886 1.00 93.12 697 ASP A C 1
ATOM 5601 O O . ASP A 1 697 ? 0.163 -22.957 -11.306 1.00 93.12 697 ASP A O 1
ATOM 5605 N N . CYS A 1 698 ? -2.026 -23.328 -11.532 1.00 95.31 698 CYS A N 1
ATOM 5606 C CA . CYS A 1 698 ? -2.043 -24.341 -10.468 1.00 95.31 698 CYS A CA 1
ATOM 5607 C C . CYS A 1 698 ? -1.173 -25.572 -10.785 1.00 95.31 698 CYS A C 1
ATOM 5609 O O . CYS A 1 698 ? -0.601 -26.167 -9.869 1.00 95.31 698 CYS A O 1
ATOM 5611 N N . TYR A 1 699 ? -1.035 -25.967 -12.051 1.00 95.31 699 TYR A N 1
ATOM 5612 C CA . TYR A 1 699 ? -0.212 -27.117 -12.439 1.00 95.31 699 TYR A CA 1
ATOM 5613 C C . TYR A 1 699 ? 1.275 -26.803 -12.269 1.00 95.31 699 TYR A C 1
ATOM 5615 O O . TYR A 1 699 ? 2.048 -27.636 -11.786 1.00 95.31 699 TYR A O 1
ATOM 5623 N N . GLU A 1 700 ? 1.685 -25.599 -12.661 1.00 93.62 700 GLU A N 1
ATOM 5624 C CA . GLU A 1 700 ? 3.053 -25.110 -12.516 1.00 93.62 700 GLU A CA 1
ATOM 5625 C C . GLU A 1 700 ? 3.420 -24.890 -11.047 1.00 93.62 700 GLU A C 1
ATOM 5627 O O . GLU A 1 700 ? 4.512 -25.288 -10.634 1.00 93.62 700 GLU A O 1
ATOM 5632 N N . ILE A 1 701 ? 2.495 -24.370 -10.232 1.00 94.25 701 ILE A N 1
ATOM 5633 C CA . ILE A 1 701 ? 2.671 -24.252 -8.776 1.00 94.25 701 ILE A CA 1
ATOM 5634 C C . ILE A 1 701 ? 2.822 -25.637 -8.140 1.00 94.25 701 ILE A C 1
ATOM 5636 O O . ILE A 1 701 ? 3.793 -25.871 -7.418 1.00 94.25 701 ILE A O 1
ATOM 5640 N N . ALA A 1 702 ? 1.946 -26.597 -8.452 1.00 95.94 702 ALA A N 1
ATOM 5641 C CA . ALA A 1 702 ? 2.046 -27.948 -7.894 1.00 95.94 702 ALA A CA 1
ATOM 5642 C C . ALA A 1 702 ? 3.401 -28.607 -8.216 1.00 95.94 702 ALA A C 1
ATOM 5644 O O . ALA A 1 702 ? 4.015 -29.231 -7.349 1.00 95.94 702 ALA A O 1
ATOM 5645 N N . LYS A 1 703 ? 3.916 -28.423 -9.440 1.00 94.00 703 LYS A N 1
ATOM 5646 C CA . LYS A 1 703 ? 5.259 -28.891 -9.831 1.00 94.00 703 LYS A CA 1
ATOM 5647 C C . LYS A 1 703 ? 6.359 -28.173 -9.056 1.00 94.00 703 LYS A C 1
ATOM 5649 O O . LYS A 1 703 ? 7.257 -28.820 -8.518 1.00 94.00 703 LYS A O 1
ATOM 5654 N N . ALA A 1 704 ? 6.297 -26.847 -9.000 1.00 91.31 704 ALA A N 1
ATOM 5655 C CA . ALA A 1 704 ? 7.338 -26.027 -8.401 1.00 91.31 704 ALA A CA 1
ATOM 5656 C C . ALA A 1 704 ? 7.472 -26.232 -6.881 1.00 91.31 704 ALA A C 1
ATOM 5658 O O . ALA A 1 704 ? 8.588 -26.156 -6.370 1.00 91.31 704 ALA A O 1
ATOM 5659 N N . TRP A 1 705 ? 6.375 -26.545 -6.185 1.00 91.44 705 TRP A N 1
ATOM 5660 C CA . TRP A 1 705 ? 6.354 -26.871 -4.752 1.00 91.44 705 TRP A CA 1
ATOM 5661 C C . TRP A 1 705 ? 6.385 -28.381 -4.462 1.00 91.44 705 TRP A C 1
ATOM 5663 O O . TRP A 1 705 ? 6.274 -28.785 -3.310 1.00 91.44 705 TRP A O 1
ATOM 5673 N N . ARG A 1 706 ? 6.593 -29.225 -5.485 1.00 95.44 706 ARG A N 1
ATOM 5674 C CA . ARG A 1 706 ? 6.705 -30.695 -5.368 1.00 95.44 706 ARG A CA 1
ATOM 5675 C C . ARG A 1 706 ? 5.469 -31.372 -4.753 1.00 95.44 706 ARG A C 1
ATOM 5677 O O . ARG A 1 706 ? 5.573 -32.404 -4.094 1.00 95.44 706 ARG A O 1
ATOM 5684 N N . GLN A 1 707 ? 4.287 -30.830 -5.026 1.00 95.69 707 GLN A N 1
ATOM 5685 C CA . GLN A 1 707 ? 3.003 -31.345 -4.550 1.00 95.69 707 GLN A CA 1
ATOM 5686 C C . GLN A 1 707 ? 2.480 -32.436 -5.493 1.00 95.69 707 GLN A C 1
ATOM 5688 O O . GLN A 1 707 ? 1.536 -32.233 -6.257 1.00 95.69 707 GLN A O 1
ATOM 5693 N N . HIS A 1 708 ? 3.142 -33.598 -5.482 1.00 94.81 708 HIS A N 1
ATOM 5694 C CA . HIS A 1 708 ? 2.904 -34.684 -6.441 1.00 94.81 708 HIS A CA 1
ATOM 5695 C C . HIS A 1 708 ? 1.464 -35.223 -6.419 1.00 94.81 708 HIS A C 1
ATOM 5697 O O . HIS A 1 708 ? 0.883 -35.458 -7.477 1.00 94.81 708 HIS A O 1
ATOM 5703 N N . GLU A 1 709 ? 0.875 -35.396 -5.233 1.00 95.25 709 GLU A N 1
ATOM 5704 C CA . GLU A 1 709 ? -0.498 -35.896 -5.091 1.00 95.25 709 GLU A CA 1
ATOM 5705 C C . GLU A 1 709 ? -1.520 -34.894 -5.652 1.00 95.25 709 GLU A C 1
ATOM 5707 O O . GLU A 1 709 ? -2.376 -35.257 -6.461 1.00 95.25 709 GLU A O 1
ATOM 5712 N N . THR A 1 710 ? -1.371 -33.615 -5.301 1.00 95.38 710 THR A N 1
ATOM 5713 C CA . THR A 1 710 ? -2.204 -32.525 -5.819 1.00 95.38 710 THR A CA 1
ATOM 5714 C C . THR A 1 710 ? -2.052 -32.359 -7.329 1.00 95.38 710 THR A C 1
ATOM 5716 O O . THR A 1 710 ? -3.047 -32.176 -8.026 1.00 95.38 710 THR A O 1
ATOM 5719 N N . LEU A 1 711 ? -0.832 -32.470 -7.865 1.00 96.06 711 LEU A N 1
ATOM 5720 C CA . LEU A 1 711 ? -0.592 -32.419 -9.307 1.00 96.06 711 LEU A CA 1
ATOM 5721 C C . LEU A 1 711 ? -1.324 -33.554 -10.033 1.00 96.06 711 LEU A C 1
ATOM 5723 O O . LEU A 1 711 ? -1.962 -33.308 -11.054 1.00 96.06 711 LEU A O 1
ATOM 5727 N N . ASN A 1 712 ? -1.273 -34.778 -9.502 1.00 95.06 712 ASN A N 1
ATOM 5728 C CA . ASN A 1 712 ? -1.992 -35.912 -10.083 1.00 95.06 712 ASN A CA 1
ATOM 5729 C C . ASN A 1 712 ? -3.507 -35.667 -10.095 1.00 95.06 712 ASN A C 1
ATOM 5731 O O . ASN A 1 712 ? -4.152 -35.902 -11.115 1.00 95.06 712 ASN A O 1
ATOM 5735 N N . LEU A 1 713 ? -4.065 -35.140 -9.000 1.00 95.44 713 LEU A N 1
ATOM 5736 C CA . LEU A 1 713 ? -5.477 -34.759 -8.926 1.00 95.44 713 LEU A CA 1
ATOM 5737 C C . LEU A 1 713 ? -5.847 -33.717 -9.996 1.00 95.44 713 LEU A C 1
ATOM 5739 O O . LEU A 1 713 ? -6.842 -33.894 -10.697 1.00 95.44 713 LEU A O 1
ATOM 5743 N N . LEU A 1 714 ? -5.039 -32.662 -10.144 1.00 94.12 714 LEU A N 1
ATOM 5744 C CA . LEU A 1 714 ? -5.251 -31.619 -11.153 1.00 94.12 714 LEU A CA 1
ATOM 5745 C C . LEU A 1 714 ? -5.212 -32.195 -12.575 1.00 94.12 714 LEU A C 1
ATOM 5747 O O . LEU A 1 714 ? -6.055 -31.862 -13.402 1.00 94.12 714 LEU A O 1
ATOM 5751 N N . MET A 1 715 ? -4.269 -33.096 -12.863 1.00 92.06 715 MET A N 1
ATOM 5752 C CA . MET A 1 715 ? -4.161 -33.746 -14.173 1.00 92.06 715 MET A CA 1
ATOM 5753 C C . MET A 1 715 ? -5.354 -34.662 -14.478 1.00 92.06 715 MET A C 1
ATOM 5755 O O . MET A 1 715 ? -5.799 -34.714 -15.623 1.00 92.06 715 MET A O 1
ATOM 5759 N N . ILE A 1 716 ? -5.898 -35.359 -13.473 1.00 90.00 716 ILE A N 1
ATOM 5760 C CA . ILE A 1 716 ? -7.123 -36.160 -13.629 1.00 90.00 716 ILE A CA 1
ATOM 5761 C C . ILE A 1 716 ? -8.307 -35.249 -13.959 1.00 90.00 716 ILE A C 1
ATOM 5763 O O . ILE A 1 716 ? -9.018 -35.514 -14.925 1.00 90.00 716 ILE A O 1
ATOM 5767 N N . HIS A 1 717 ? -8.477 -34.157 -13.208 1.00 86.75 717 HIS A N 1
ATOM 5768 C CA . HIS A 1 717 ? -9.530 -33.172 -13.456 1.00 86.75 717 HIS A CA 1
ATOM 5769 C C . HIS A 1 717 ? -9.399 -32.523 -14.841 1.00 86.75 717 HIS A C 1
ATOM 5771 O O . HIS A 1 717 ? -10.391 -32.298 -15.516 1.00 86.75 717 HIS A O 1
ATOM 5777 N N . LYS A 1 718 ? -8.177 -32.266 -15.322 1.00 85.62 718 LYS A N 1
ATOM 5778 C CA . LYS A 1 718 ? -7.955 -31.738 -16.677 1.00 85.62 718 LYS A CA 1
ATOM 5779 C C . LYS A 1 718 ? -8.509 -32.656 -17.772 1.00 85.62 718 LYS A C 1
ATOM 5781 O O . LYS A 1 718 ? -9.022 -32.176 -18.777 1.00 85.62 718 LYS A O 1
ATOM 5786 N N . ASN A 1 719 ? -8.379 -33.967 -17.583 1.00 79.19 719 ASN A N 1
ATOM 5787 C CA . ASN A 1 719 ? -8.858 -34.967 -18.538 1.00 79.19 719 ASN A CA 1
ATOM 5788 C C . ASN A 1 719 ? -10.359 -35.272 -18.368 1.00 79.19 719 ASN A C 1
ATOM 5790 O O . ASN A 1 719 ? -10.992 -35.745 -19.311 1.00 79.19 719 ASN A O 1
ATOM 5794 N N . HIS A 1 720 ? -10.915 -35.003 -17.182 1.00 75.19 720 HIS A N 1
ATOM 5795 C CA . HIS A 1 720 ? -12.308 -35.251 -16.804 1.00 75.19 720 HIS A CA 1
ATOM 5796 C C . HIS A 1 720 ? -12.839 -34.093 -15.928 1.00 75.19 720 HIS A C 1
ATOM 5798 O O . HIS A 1 720 ? -12.869 -34.249 -14.703 1.00 75.19 720 HIS A O 1
ATOM 5804 N N . PRO A 1 721 ? -13.174 -32.937 -16.539 1.00 62.41 721 PRO A N 1
ATOM 5805 C CA . PRO A 1 721 ? -13.555 -31.717 -15.823 1.00 62.41 721 PRO A CA 1
ATOM 5806 C C . PRO A 1 721 ? -14.953 -31.762 -15.204 1.00 62.41 721 PRO A C 1
ATOM 5808 O O . PRO A 1 721 ? -15.809 -32.542 -15.690 1.00 62.41 721 PRO A O 1
#

Radius of gyration: 30.62 Å; Cα contacts (8 Å, |Δi|>4): 998; chains: 1; bounding box: 75×74×89 Å